Protein AF-A0A1H6F9W2-F1 (afdb_monomer)

Nearest PDB structures (foldseek):
  6rh7-assembly1_B  TM=7.594E-01  e=1.545E-18  Thermotoga maritima
  3dge-assembly3_A  TM=7.499E-01  e=1.937E-18  Thermotoga maritima
  9eut-assembly1_B  TM=7.307E-01  e=1.579E-14  Pseudomonas aeruginosa
  4hnr-assembly1_A  TM=9.541E-01  e=2.589E-09  Vibrio cholerae
  5m7o-assembly1_A  TM=9.110E-01  e=5.721E-09  Brucella abortus str. 2308 A

Secondary structure (DSSP, 8-state):
------PPEEEEE-SSHHHHHHHHHHHHHTT-EEEEESSHHHHHHHHHHH--SEEEE-SS-SSS-HHHHHHHHTTSTTTTTS-EEEES---SHHHHHHHHHTT-SEEEPSSPPHHHHHHHHHHHHHHHHHHHHHHHHHHHHHHHHHHHHHHHHHHHHHHHHHHHHHHHHHHHHHHHHHTTT-TTSHHHHHHHHHHHHHHHHHHHHHHHHHHHHTT-----EEEEEHHHHHHHHHHHHHHHHHTTT-EEEEESTTT--EEEEEHHHHHHHHHHHHHHHHHH-SSSEEEEEEEEETTEEEEEEEE-S----HHHHTTTTSTT--S-HHHHHHH---S-HHHHHHHHHHHTT-EEEEEEETTTEEEEEEEEESB----TTGGGSTT----------------------EEEEE-SSHHHHHHHHHHHHTTT-EEEEESSHHHHHHHHHHH--SEEEES---HHHHHHHHH-TTTTT--EEE-PPP---SS------------HHHHHHHHHTTS---------EEEEE-S-HHHHHHHHHHHHHTT-EEEEESSHHHHHHHHHH-SS--SEEEE-S--SSS-HHHHHHHHHTSTTTTTS-EEEEESS---HHHHHHHBTTBSEEEETTSS-HHHHHHHHHHHHHHHTTS--PPTTHHHHHHHHHTSTHHHHHHTT--

Foldseek 3Di:
DDDPDDAAEEEEEAQDPVVVVVLCVLSVVVRHHYHYHNHLVRVLVCCVVPVGQEYEAEAPHPPAGRLRSLLVLCVPPSRVLRAYEYEEADPDPVSVVSCVVSPHPYYDHPPDDSVVSCVVVVVSSVVSVVVVVVVVVVVVVVVVLVVVLVVLVVVLVVLVVVLVVQLVVLVVVLVVCVVVVPPPPNVVSVVSNVVSVVVNVLSVLVNLVSCLLVVNDDAPWDKDFQLVLCVVQVVVLCVLLVVQLEAEEEEDSVVGGIFTGRSVLVSLLVNLLSNVLSQQAHNWYWYWYWDDDDFKIKTKIWHQGQWADPVCQVCLLPFQDDRDPVVCVVRNDRSRSNVSSQSSLVQQVWGWDKDTDGNRTIMIMTMHGSHRDRPPVVVPPSPDDDDDPDDDDDDDDDDDDPCQAEEEEEEQDPPVQVVVVVVVVVVRHNYDYDNHLVSSLVCCVVPVGQAYEYADDDPVSVVVQCPDPRRNPRYYHHDYDDDDDDDDDDDDDDDDPPDVVVVVVVVPVVPPDDDDDDQQEEEEEDQPPVVQVLVVVLVVVVVHHYHYHNALVRVVVCCVPDPDHHQEYEAEQPGPPHGPLNSLLVQCVDPVRVLHAYEYEYQDDDDPVVVLLCVLSHPYYHHPPPDDSVRVSVVCVVVVVVCSVCSDRRPPNVVSNVVNVPDDVCVVVVVPPD

InterPro domains:
  IPR001789 Signal transduction response regulator, receiver domain [PF00072] (10-122)
  IPR001789 Signal transduction response regulator, receiver domain [PF00072] (523-625)
  IPR001789 Signal transduction response regulator, receiver domain [PS50110] (9-125)
  IPR001789 Signal transduction response regulator, receiver domain [PS50110] (521-639)
  IPR001789 Signal transduction response regulator, receiver domain [SM00448] (8-121)
  IPR001789 Signal transduction response regulator, receiver domain [SM00448] (520-636)
  IPR003594 Histidine kinase/HSP90-like ATPase domain [PF02518] (262-371)
  IPR003594 Histidine kinase/HSP90-like ATPase domain [SM00387] (261-372)
  IPR003661 Signal transduction histidine kinase, dimerisation/phosphoacceptor domain [PF00512] (148-215)
  IPR003661 Signal transduction histidine kinase, dimerisation/phosphoacceptor domain [SM00388] (147-215)
  IPR003661 Signal transduction histidine kinase, dimerisation/phosphoacceptor domain [cd00082] (147-211)
  IPR004358 Signal transduction histidine kinase-related protein, C-terminal [PR00344] (297-311)
  IPR004358 Signal transduction histidine kinase-related protein, C-terminal [PR00344] (315-325)
  IPR004358 Signal transduction histidine kinase-related protein, C-terminal [PR00344] (332-350)
  IPR004358 Signal transduction histidine kinase-related protein, C-terminal [PR00344] (356-369)
  IPR005467 Histidine kinase domain [PS50109] (154-372)
  IPR011006 CheY-like superfamily [SSF52172] (8-155)
  IPR011006 CheY-like superfamily [SSF52172] (521-642)
  IPR036890 Histidine kinase/HSP90-like ATPase superfamily [G3DSA:3.30.565.10] (217-378)
  IPR036890 Histidine kinase/HSP90-like ATPase superfamily [SSF55874] (204-374)

Organism: NCBI:txid1899563

Mean predicted aligned error: 21.85 Å

Sequence (674 aa):
MSSRETQATILIVDDALLNLAFASEVLTKNGYQVLLARSGIEALKIATKQMPDLILLDINMPEWDGFETCRRIKRESLLTPIPIIFFSTLKTASDRLLAFDVGAVDYVDKPCEKEELLARVRTHVNLYLLTRQLQTEKKRAEAANITKSQFLANMSHELRTPLNAIIGYSEMLYEDAEEREIEDFPQDLNKIQTAANHLLSLINDILDLSKIESGKMALSLETFALKDLIQDIHAPAKMLAGKKNNQLEIIGADEVKEIHADRMKLRQILFNLLSNSAKFTEAGLIRLNIQCQAKQISFQVSDDGIGMTPQQRCRLFQPFTQADSSTTRRYGGTGLGLAISREFTEMMGGKLQVESHFGEGTTFTLQLPLQVVEDKNLEKLSTALPESVNKQASQSPQQNESNESIVVLCHEEEKERKLLYDKLSQQGYAVACAENEETCWKLSNKLNPDALIFKSLSAELQDRFKTSKKLSGMPLLEIPDKVSNHGPNDTQCHLKPITQQQLSEVLRQYGLEHSKAGQNTLMVVEDDMILRELTIDMLEDANWSVLSAENGRMALQHLHETKNLPALILLDLSMPVMDGYEFLIRLRANPQWQILPVVVLTSNPLTAEEKDKLMGCVNGVLSKKDYNHHDLFEHLHQNLNELIKDNQAPENLAENIENFFSQPLLSEVLGKVK

Structure (mmCIF, N/CA/C/O backbone):
data_AF-A0A1H6F9W2-F1
#
_entry.id   AF-A0A1H6F9W2-F1
#
loop_
_atom_site.group_PDB
_atom_site.id
_atom_site.type_symbol
_atom_site.label_atom_id
_atom_site.label_alt_id
_atom_site.label_comp_id
_atom_site.label_asym_id
_atom_site.label_entity_id
_atom_site.label_seq_id
_atom_site.pdbx_PDB_ins_code
_atom_site.Cartn_x
_atom_site.Cartn_y
_atom_site.Cartn_z
_atom_site.occupancy
_atom_site.B_iso_or_equiv
_atom_site.auth_seq_id
_atom_site.auth_comp_id
_atom_site.auth_asym_id
_atom_site.auth_atom_id
_atom_site.pdbx_PDB_model_num
ATOM 1 N N . MET A 1 1 ? -3.121 -35.199 16.543 1.00 28.80 1 MET A N 1
ATOM 2 C CA . MET A 1 1 ? -3.056 -34.958 18.005 1.00 28.80 1 MET A CA 1
ATOM 3 C C . MET A 1 1 ? -3.838 -33.691 18.285 1.00 28.80 1 MET A C 1
ATOM 5 O O . MET A 1 1 ? -3.722 -32.782 17.476 1.00 28.80 1 MET A O 1
ATOM 9 N N . SER A 1 2 ? -4.633 -33.626 19.357 1.00 27.98 2 SER A N 1
ATOM 10 C CA . SER A 1 2 ? -5.339 -32.381 19.687 1.00 27.98 2 SER A CA 1
ATOM 11 C C . SER A 1 2 ? -4.335 -31.349 20.185 1.00 27.98 2 SER A C 1
ATOM 13 O O . SER A 1 2 ? -3.686 -31.568 21.210 1.00 27.98 2 SER A O 1
ATOM 15 N N . SER A 1 3 ? -4.221 -30.226 19.482 1.00 32.25 3 SER A N 1
ATOM 16 C CA . SER A 1 3 ? -3.729 -28.990 20.082 1.00 32.25 3 SER A CA 1
ATOM 17 C C . SER A 1 3 ? -4.594 -28.660 21.300 1.00 32.25 3 SER A C 1
ATOM 19 O O . SER A 1 3 ? -5.805 -28.895 21.293 1.00 32.25 3 SER A O 1
ATOM 21 N N . ARG A 1 4 ? -3.975 -28.136 22.361 1.00 33.38 4 ARG A N 1
ATOM 22 C CA . ARG A 1 4 ? -4.721 -27.446 23.413 1.00 33.38 4 ARG A CA 1
ATOM 23 C C . ARG A 1 4 ? -5.093 -26.083 22.851 1.00 33.38 4 ARG A C 1
ATOM 25 O O . ARG A 1 4 ? -4.227 -25.219 22.761 1.00 33.38 4 ARG A O 1
ATOM 32 N N . GLU A 1 5 ? -6.342 -25.920 22.438 1.00 47.62 5 GLU A N 1
ATOM 33 C CA . GLU A 1 5 ? -6.895 -24.587 22.215 1.00 47.62 5 GLU A CA 1
ATOM 34 C C . GLU A 1 5 ? -6.827 -23.831 23.545 1.00 47.62 5 GLU A C 1
ATOM 36 O O . GLU A 1 5 ? -7.261 -24.338 24.584 1.00 47.62 5 GLU A O 1
ATOM 41 N N . THR A 1 6 ? -6.201 -22.656 23.538 1.00 55.41 6 THR A N 1
ATOM 42 C CA . THR A 1 6 ? -6.126 -21.793 24.715 1.00 55.41 6 THR A CA 1
ATOM 43 C C . THR A 1 6 ? -7.543 -21.341 25.045 1.00 55.41 6 THR A C 1
ATOM 45 O O . THR A 1 6 ? -8.177 -20.669 24.234 1.00 55.41 6 THR A O 1
ATOM 48 N N . GLN A 1 7 ? -8.059 -21.741 26.207 1.00 79.56 7 GLN A N 1
ATOM 49 C CA . GLN A 1 7 ? -9.419 -21.396 26.615 1.00 79.56 7 GLN A CA 1
ATOM 50 C C . GLN A 1 7 ? -9.525 -19.876 26.765 1.00 79.56 7 GLN A C 1
ATOM 52 O O . GLN A 1 7 ? -8.822 -19.288 27.589 1.00 79.56 7 GLN A O 1
ATOM 57 N N . ALA A 1 8 ? -10.381 -19.249 25.953 1.00 91.00 8 ALA A N 1
ATOM 58 C CA . ALA A 1 8 ? -10.551 -17.801 25.965 1.00 91.00 8 ALA A CA 1
ATOM 59 C C . ALA A 1 8 ? -10.954 -17.330 27.370 1.00 91.00 8 ALA A C 1
ATOM 61 O O . ALA A 1 8 ? -11.804 -17.945 28.028 1.00 91.00 8 ALA A O 1
ATOM 62 N N . THR A 1 9 ? -10.302 -16.269 27.837 1.00 95.81 9 THR A N 1
ATOM 63 C CA . THR A 1 9 ? -10.400 -15.810 29.225 1.00 95.81 9 THR A CA 1
ATOM 64 C C . THR A 1 9 ? -11.397 -14.667 29.341 1.00 95.81 9 THR A C 1
ATOM 66 O O . THR A 1 9 ? -11.225 -13.624 28.718 1.00 95.81 9 THR A O 1
ATOM 69 N N . ILE A 1 10 ? -12.431 -14.845 30.161 1.00 97.19 10 ILE A N 1
ATOM 70 C CA . ILE A 1 10 ? -13.507 -13.873 30.359 1.00 97.19 10 ILE A CA 1
ATOM 71 C C . ILE A 1 10 ? -13.436 -13.318 31.776 1.00 97.19 10 ILE A C 1
ATOM 73 O O . ILE A 1 10 ? -13.463 -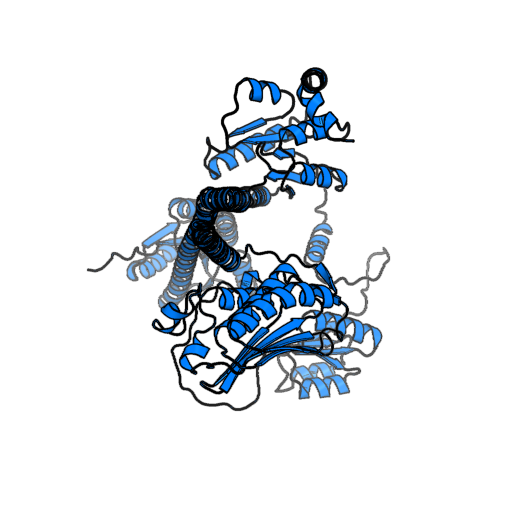14.075 32.746 1.00 97.19 10 ILE A O 1
ATOM 77 N N . LEU A 1 11 ? -13.392 -11.995 31.900 1.00 97.69 11 LEU A N 1
ATOM 78 C CA . LEU A 1 11 ? -13.514 -11.299 33.178 1.00 97.69 11 LEU A CA 1
ATOM 79 C C . LEU A 1 11 ? -14.981 -10.941 33.436 1.00 97.69 11 LEU A C 1
ATOM 81 O O . LEU A 1 11 ? -15.582 -10.227 32.644 1.00 97.69 11 LEU A O 1
ATOM 85 N N . ILE A 1 12 ? -15.546 -11.417 34.543 1.00 97.50 12 ILE A N 1
ATOM 86 C CA . ILE A 1 12 ? -16.902 -11.084 34.995 1.00 97.50 12 ILE A CA 1
ATOM 87 C C . ILE A 1 12 ? -16.796 -10.091 36.152 1.00 97.50 12 ILE A C 1
ATOM 89 O O . ILE A 1 12 ? -16.103 -10.361 37.134 1.00 97.50 12 ILE A O 1
ATOM 93 N N . VAL A 1 13 ? -17.484 -8.958 36.038 1.00 97.00 13 VAL A N 1
ATOM 94 C CA . VAL A 1 13 ? -17.437 -7.850 36.996 1.00 97.00 13 VAL A CA 1
ATOM 95 C C . VAL A 1 13 ? -18.844 -7.568 37.516 1.00 97.00 13 VAL A C 1
ATOM 97 O O . VAL A 1 13 ? -19.705 -7.142 36.750 1.00 97.00 13 VAL A O 1
ATOM 100 N N . ASP A 1 14 ? -19.086 -7.837 38.798 1.00 95.12 14 ASP A N 1
ATOM 101 C CA . ASP A 1 14 ? -20.407 -7.706 39.427 1.00 95.12 14 ASP A CA 1
ATOM 102 C C . ASP A 1 14 ? -20.260 -7.689 40.958 1.00 95.12 14 ASP A C 1
ATOM 104 O O . ASP A 1 14 ? -19.523 -8.504 41.523 1.00 95.12 14 ASP A O 1
ATOM 108 N N . ASP A 1 15 ? -20.944 -6.788 41.662 1.00 93.38 15 ASP A N 1
ATOM 109 C CA . ASP A 1 15 ? -20.843 -6.714 43.125 1.00 93.38 15 ASP A CA 1
ATOM 110 C C . ASP A 1 15 ? -21.643 -7.840 43.814 1.00 93.38 15 ASP A C 1
ATOM 112 O O . ASP A 1 15 ? -21.249 -8.343 44.882 1.00 93.38 15 ASP A O 1
ATOM 116 N N . ALA A 1 16 ? -22.721 -8.302 43.171 1.00 93.25 16 ALA A N 1
ATOM 117 C CA . ALA A 1 16 ? -23.639 -9.307 43.674 1.00 93.25 16 ALA A CA 1
ATOM 118 C C . ALA A 1 16 ? -23.150 -10.735 43.376 1.00 93.25 16 ALA A C 1
ATOM 120 O O . ALA A 1 16 ? -23.182 -11.239 42.251 1.00 93.25 16 ALA A O 1
ATOM 121 N N . LEU A 1 17 ? -22.788 -11.455 44.443 1.00 91.75 17 LEU A N 1
ATOM 122 C CA . LEU A 1 17 ? -22.245 -12.822 44.386 1.00 91.75 17 LEU A CA 1
ATOM 123 C C . LEU A 1 17 ? -23.122 -13.829 43.613 1.00 91.75 17 LEU A C 1
ATOM 125 O O . LEU A 1 17 ? -22.593 -14.787 43.055 1.00 91.75 17 LEU A O 1
ATOM 129 N N . LEU A 1 18 ? -24.443 -13.620 43.560 1.00 90.38 18 LEU A N 1
ATOM 130 C CA . LEU A 1 18 ? -25.376 -14.458 42.795 1.00 90.38 18 LEU A CA 1
ATOM 131 C C . LEU A 1 18 ? -25.177 -14.328 41.276 1.00 90.38 18 LEU A C 1
ATOM 133 O O . LEU A 1 18 ? -25.206 -15.338 40.574 1.00 90.38 18 LEU A O 1
ATOM 137 N N . ASN A 1 19 ? -24.930 -13.114 40.778 1.00 90.38 19 ASN A N 1
ATOM 138 C CA . ASN A 1 19 ? -24.695 -12.864 39.356 1.00 90.38 19 ASN A CA 1
ATOM 139 C C . ASN A 1 19 ? -23.341 -13.445 38.923 1.00 90.38 19 ASN A C 1
ATOM 141 O O . ASN A 1 19 ? -23.272 -14.150 37.914 1.00 90.38 19 ASN A O 1
ATOM 145 N N . LEU A 1 20 ? -22.289 -13.221 39.730 1.00 92.75 20 LEU A N 1
ATOM 146 C CA . LEU A 1 20 ? -20.970 -13.835 39.524 1.00 92.75 20 LEU A CA 1
ATOM 147 C C . LEU A 1 20 ? -21.068 -15.362 39.479 1.00 92.75 20 LEU A C 1
ATOM 149 O O . LEU A 1 20 ? -20.516 -15.981 38.573 1.00 92.75 20 LEU A O 1
ATOM 153 N N . ALA A 1 21 ? -21.788 -15.975 40.425 1.00 92.12 21 ALA A N 1
ATOM 154 C CA . ALA A 1 21 ? -21.967 -17.423 40.469 1.00 92.12 21 ALA A CA 1
ATOM 155 C C . ALA A 1 21 ? -22.701 -17.953 39.225 1.00 92.12 21 ALA A C 1
ATOM 157 O O . ALA A 1 21 ? -22.233 -18.912 38.613 1.00 92.12 21 ALA A O 1
ATOM 158 N N . PHE A 1 22 ? -23.800 -17.309 38.813 1.00 94.00 22 PHE A N 1
ATOM 159 C CA . PHE A 1 22 ? -24.560 -17.689 37.618 1.00 94.00 22 PHE A CA 1
ATOM 160 C C . PHE A 1 22 ? -23.709 -17.611 36.343 1.00 94.00 22 PHE A C 1
ATOM 162 O O . PHE A 1 22 ? -23.571 -18.608 35.633 1.00 94.00 22 PHE A O 1
ATOM 169 N N . ALA A 1 23 ? -23.108 -16.452 36.063 1.00 93.00 23 ALA A N 1
ATOM 170 C CA . ALA A 1 23 ? -22.344 -16.249 34.835 1.00 93.00 23 ALA A CA 1
ATOM 171 C C . ALA A 1 23 ? -21.066 -17.110 34.812 1.00 93.00 23 ALA A C 1
ATOM 173 O O . ALA A 1 23 ? -20.733 -17.688 33.778 1.00 93.00 23 ALA A O 1
ATOM 174 N N . SER A 1 24 ? -20.401 -17.285 35.961 1.00 95.25 24 SER A N 1
ATOM 175 C CA . SER A 1 24 ? -19.250 -18.184 36.094 1.00 95.25 24 SER A CA 1
ATOM 176 C C . SER A 1 24 ? -19.623 -19.650 35.853 1.00 95.25 24 SER A C 1
ATOM 178 O O . SER A 1 24 ? -18.921 -20.338 35.111 1.00 95.25 24 SER A O 1
ATOM 180 N N . GLU A 1 25 ? -20.750 -20.134 36.395 1.00 94.38 25 GLU A N 1
ATOM 181 C CA . GLU A 1 25 ? -21.228 -21.502 36.148 1.00 94.38 25 GLU A CA 1
ATOM 182 C C . GLU A 1 25 ? -21.519 -21.731 34.657 1.00 94.38 25 GLU A C 1
ATOM 184 O O . GLU A 1 25 ? -21.108 -22.749 34.095 1.00 94.38 25 GLU A O 1
ATOM 189 N N . VAL A 1 26 ? -22.203 -20.781 34.009 1.00 94.06 26 VAL A N 1
ATOM 190 C CA . VAL A 1 26 ? -22.565 -20.850 32.585 1.00 94.06 26 VAL A CA 1
ATOM 191 C C . VAL A 1 26 ? -21.321 -20.874 31.696 1.00 94.06 26 VAL A C 1
ATOM 193 O O . VAL A 1 26 ? -21.204 -21.750 30.837 1.00 94.06 26 VAL A O 1
ATOM 196 N N . LEU A 1 27 ? -20.372 -19.962 31.913 1.00 94.81 27 LEU A N 1
ATOM 197 C CA . LEU A 1 27 ? -19.179 -19.838 31.073 1.00 94.81 27 LEU A CA 1
ATOM 198 C C . LEU A 1 27 ? -18.167 -20.966 31.309 1.00 94.81 27 LEU A C 1
ATOM 200 O O . LEU A 1 27 ? -17.690 -21.565 30.343 1.00 94.81 27 LEU A O 1
ATOM 204 N N . THR A 1 28 ? -17.908 -21.337 32.567 1.00 94.06 28 THR A N 1
ATOM 205 C CA . THR A 1 28 ? -16.973 -22.429 32.898 1.00 94.06 28 THR A CA 1
ATOM 206 C C . THR A 1 28 ? -17.453 -23.766 32.323 1.00 94.06 28 THR A C 1
ATOM 208 O O . THR A 1 28 ? -16.658 -24.529 31.776 1.00 94.06 28 THR A O 1
ATOM 211 N N . LYS A 1 29 ? -18.768 -24.045 32.363 1.00 92.06 29 LYS A N 1
ATOM 212 C CA . LYS A 1 29 ? -19.351 -25.260 31.756 1.00 92.06 29 LYS A CA 1
ATOM 213 C C . LYS A 1 29 ? -19.240 -25.310 30.230 1.00 92.06 29 LYS A C 1
ATOM 215 O O . LYS A 1 29 ? -19.320 -26.399 29.671 1.00 92.06 29 LYS A O 1
ATOM 220 N N . ASN A 1 30 ? -19.037 -24.169 29.573 1.00 90.81 30 ASN A N 1
ATOM 221 C CA . ASN A 1 30 ? -18.861 -24.064 28.122 1.00 90.81 30 ASN A CA 1
ATOM 222 C C . ASN A 1 30 ? -17.388 -23.892 27.706 1.00 90.81 30 ASN A C 1
ATOM 224 O O . ASN A 1 30 ? -17.105 -23.597 26.549 1.00 90.81 30 ASN A O 1
ATOM 228 N N . GLY A 1 31 ? -16.444 -24.127 28.625 1.00 90.12 31 GLY A N 1
ATOM 229 C CA . GLY A 1 31 ? -15.019 -24.208 28.305 1.00 90.12 31 GLY A CA 1
ATOM 230 C C . GLY A 1 31 ? -14.279 -22.871 28.255 1.00 90.12 31 GLY A C 1
ATOM 231 O O . G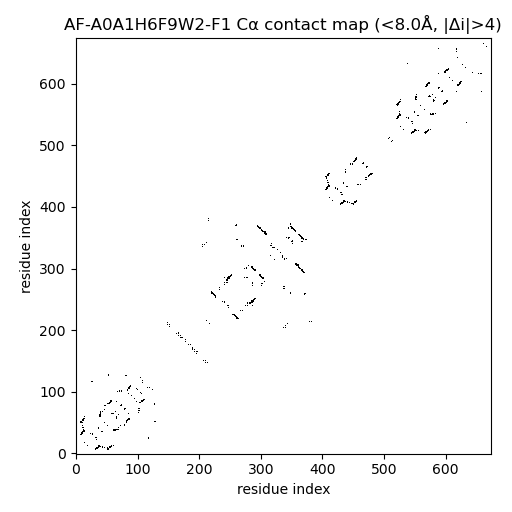LY A 1 31 ? -13.147 -22.851 27.777 1.00 90.12 31 GLY A O 1
ATOM 232 N N . TYR A 1 32 ? -14.861 -21.786 28.766 1.00 94.69 32 TYR A N 1
ATOM 233 C CA . TYR A 1 32 ? -14.152 -20.522 28.975 1.00 94.69 32 TYR A CA 1
ATOM 234 C C . TYR A 1 32 ? -13.377 -20.531 30.298 1.00 94.69 32 TYR A C 1
ATOM 236 O O . TYR A 1 32 ? -13.843 -21.092 31.293 1.00 94.69 32 TYR A O 1
ATOM 244 N N . GLN A 1 33 ? -12.218 -19.870 30.334 1.00 95.25 33 GLN A N 1
ATOM 245 C CA . GLN A 1 33 ? -11.541 -19.559 31.593 1.00 95.25 33 GLN A CA 1
ATOM 246 C C . GLN A 1 33 ? -12.193 -18.310 32.199 1.00 95.25 33 GLN A C 1
ATOM 248 O O . GLN A 1 33 ? -12.342 -17.302 31.515 1.00 95.25 33 GLN A O 1
ATOM 253 N N . VAL A 1 34 ? -12.585 -18.358 33.473 1.00 96.25 34 VAL A N 1
ATOM 254 C CA . VAL A 1 34 ? -13.310 -17.258 34.130 1.00 96.25 34 VAL A CA 1
ATOM 255 C C . VAL A 1 34 ? -12.435 -16.561 35.170 1.00 96.25 34 VAL A C 1
ATOM 257 O O . VAL A 1 34 ? -11.871 -17.201 36.057 1.00 96.25 34 VAL A O 1
ATOM 260 N N . LEU A 1 35 ? -12.372 -15.234 35.083 1.00 96.75 35 LEU A N 1
ATOM 261 C CA . LEU A 1 35 ? -11.857 -14.326 36.106 1.00 96.75 35 LEU A CA 1
ATOM 262 C C . LEU A 1 35 ? -13.034 -13.564 36.728 1.00 96.75 35 LEU A C 1
ATOM 264 O O . LEU A 1 35 ? -14.023 -13.295 36.050 1.00 96.75 35 LEU A O 1
ATOM 268 N N . LEU A 1 36 ? -12.934 -13.207 38.008 1.00 96.81 36 LEU A N 1
ATOM 269 C CA . LEU A 1 36 ? -13.999 -12.528 38.753 1.00 96.81 36 LEU A CA 1
ATOM 270 C C . LEU A 1 36 ? -13.474 -11.226 39.365 1.00 96.81 36 LEU A C 1
ATOM 272 O O . LEU A 1 36 ? -12.369 -11.210 39.903 1.00 96.81 36 LEU A O 1
ATOM 276 N N . ALA A 1 37 ? -14.291 -10.177 39.329 1.00 96.06 37 ALA A N 1
ATOM 277 C CA . ALA A 1 37 ? -14.085 -8.915 40.030 1.00 96.06 37 ALA A CA 1
ATOM 278 C C . ALA A 1 37 ? -15.398 -8.436 40.669 1.00 96.06 37 ALA A C 1
ATOM 280 O O . ALA A 1 37 ? -16.481 -8.681 40.139 1.00 96.06 37 ALA A O 1
ATOM 281 N N . ARG A 1 38 ? -15.299 -7.734 41.801 1.00 94.44 38 ARG A N 1
ATOM 282 C CA . ARG A 1 38 ? -16.442 -7.243 42.591 1.00 94.44 38 ARG A CA 1
ATOM 283 C C . ARG A 1 38 ? -16.631 -5.726 42.565 1.00 94.44 38 ARG A C 1
ATOM 285 O O . ARG A 1 38 ? -17.584 -5.225 43.154 1.00 94.44 38 ARG A O 1
ATOM 292 N N . SER A 1 39 ? -15.729 -5.000 41.908 1.00 94.50 39 SER A N 1
ATOM 293 C CA . SER A 1 39 ? -15.874 -3.577 41.584 1.00 94.50 39 SER A CA 1
ATOM 294 C C . SER A 1 39 ? -15.034 -3.213 40.359 1.00 94.50 39 SER A C 1
ATOM 296 O O . SER A 1 39 ? -14.119 -3.951 39.973 1.00 94.50 39 SER A O 1
ATOM 298 N N . GLY A 1 40 ? -15.289 -2.041 39.772 1.00 91.94 40 GLY A N 1
ATOM 299 C CA . GLY A 1 40 ? -14.506 -1.526 38.645 1.00 91.94 40 GLY A CA 1
ATOM 300 C C . GLY A 1 40 ? -13.007 -1.363 38.926 1.00 91.94 40 GLY A C 1
ATOM 301 O O . GLY A 1 40 ? -12.183 -1.531 38.027 1.00 91.94 40 GLY A O 1
ATOM 302 N N . ILE A 1 41 ? -12.635 -1.096 40.185 1.00 94.12 41 ILE A N 1
ATOM 303 C CA . ILE A 1 41 ? -11.233 -0.967 40.613 1.00 94.12 41 ILE A CA 1
ATOM 304 C C . ILE A 1 41 ? -10.517 -2.322 40.552 1.00 94.12 41 ILE A C 1
ATOM 306 O O . ILE A 1 41 ? -9.348 -2.395 40.168 1.00 94.12 41 ILE A O 1
ATOM 310 N N . GLU A 1 42 ? -11.199 -3.400 40.942 1.00 95.38 42 GLU A N 1
ATOM 311 C CA . GLU A 1 42 ? -10.670 -4.761 40.835 1.00 95.38 42 GLU A CA 1
ATOM 312 C C . GLU A 1 42 ? -10.638 -5.225 39.373 1.00 95.38 42 GLU A C 1
ATOM 314 O O . GLU A 1 42 ? -9.635 -5.788 38.933 1.00 95.38 42 GLU A O 1
ATOM 319 N N . ALA A 1 43 ? -11.674 -4.898 38.594 1.00 95.06 43 ALA A N 1
ATOM 320 C CA . ALA A 1 43 ? -11.752 -5.227 37.174 1.00 95.06 43 ALA A CA 1
ATOM 321 C C . ALA A 1 43 ? -10.581 -4.658 36.369 1.00 95.06 43 ALA A C 1
ATOM 323 O O . ALA A 1 43 ? -9.920 -5.411 35.659 1.00 95.06 43 ALA A O 1
ATOM 324 N N . LEU A 1 44 ? -10.278 -3.363 36.522 1.00 93.94 44 LEU A N 1
ATOM 325 C CA . LEU A 1 44 ? -9.154 -2.725 35.832 1.00 93.94 44 LEU A CA 1
ATOM 326 C C . LEU A 1 44 ? -7.822 -3.407 36.194 1.00 93.94 44 LEU A C 1
ATOM 328 O O . LEU A 1 44 ? -7.072 -3.804 35.308 1.00 93.94 44 LEU A O 1
ATOM 332 N N . LYS A 1 45 ? -7.569 -3.650 37.489 1.00 94.56 45 LYS A N 1
ATOM 333 C CA . LYS A 1 45 ? -6.350 -4.335 37.969 1.00 94.56 45 LYS A CA 1
ATOM 334 C C . LYS A 1 45 ? -6.198 -5.751 37.407 1.00 94.56 45 LYS A C 1
ATOM 336 O O . LYS A 1 45 ? -5.078 -6.178 37.127 1.00 94.56 45 LYS A O 1
ATOM 341 N N . ILE A 1 46 ? -7.298 -6.491 37.264 1.00 93.75 46 ILE A N 1
ATOM 342 C CA . ILE A 1 46 ? -7.283 -7.838 36.682 1.00 93.75 46 ILE A CA 1
ATOM 343 C C . ILE A 1 46 ? -7.118 -7.770 35.160 1.00 93.75 46 ILE A C 1
ATOM 345 O O . ILE A 1 46 ? -6.328 -8.543 34.619 1.00 93.75 46 ILE A O 1
ATOM 349 N N . ALA A 1 47 ? -7.782 -6.830 34.481 1.00 94.12 47 ALA A N 1
ATOM 350 C CA . ALA A 1 47 ? -7.673 -6.634 33.039 1.00 94.12 47 ALA A CA 1
ATOM 351 C C . ALA A 1 47 ? -6.231 -6.299 32.620 1.00 94.12 47 ALA A C 1
ATOM 353 O O . ALA A 1 47 ? -5.660 -7.035 31.819 1.00 94.12 47 ALA A O 1
ATOM 354 N N . THR A 1 48 ? -5.596 -5.294 33.237 1.00 92.00 48 THR A N 1
ATOM 355 C CA . THR A 1 48 ? -4.191 -4.925 32.964 1.00 92.00 48 THR A CA 1
ATOM 356 C C . THR A 1 48 ? -3.214 -6.074 33.237 1.00 92.00 48 THR A C 1
ATOM 358 O O . THR A 1 48 ? -2.206 -6.204 32.550 1.00 92.00 48 THR A O 1
ATOM 361 N N . LYS A 1 49 ? -3.489 -6.927 34.236 1.00 91.81 49 LYS A N 1
ATOM 362 C CA . LYS A 1 49 ? -2.576 -8.013 34.632 1.00 91.81 49 LYS A CA 1
ATOM 363 C C . LYS A 1 49 ? -2.763 -9.316 33.846 1.00 91.81 49 LYS A C 1
ATOM 365 O O . LYS A 1 49 ? -1.804 -10.074 33.726 1.00 91.81 49 LYS A O 1
ATOM 370 N N . GLN A 1 50 ? -3.978 -9.622 33.389 1.00 90.19 50 GLN A N 1
ATOM 371 C CA . GLN A 1 50 ? -4.315 -10.924 32.791 1.00 90.19 50 GLN A CA 1
ATOM 372 C C . GLN A 1 50 ? -4.837 -10.852 31.350 1.00 90.19 50 GLN A C 1
ATOM 374 O O . GLN A 1 50 ? -4.962 -11.905 30.735 1.00 90.19 50 GLN A O 1
ATOM 379 N N . MET A 1 51 ? -5.087 -9.656 30.800 1.00 90.88 51 MET A N 1
ATOM 380 C CA . MET A 1 51 ? -5.450 -9.431 29.390 1.00 90.88 51 MET A CA 1
ATOM 381 C C . MET A 1 51 ? -6.576 -10.363 28.885 1.00 90.88 51 MET A C 1
ATOM 383 O O . MET A 1 51 ? -6.340 -11.163 27.976 1.00 90.88 51 MET A O 1
ATOM 387 N N . PRO A 1 52 ? -7.787 -10.307 29.481 1.00 95.75 52 PRO A N 1
ATOM 388 C CA . PRO A 1 52 ? -8.906 -11.160 29.085 1.00 95.75 52 PRO A CA 1
ATOM 389 C C . PRO A 1 52 ? -9.325 -10.916 27.627 1.00 95.75 52 PRO A C 1
ATOM 391 O O . PRO A 1 52 ? -9.214 -9.808 27.110 1.00 95.75 52 PRO A O 1
ATOM 394 N N . ASP A 1 53 ? -9.866 -11.946 26.981 1.00 95.12 53 ASP A N 1
ATOM 395 C CA . ASP A 1 53 ? -10.395 -11.881 25.616 1.00 95.12 53 ASP A CA 1
ATOM 396 C C . ASP A 1 53 ? -11.810 -11.277 25.552 1.00 95.12 53 ASP A C 1
ATOM 398 O O . ASP A 1 53 ? -12.271 -10.923 24.469 1.00 95.12 53 ASP A O 1
ATOM 402 N N . LEU A 1 54 ? -12.509 -11.165 26.693 1.00 97.06 54 LEU A N 1
ATOM 403 C CA . LEU A 1 54 ? -13.790 -10.460 26.836 1.00 97.06 54 LEU A CA 1
ATOM 404 C C . LEU A 1 54 ? -14.054 -10.046 28.293 1.00 97.06 54 LEU A C 1
ATOM 406 O O . LEU A 1 54 ? -13.624 -10.720 29.232 1.00 97.06 54 LEU A O 1
ATOM 410 N N . ILE A 1 55 ? -14.804 -8.960 28.489 1.00 97.62 55 ILE A N 1
ATOM 411 C CA . ILE A 1 55 ? -15.249 -8.485 29.807 1.00 97.62 55 ILE A CA 1
ATOM 412 C C . ILE A 1 55 ? -16.785 -8.444 29.851 1.00 97.62 55 ILE A C 1
ATOM 414 O O . ILE A 1 55 ? -17.408 -7.748 29.054 1.00 97.62 55 ILE A O 1
ATOM 418 N N . LEU A 1 56 ? -17.392 -9.172 30.792 1.00 96.94 56 LEU A N 1
ATOM 419 C CA . LEU A 1 56 ? -18.791 -9.016 31.202 1.00 96.94 56 LEU A CA 1
ATOM 420 C C . LEU A 1 56 ? -18.850 -8.039 32.378 1.00 96.94 56 LEU A C 1
ATOM 422 O O . LEU A 1 56 ? -18.211 -8.284 33.401 1.00 96.94 56 LEU A O 1
ATOM 426 N N . LEU A 1 57 ? -19.612 -6.956 32.252 1.00 96.50 57 LEU A N 1
ATOM 427 C CA . LEU A 1 57 ? -19.571 -5.831 33.188 1.00 96.50 57 LEU A CA 1
ATOM 428 C C . LEU A 1 57 ? -20.974 -5.437 33.663 1.00 96.50 57 LEU A C 1
ATOM 430 O O . LEU A 1 57 ? -21.790 -5.003 32.855 1.00 96.50 57 LEU A O 1
ATOM 434 N N . ASP A 1 58 ? -21.279 -5.560 34.954 1.00 94.56 58 ASP A N 1
ATOM 435 C CA . ASP A 1 58 ? -22.492 -4.950 35.513 1.00 94.56 58 ASP A CA 1
ATOM 436 C C . ASP A 1 58 ? -22.364 -3.416 35.577 1.00 94.56 58 ASP A C 1
ATOM 438 O O . ASP A 1 58 ? -21.266 -2.858 35.594 1.00 94.56 58 ASP A O 1
ATOM 442 N N . ILE A 1 59 ? -23.503 -2.722 35.578 1.00 90.81 59 ILE A N 1
ATOM 443 C CA . ILE A 1 59 ? -23.572 -1.258 35.592 1.00 90.81 59 ILE A CA 1
ATOM 444 C C . ILE A 1 59 ? -23.764 -0.703 37.003 1.00 90.81 59 ILE A C 1
ATOM 446 O O . ILE A 1 59 ? -23.185 0.327 37.331 1.00 90.81 59 ILE A O 1
ATOM 450 N N . ASN A 1 60 ? -24.540 -1.373 37.848 1.00 89.00 60 ASN A N 1
ATOM 451 C CA . ASN A 1 60 ? -25.080 -0.855 39.103 1.00 89.00 60 ASN A CA 1
ATOM 452 C C . ASN A 1 60 ? -24.172 -1.170 40.308 1.00 89.00 60 ASN A C 1
ATOM 454 O O . ASN A 1 60 ? -24.649 -1.548 41.376 1.00 89.00 60 ASN A O 1
ATOM 458 N N . MET A 1 61 ? -22.861 -1.000 40.132 1.00 92.06 61 MET A N 1
ATOM 459 C CA . MET A 1 61 ? -21.843 -1.305 41.141 1.00 92.06 61 MET A CA 1
ATOM 460 C C . MET A 1 61 ? -21.517 -0.108 42.056 1.00 92.06 61 MET A C 1
ATOM 462 O O . MET A 1 61 ? -21.610 1.045 41.625 1.00 92.06 61 MET A O 1
ATOM 466 N N . PRO A 1 62 ? -21.076 -0.350 43.307 1.00 84.19 62 PRO A N 1
ATOM 467 C CA . PRO A 1 62 ? -20.555 0.694 44.185 1.00 84.19 62 PRO A CA 1
ATOM 468 C C . PRO A 1 62 ? -19.180 1.215 43.727 1.00 84.19 62 PRO A C 1
ATOM 470 O O . PRO A 1 62 ? -18.442 0.545 43.006 1.00 84.19 62 PRO A O 1
ATOM 473 N N . GLU A 1 63 ? -18.815 2.401 44.224 1.00 87.94 63 GLU A N 1
ATOM 474 C CA . GLU A 1 63 ? -17.594 3.163 43.896 1.00 87.94 63 GLU A CA 1
ATOM 475 C C . GLU A 1 63 ? -17.513 3.616 42.431 1.00 87.94 63 GLU A C 1
ATOM 477 O O . GLU A 1 63 ? -17.597 4.813 42.154 1.00 87.94 63 GLU A O 1
ATOM 482 N N . TRP A 1 64 ? -17.318 2.677 41.505 1.00 90.25 64 TRP A N 1
ATOM 483 C CA . TRP A 1 64 ? -17.225 2.904 40.065 1.00 90.25 64 TRP A CA 1
ATOM 484 C C . TRP A 1 64 ? -18.333 2.101 39.386 1.00 90.25 64 TRP A C 1
ATOM 486 O O . TRP A 1 64 ? -18.291 0.870 39.388 1.00 90.25 64 TRP A O 1
ATOM 496 N N . ASP A 1 65 ? -19.293 2.801 38.780 1.00 90.06 65 ASP A N 1
ATOM 497 C CA . ASP A 1 65 ? -20.320 2.171 37.952 1.00 90.06 65 ASP A CA 1
ATOM 498 C C . ASP A 1 65 ? -19.704 1.493 36.709 1.00 90.06 65 ASP A C 1
ATOM 500 O O . ASP A 1 65 ? -18.522 1.668 36.375 1.00 90.06 65 ASP A O 1
ATOM 504 N N . GLY A 1 66 ? -20.498 0.682 36.011 1.00 89.06 66 GLY A N 1
ATOM 505 C CA . GLY A 1 66 ? -20.027 0.001 34.804 1.00 89.06 66 GLY A CA 1
ATOM 506 C C . GLY A 1 66 ? -19.640 0.967 33.682 1.00 89.06 66 GLY A C 1
ATOM 507 O O . GLY A 1 66 ? -18.688 0.695 32.952 1.00 89.06 66 GLY A O 1
ATOM 508 N N . PHE A 1 67 ? -20.314 2.111 33.547 1.00 91.06 67 PHE A N 1
ATOM 509 C CA . PHE A 1 67 ? -20.013 3.081 32.492 1.00 91.06 67 PHE A CA 1
ATOM 510 C C . PHE A 1 67 ? -18.627 3.710 32.685 1.00 91.06 67 PHE A C 1
ATOM 512 O O . PHE A 1 67 ? -17.847 3.797 31.739 1.00 91.06 67 PHE A O 1
ATOM 519 N N . GLU A 1 68 ? -18.280 4.098 33.910 1.00 91.31 68 GLU A N 1
ATOM 520 C CA . GLU A 1 68 ? -16.975 4.647 34.269 1.00 91.31 68 GLU A CA 1
ATOM 521 C C . GLU A 1 68 ? -15.884 3.572 34.283 1.00 91.31 68 GLU A C 1
ATOM 523 O O . GLU A 1 68 ? -14.753 3.832 33.868 1.00 91.31 68 GLU A O 1
ATOM 528 N N . THR A 1 69 ? -16.222 2.343 34.681 1.00 93.88 69 THR A N 1
ATOM 529 C CA . THR A 1 69 ? -15.325 1.184 34.556 1.00 93.88 69 THR A CA 1
ATOM 530 C C . THR A 1 69 ? -14.967 0.933 33.089 1.00 93.88 69 THR A C 1
ATOM 532 O O . THR A 1 69 ? -13.787 0.819 32.757 1.00 93.88 69 THR A O 1
ATOM 535 N N . CYS A 1 70 ? -15.961 0.937 32.195 1.00 93.88 70 CYS A N 1
ATOM 536 C CA . CYS A 1 70 ? -15.767 0.820 30.751 1.00 93.88 70 CYS A CA 1
ATOM 537 C C . CYS A 1 70 ? -14.915 1.980 30.213 1.00 93.88 70 CYS A C 1
ATOM 539 O O . CYS A 1 70 ? -13.886 1.731 29.588 1.00 93.88 70 CYS A O 1
ATOM 541 N N . ARG A 1 71 ? -15.251 3.238 30.548 1.00 92.62 71 ARG A N 1
ATOM 542 C CA . ARG A 1 71 ? -14.466 4.424 30.146 1.00 92.62 71 ARG A CA 1
ATOM 543 C C . ARG A 1 71 ? -13.005 4.370 30.594 1.00 92.62 71 ARG A C 1
ATOM 545 O O . ARG A 1 71 ? -12.153 4.876 29.872 1.00 92.62 71 ARG A O 1
ATOM 552 N N . ARG A 1 72 ? -12.687 3.785 31.755 1.00 92.69 72 ARG A N 1
ATOM 553 C CA . ARG A 1 72 ? -11.290 3.627 32.202 1.00 92.69 72 ARG A CA 1
ATOM 554 C C . ARG A 1 72 ? -10.574 2.499 31.473 1.00 92.69 72 ARG A C 1
ATOM 556 O O . ARG A 1 72 ? -9.481 2.725 30.973 1.00 92.69 72 ARG A O 1
ATOM 563 N N . ILE A 1 73 ? -11.205 1.337 31.317 1.00 90.81 73 ILE A N 1
ATOM 564 C CA . ILE A 1 73 ? -10.616 0.219 30.562 1.00 90.81 73 ILE A CA 1
ATOM 565 C C . ILE A 1 73 ? -10.389 0.605 29.086 1.00 90.81 73 ILE A C 1
ATOM 567 O O . ILE A 1 73 ? -9.371 0.238 28.516 1.00 90.81 73 ILE A O 1
ATOM 571 N N . LYS A 1 74 ? -11.266 1.420 28.483 1.00 89.12 74 LYS A N 1
ATOM 572 C CA . LYS A 1 74 ? -11.119 1.941 27.109 1.00 89.12 74 LYS A CA 1
ATOM 573 C C . LYS A 1 74 ? -10.173 3.146 26.952 1.00 89.12 74 LYS A C 1
ATOM 575 O O . LYS A 1 74 ? -10.032 3.650 25.841 1.00 89.12 74 LYS A O 1
ATOM 580 N N . ARG A 1 75 ? -9.533 3.620 28.029 1.00 88.38 75 ARG A N 1
ATOM 581 C CA . ARG A 1 75 ? -8.440 4.616 27.968 1.00 88.38 75 ARG A CA 1
ATOM 582 C C . ARG A 1 75 ? -7.054 3.975 27.962 1.00 88.38 75 ARG A C 1
ATOM 584 O O . ARG A 1 75 ? -6.114 4.586 27.468 1.00 88.38 75 ARG A O 1
ATOM 591 N N . GLU A 1 76 ? -6.926 2.760 28.483 1.00 85.06 76 GLU A N 1
ATOM 592 C CA . GLU A 1 76 ? -5.673 2.009 28.472 1.00 85.06 76 GLU A CA 1
ATOM 593 C C . GLU A 1 76 ? -5.454 1.404 27.078 1.00 85.06 76 GLU A C 1
ATOM 595 O O . GLU A 1 76 ? -6.140 0.451 26.713 1.00 85.06 76 GLU A O 1
ATOM 600 N N . SER A 1 77 ? -4.493 1.916 26.300 1.00 79.00 77 SER A N 1
ATOM 601 C CA . SER A 1 77 ? -4.257 1.518 24.893 1.00 79.00 77 SER A CA 1
ATOM 602 C C . SER A 1 77 ? -4.191 -0.008 24.671 1.00 79.00 77 SER A C 1
ATOM 604 O O . SER A 1 77 ? -4.756 -0.534 23.712 1.00 79.00 77 SER A O 1
ATOM 606 N N . LEU A 1 78 ? -3.597 -0.749 25.616 1.00 84.62 78 LEU A N 1
ATOM 607 C CA . LEU A 1 78 ? -3.519 -2.216 25.581 1.00 84.62 78 LEU A CA 1
ATOM 608 C C . LEU A 1 78 ? -4.872 -2.923 25.803 1.00 84.62 78 LEU A C 1
ATOM 610 O O . LEU A 1 78 ? -5.056 -4.043 25.331 1.00 84.62 78 LEU A O 1
ATOM 614 N N . LEU A 1 79 ? -5.814 -2.298 26.516 1.00 88.81 79 LEU A N 1
ATOM 615 C CA . LEU A 1 79 ? -7.123 -2.865 26.865 1.00 88.81 79 LEU A CA 1
ATOM 616 C C . LEU A 1 79 ? -8.260 -2.358 25.965 1.00 88.81 79 LEU A C 1
ATOM 618 O O . LEU A 1 79 ? -9.278 -3.041 25.838 1.00 88.81 79 LEU A O 1
ATOM 622 N N . THR A 1 80 ? -8.097 -1.213 25.296 1.00 89.00 80 THR A N 1
ATOM 623 C CA . THR A 1 80 ? -9.077 -0.654 24.348 1.00 89.00 80 THR A CA 1
ATOM 624 C C . THR A 1 80 ? -9.594 -1.664 23.305 1.00 89.00 80 THR A C 1
ATOM 626 O O . THR A 1 80 ? -10.803 -1.648 23.046 1.00 89.00 80 THR A O 1
ATOM 629 N N . PRO A 1 81 ? -8.784 -2.597 22.754 1.00 89.25 81 PRO A N 1
ATOM 630 C CA . PRO A 1 81 ? -9.268 -3.628 21.829 1.00 89.25 81 PRO A CA 1
ATOM 631 C C . PRO A 1 81 ? -10.179 -4.703 22.448 1.00 89.25 81 PRO A C 1
ATOM 633 O O . PRO A 1 81 ? -10.898 -5.372 21.709 1.00 89.25 81 PRO A O 1
ATOM 636 N N . ILE A 1 82 ? -10.161 -4.902 23.773 1.00 94.12 82 ILE A N 1
ATOM 637 C CA . ILE A 1 82 ? -10.894 -5.995 24.435 1.00 94.12 82 ILE A CA 1
ATOM 638 C C . ILE A 1 82 ? -12.407 -5.713 24.379 1.00 94.12 82 ILE A C 1
ATOM 640 O O . ILE A 1 82 ? -12.834 -4.629 24.799 1.00 94.12 82 ILE A O 1
ATOM 644 N N . PRO A 1 83 ? -13.253 -6.643 23.893 1.00 95.94 83 PRO A N 1
ATOM 645 C CA . PRO A 1 83 ? -14.699 -6.457 23.877 1.00 95.94 83 PRO A CA 1
ATOM 646 C C . PRO A 1 83 ? -15.264 -6.397 25.302 1.00 95.94 83 PRO A C 1
ATOM 648 O O . PRO A 1 83 ? -14.988 -7.258 26.138 1.00 95.94 83 PRO A O 1
ATOM 651 N N . ILE A 1 84 ? -16.087 -5.381 25.561 1.00 97.19 84 ILE A N 1
ATOM 652 C CA . ILE A 1 84 ? -16.828 -5.211 26.816 1.00 97.19 84 ILE A CA 1
ATOM 653 C C . ILE A 1 84 ? -18.311 -5.382 26.495 1.00 97.19 84 ILE A C 1
ATOM 655 O O . ILE A 1 84 ? -18.824 -4.698 25.612 1.00 97.19 84 ILE A O 1
ATOM 659 N N . ILE A 1 85 ? -18.986 -6.292 27.191 1.00 95.56 85 ILE A N 1
ATOM 660 C CA . ILE A 1 85 ? -20.435 -6.492 27.120 1.00 95.56 85 ILE A CA 1
ATOM 661 C C . ILE A 1 85 ? -21.021 -6.097 28.472 1.00 95.56 85 ILE A C 1
ATOM 663 O O . ILE A 1 85 ? -20.623 -6.641 29.506 1.00 95.56 85 ILE A O 1
ATOM 667 N N . PHE A 1 86 ? -21.993 -5.188 28.477 1.00 94.88 86 PHE A N 1
ATOM 668 C CA . PHE A 1 86 ? -22.711 -4.871 29.707 1.00 94.88 86 PHE A CA 1
ATOM 669 C C . PHE A 1 86 ? -23.680 -5.990 30.085 1.00 94.88 86 PHE A C 1
ATOM 671 O O . PHE A 1 86 ? -24.458 -6.446 29.257 1.00 94.88 86 PHE A O 1
ATOM 678 N N . PHE A 1 87 ? -23.668 -6.420 31.341 1.00 91.81 87 PHE A N 1
ATOM 679 C CA . PHE A 1 87 ? -24.558 -7.450 31.870 1.00 91.81 87 PHE A CA 1
ATOM 680 C C . PHE A 1 87 ? -25.335 -6.876 33.058 1.00 91.81 87 PHE A C 1
ATOM 682 O O . PHE A 1 87 ? -24.930 -7.043 34.202 1.00 91.81 87 PHE A O 1
ATOM 689 N N . SER A 1 88 ? -26.422 -6.142 32.798 1.00 86.69 88 SER A N 1
ATOM 690 C CA . SER A 1 88 ? -27.207 -5.427 33.822 1.00 86.69 88 SER A CA 1
ATOM 691 C C . SER A 1 88 ? -28.629 -5.122 33.331 1.00 86.69 88 SER A C 1
ATOM 693 O O . SER A 1 88 ? -28.930 -5.365 32.170 1.00 86.69 88 SER A O 1
ATOM 695 N N . THR A 1 89 ? -29.528 -4.604 34.178 1.00 83.62 89 THR A N 1
ATOM 696 C CA . THR A 1 89 ? -30.906 -4.266 33.748 1.00 83.62 89 THR A CA 1
ATOM 697 C C . THR A 1 89 ? -30.959 -2.889 33.075 1.00 83.62 89 THR A C 1
ATOM 699 O O . THR A 1 89 ? -30.866 -1.874 33.773 1.00 83.62 89 THR A O 1
ATOM 702 N N . LEU A 1 90 ? -31.166 -2.825 31.760 1.00 71.00 90 LEU A N 1
ATOM 703 C CA . LEU A 1 90 ? -31.282 -1.578 31.002 1.00 71.00 90 LEU A CA 1
ATOM 704 C C . LEU A 1 90 ? -32.756 -1.237 30.750 1.00 71.00 90 LEU A C 1
ATOM 706 O O . LEU A 1 90 ? -33.444 -1.841 29.929 1.00 71.00 90 LEU A O 1
ATOM 710 N N . LYS A 1 91 ? -33.273 -0.259 31.500 1.00 64.50 91 LYS A N 1
ATOM 711 C CA . LYS A 1 91 ? -34.718 0.024 31.568 1.00 64.50 91 LYS A CA 1
ATOM 712 C C . LYS A 1 91 ? -35.201 0.983 30.483 1.00 64.50 91 LYS A C 1
ATOM 714 O O . LYS A 1 91 ? -36.399 1.026 30.210 1.00 64.50 91 LYS A O 1
ATOM 719 N N . THR A 1 92 ? -34.305 1.752 29.868 1.00 71.38 92 THR A N 1
ATOM 720 C CA . THR A 1 92 ? -34.637 2.746 28.842 1.00 71.38 92 THR A CA 1
ATOM 721 C C . THR A 1 92 ? -33.864 2.515 27.538 1.00 71.38 92 THR A C 1
ATOM 723 O O . THR A 1 92 ? -32.984 1.658 27.430 1.00 71.38 92 THR A O 1
ATOM 726 N N . ALA A 1 93 ? -34.218 3.265 26.491 1.00 68.62 93 ALA A N 1
ATOM 727 C CA . ALA A 1 93 ? -33.390 3.350 25.288 1.00 68.62 93 ALA A CA 1
ATOM 728 C C . ALA A 1 93 ? -32.100 4.154 25.550 1.00 68.62 93 ALA A C 1
ATOM 730 O O . ALA A 1 93 ? -31.051 3.817 25.009 1.00 68.62 93 ALA A O 1
ATOM 731 N N . SER A 1 94 ? -32.163 5.165 26.423 1.00 71.62 94 SER A N 1
ATOM 732 C CA . SER A 1 94 ? -31.037 6.037 26.773 1.00 71.62 94 SER A CA 1
ATOM 733 C C . SER A 1 94 ? -29.883 5.272 27.421 1.00 71.62 94 SER A C 1
ATOM 735 O O . SER A 1 94 ? -28.736 5.468 27.032 1.00 71.62 94 SER A O 1
ATOM 737 N N . ASP A 1 95 ? -30.181 4.352 28.345 1.00 70.00 95 ASP A N 1
ATOM 738 C CA . ASP A 1 95 ? -29.153 3.544 29.023 1.00 70.00 95 ASP A CA 1
ATOM 739 C C . ASP A 1 95 ? -28.389 2.646 28.030 1.00 70.00 95 ASP A C 1
ATOM 741 O O . ASP A 1 95 ? -27.204 2.368 28.209 1.00 70.00 95 ASP A O 1
ATOM 745 N N . ARG A 1 96 ? -29.069 2.211 26.957 1.00 74.19 96 ARG A N 1
ATOM 746 C CA . ARG A 1 96 ? -28.491 1.395 25.879 1.00 74.19 96 ARG A CA 1
ATOM 747 C C . ARG A 1 96 ? -27.652 2.205 24.902 1.00 74.19 96 ARG A C 1
ATOM 749 O O . ARG A 1 96 ? -26.641 1.693 24.443 1.00 74.19 96 ARG A O 1
ATOM 756 N N . LEU A 1 97 ? -28.019 3.452 24.612 1.00 74.25 97 LEU A N 1
ATOM 757 C CA . LEU A 1 97 ? -27.161 4.354 23.836 1.00 74.25 97 LEU A CA 1
ATOM 758 C C . LEU A 1 97 ? -25.877 4.670 24.618 1.00 74.25 97 LEU A C 1
ATOM 760 O O . LEU A 1 97 ? -24.783 4.421 24.119 1.00 74.25 97 LEU A O 1
ATOM 764 N N . LEU A 1 98 ? -26.017 5.049 25.895 1.00 77.19 98 LEU A N 1
ATOM 765 C CA . LEU A 1 98 ? -24.893 5.336 26.791 1.00 77.19 98 LEU A CA 1
ATOM 766 C C . LEU A 1 98 ? -23.921 4.149 26.936 1.00 77.19 98 LEU A C 1
ATOM 768 O O . LEU A 1 98 ? -22.721 4.356 27.103 1.00 77.19 98 LEU A O 1
ATOM 772 N N . ALA A 1 99 ? -24.420 2.912 26.855 1.00 77.94 99 ALA A N 1
ATOM 773 C CA . ALA A 1 99 ? -23.602 1.701 26.852 1.00 77.94 99 ALA A CA 1
ATOM 774 C C . ALA A 1 99 ? -22.654 1.623 25.639 1.00 77.94 99 ALA A C 1
ATOM 776 O O . ALA A 1 99 ? -21.462 1.361 25.811 1.00 77.94 99 ALA A O 1
ATOM 777 N N . PHE A 1 100 ? -23.149 1.892 24.428 1.00 83.25 100 PHE A N 1
ATOM 778 C CA . PHE A 1 100 ? -22.307 1.921 23.228 1.00 83.25 100 PHE A CA 1
ATOM 779 C C . PHE A 1 100 ? -21.387 3.155 23.206 1.00 83.25 100 PHE A C 1
ATOM 781 O O . PHE A 1 100 ? -20.215 3.023 22.857 1.00 83.25 100 PHE A O 1
ATOM 788 N N . ASP A 1 101 ? -21.858 4.317 23.678 1.00 84.38 101 ASP A N 1
ATOM 789 C CA . ASP A 1 101 ? -21.071 5.563 23.737 1.00 84.38 101 ASP A CA 1
ATOM 790 C C . ASP A 1 101 ? -19.810 5.454 24.621 1.00 84.38 101 ASP A C 1
ATOM 792 O O . ASP A 1 101 ? -18.809 6.123 24.365 1.00 84.38 101 ASP A O 1
ATOM 796 N N . VAL A 1 102 ? -19.815 4.598 25.655 1.00 84.50 102 VAL A N 1
ATOM 797 C CA . VAL A 1 102 ? -18.616 4.322 26.479 1.00 84.50 102 VAL A CA 1
ATOM 798 C C . VAL A 1 102 ? -17.705 3.225 25.914 1.00 84.50 102 VAL A C 1
ATOM 800 O O . VAL A 1 102 ? -16.714 2.864 26.554 1.00 84.50 102 VAL A O 1
ATOM 803 N N . GLY A 1 103 ? -18.014 2.694 24.729 1.00 85.00 103 GLY A N 1
ATOM 804 C CA . GLY A 1 103 ? -17.199 1.708 24.020 1.00 85.00 103 GLY A CA 1
ATOM 805 C C . GLY A 1 103 ? -17.498 0.242 24.349 1.00 85.00 103 GLY A C 1
ATOM 806 O O . GLY A 1 103 ? -16.653 -0.614 24.068 1.00 85.00 103 GLY A O 1
ATOM 807 N N . ALA A 1 104 ? -18.658 -0.088 24.928 1.00 89.88 104 ALA A N 1
ATOM 808 C CA . ALA A 1 104 ? -19.098 -1.482 24.951 1.00 89.88 104 ALA A CA 1
ATOM 809 C C . ALA A 1 104 ? -19.500 -1.944 23.543 1.00 89.88 104 ALA A C 1
ATOM 811 O O . ALA A 1 104 ? -20.021 -1.169 22.744 1.00 89.88 104 ALA A O 1
ATOM 812 N N . VAL A 1 105 ? -19.256 -3.219 23.242 1.00 92.00 105 VAL A N 1
ATOM 813 C CA . VAL A 1 105 ? -19.618 -3.836 21.955 1.00 92.00 105 VAL A CA 1
ATOM 814 C C . VAL A 1 105 ? -21.023 -4.435 21.971 1.00 92.00 105 VAL A C 1
ATOM 816 O O . VAL A 1 105 ? -21.568 -4.732 20.911 1.00 92.00 105 VAL A O 1
ATOM 819 N N . ASP A 1 106 ? -21.603 -4.644 23.159 1.00 93.19 106 ASP A N 1
ATOM 820 C CA . ASP A 1 106 ? -22.930 -5.238 23.327 1.00 93.19 106 ASP A CA 1
ATOM 821 C C . ASP A 1 106 ? -23.494 -5.048 24.749 1.00 93.19 106 ASP A C 1
ATOM 823 O O . ASP A 1 106 ? -22.805 -4.581 25.662 1.00 93.19 106 ASP A O 1
ATOM 827 N N . TYR A 1 107 ? -24.734 -5.494 24.956 1.00 91.38 107 TYR A N 1
ATOM 828 C CA . TYR A 1 107 ? -25.348 -5.657 26.274 1.00 91.38 107 TYR A CA 1
ATOM 829 C C . TYR A 1 107 ? -26.226 -6.921 26.356 1.00 91.38 107 TYR A C 1
ATOM 831 O O . TYR A 1 107 ? -26.756 -7.407 25.356 1.00 91.38 107 TYR A O 1
ATOM 839 N N . VAL A 1 108 ? -26.411 -7.424 27.576 1.00 91.19 108 VAL A N 1
ATOM 840 C CA . VAL A 1 108 ? -27.295 -8.534 27.947 1.00 91.19 108 VAL A CA 1
ATOM 841 C C . VAL A 1 108 ? -28.110 -8.105 29.165 1.00 91.19 108 VAL A C 1
ATOM 843 O O . VAL A 1 108 ? -27.548 -7.796 30.219 1.00 91.19 108 VAL A O 1
ATOM 846 N N . ASP A 1 109 ? -29.433 -8.079 29.018 1.00 88.00 109 ASP A N 1
ATOM 847 C CA . ASP A 1 109 ? -30.350 -7.700 30.093 1.00 88.00 109 ASP A CA 1
ATOM 848 C C . ASP A 1 109 ? -30.454 -8.787 31.174 1.00 88.00 109 ASP A C 1
ATOM 850 O O . ASP A 1 109 ? -30.347 -9.981 30.901 1.00 88.00 109 ASP A O 1
ATOM 854 N N . LYS A 1 110 ? -30.690 -8.383 32.427 1.00 86.38 110 LYS A N 1
ATOM 855 C CA . LYS A 1 110 ? -30.958 -9.314 33.538 1.00 86.38 110 LYS A CA 1
ATOM 856 C C . LYS A 1 110 ? -32.464 -9.387 33.857 1.00 86.38 110 LYS A C 1
ATOM 858 O O . LYS A 1 110 ? -33.104 -8.339 33.940 1.00 86.38 110 LYS A O 1
ATOM 863 N N . PRO A 1 111 ? -33.028 -10.574 34.154 1.00 86.31 111 PRO A N 1
ATOM 864 C CA . PRO A 1 111 ? -32.434 -11.905 34.000 1.00 86.31 111 PRO A CA 1
ATOM 865 C C . PRO A 1 111 ? -32.406 -12.345 32.524 1.00 86.31 111 PRO A C 1
ATOM 867 O O . PRO A 1 111 ? -33.396 -12.169 31.820 1.00 86.31 111 PRO A O 1
ATOM 870 N N . CYS A 1 112 ? -31.309 -12.969 32.088 1.00 86.31 112 CYS A N 1
ATOM 871 C CA . CYS A 1 112 ? -31.186 -13.576 30.758 1.00 86.31 112 CYS A CA 1
ATOM 872 C C . CYS A 1 112 ? -31.339 -15.103 30.798 1.00 86.31 112 CYS A C 1
ATOM 874 O O . CYS A 1 112 ? -31.182 -15.743 31.844 1.00 86.31 112 CYS A O 1
ATOM 876 N N . GLU A 1 113 ? -31.579 -15.696 29.630 1.00 91.00 113 GLU A N 1
ATOM 877 C CA . GLU A 1 113 ? -31.382 -17.132 29.417 1.00 91.00 113 GLU A CA 1
ATOM 878 C C . GLU A 1 113 ? -29.887 -17.447 29.224 1.00 91.00 113 GLU A C 1
ATOM 880 O O . GLU A 1 113 ? -29.095 -16.604 28.787 1.00 91.00 113 GLU A O 1
ATOM 885 N N . LYS A 1 114 ? -29.468 -18.676 29.556 1.00 92.50 114 LYS A N 1
ATOM 886 C CA . LYS A 1 114 ? -28.045 -19.075 29.508 1.00 92.50 114 LYS A CA 1
ATOM 887 C C . LYS A 1 114 ? -27.523 -19.051 28.071 1.00 92.50 114 LYS A C 1
ATOM 889 O O . LYS A 1 114 ? -26.379 -18.687 27.809 1.00 92.50 114 LYS A O 1
ATOM 894 N N . GLU A 1 115 ? -28.406 -19.421 27.158 1.00 91.38 115 GLU A N 1
ATOM 895 C CA . GLU A 1 115 ? -28.244 -19.517 25.720 1.00 91.38 115 GLU A CA 1
ATOM 896 C C . GLU A 1 115 ? -27.984 -18.138 25.092 1.00 91.38 115 GLU A C 1
ATOM 898 O O . GLU A 1 115 ? -27.109 -18.024 24.232 1.00 91.38 115 GLU A O 1
ATOM 903 N N . GLU A 1 116 ? -28.653 -17.078 25.566 1.00 91.88 116 GLU A N 1
ATOM 904 C CA . GLU A 1 116 ? -28.391 -15.705 25.117 1.00 91.88 116 GLU A CA 1
ATOM 905 C C . GLU A 1 116 ? -26.992 -15.242 25.535 1.00 91.88 116 GLU A C 1
ATOM 907 O O . GLU A 1 116 ? -26.210 -14.800 24.688 1.00 91.88 116 GLU A O 1
ATOM 912 N N . LEU A 1 117 ? -26.652 -15.379 26.823 1.00 93.00 117 LEU A N 1
ATOM 913 C CA . LEU A 1 117 ? -25.347 -14.962 27.341 1.00 93.00 117 LEU A CA 1
ATOM 914 C C . LEU A 1 117 ? -24.204 -15.657 26.583 1.00 93.00 117 LEU A C 1
ATOM 916 O O . LEU A 1 117 ? -23.242 -15.006 26.174 1.00 93.00 117 LEU A O 1
ATOM 920 N N . LEU A 1 118 ? -24.340 -16.964 26.334 1.00 93.44 118 LEU A N 1
ATOM 921 C CA . LEU A 1 118 ? -23.376 -17.750 25.565 1.00 93.44 118 LEU A CA 1
ATOM 922 C C . LEU A 1 118 ? -23.289 -17.315 24.096 1.00 93.44 118 LEU A C 1
ATOM 924 O O . LEU A 1 118 ? -22.183 -17.222 23.566 1.00 93.44 118 LEU A O 1
ATOM 928 N N . ALA A 1 119 ? -24.414 -17.030 23.433 1.00 91.44 119 ALA A N 1
ATOM 929 C CA . ALA A 1 119 ? -24.421 -16.595 22.035 1.00 91.44 119 ALA A CA 1
ATOM 930 C C . ALA A 1 119 ? -23.703 -15.248 21.845 1.00 91.44 119 ALA A C 1
ATOM 932 O O . ALA A 1 119 ? -22.884 -15.103 20.932 1.00 91.44 119 ALA A O 1
ATOM 933 N N . ARG A 1 120 ? -23.960 -14.286 22.739 1.00 93.69 120 ARG A N 1
ATOM 934 C CA . ARG A 1 120 ? -23.346 -12.948 22.721 1.00 93.69 120 ARG A CA 1
ATOM 935 C C . ARG A 1 120 ? -21.842 -13.043 22.980 1.00 93.69 120 ARG A C 1
ATOM 937 O O . ARG A 1 120 ? -21.044 -12.630 22.141 1.00 93.69 120 ARG A O 1
ATOM 944 N N . VAL A 1 121 ? -21.450 -13.695 24.079 1.00 94.94 121 VAL A N 1
ATOM 945 C CA . VAL A 1 121 ? -20.041 -13.927 24.442 1.00 94.94 121 VAL A CA 1
ATOM 946 C C . VAL A 1 121 ? -19.273 -14.626 23.320 1.00 94.94 121 VAL A C 1
ATOM 948 O O . VAL A 1 121 ? -18.212 -14.152 22.915 1.00 94.94 121 VAL A O 1
ATOM 951 N N . ARG A 1 122 ? -19.810 -15.724 22.771 1.00 93.94 122 ARG A N 1
ATOM 952 C CA . ARG A 1 122 ? -19.157 -16.486 21.698 1.00 93.94 122 ARG A CA 1
ATOM 953 C C . ARG A 1 122 ? -18.945 -15.650 20.439 1.00 93.94 122 ARG A C 1
ATOM 955 O O . ARG A 1 122 ? -17.906 -15.786 19.797 1.00 93.94 122 ARG A O 1
ATOM 962 N N . THR A 1 123 ? -19.905 -14.796 20.091 1.00 92.50 123 THR A N 1
ATOM 963 C CA . THR A 1 123 ? -19.813 -13.922 18.913 1.00 92.50 123 THR A CA 1
ATOM 964 C C . THR A 1 123 ? -18.664 -12.926 19.068 1.00 92.50 123 THR A C 1
ATOM 966 O O . THR A 1 123 ? -17.775 -12.881 18.219 1.00 92.50 123 THR A O 1
ATOM 969 N N . HIS A 1 124 ? -18.621 -12.193 20.182 1.00 94.19 124 HIS A N 1
ATOM 970 C CA . HIS A 1 124 ? -17.618 -11.142 20.391 1.00 94.19 124 HIS A CA 1
ATOM 971 C C . HIS A 1 124 ? -16.209 -11.683 20.673 1.00 94.19 124 HIS A C 1
ATOM 973 O O . HIS A 1 124 ? -15.245 -11.125 20.151 1.00 94.19 124 HIS A O 1
ATOM 979 N N . VAL A 1 125 ? -16.069 -12.813 21.383 1.00 93.44 125 VAL A N 1
ATOM 980 C CA . VAL A 1 125 ? -14.773 -13.514 21.522 1.00 93.44 125 VAL A CA 1
ATOM 981 C C . VAL A 1 125 ? -14.231 -13.938 20.152 1.00 93.44 125 VAL A C 1
ATOM 983 O O . VAL A 1 125 ? -13.062 -13.697 19.853 1.00 93.44 125 VAL A O 1
ATOM 986 N N . ASN A 1 126 ? -15.068 -14.524 19.289 1.00 92.12 126 ASN A N 1
ATOM 987 C CA . ASN A 1 126 ? -14.638 -14.956 17.957 1.00 92.12 126 ASN A CA 1
ATOM 988 C C . ASN A 1 126 ? -14.202 -13.774 17.074 1.00 92.12 126 ASN A C 1
ATOM 990 O O . ASN A 1 126 ? -13.175 -13.868 16.401 1.00 92.12 126 ASN A O 1
ATOM 994 N N . LEU A 1 127 ? -14.948 -12.663 17.091 1.00 90.38 127 LEU A N 1
ATOM 995 C CA . LEU A 1 127 ? -14.606 -11.449 16.340 1.00 90.38 127 LEU A CA 1
ATOM 996 C C . LEU A 1 127 ? -13.287 -10.827 16.823 1.00 90.38 127 LEU A C 1
ATOM 998 O O . LEU A 1 127 ? -12.444 -10.464 15.999 1.00 90.38 127 LEU A O 1
ATOM 1002 N N . TYR A 1 128 ? -13.074 -10.753 18.140 1.00 92.00 128 TYR A N 1
ATOM 1003 C CA . TYR A 1 128 ? -11.831 -10.253 18.731 1.00 92.00 128 TYR A CA 1
ATOM 1004 C C . TYR A 1 128 ? -10.620 -11.117 18.345 1.00 92.00 128 TYR A C 1
ATOM 1006 O O . TYR A 1 128 ? -9.627 -10.599 17.827 1.00 92.00 128 TYR A O 1
ATOM 1014 N N . LEU A 1 129 ? -10.716 -12.440 18.518 1.00 89.44 129 LEU A N 1
ATOM 1015 C CA . LEU A 1 129 ? -9.631 -13.370 18.190 1.00 89.44 129 LEU A CA 1
ATOM 1016 C C . LEU A 1 129 ? -9.293 -13.369 16.690 1.00 89.44 129 LEU A C 1
ATOM 1018 O O . LEU A 1 129 ? -8.113 -13.349 16.340 1.00 89.44 129 LEU A O 1
ATOM 1022 N N . LEU A 1 130 ? -10.298 -13.327 15.808 1.00 89.62 130 LEU A N 1
ATOM 1023 C CA . LEU A 1 130 ? -10.090 -13.249 14.359 1.00 89.62 130 LEU A CA 1
ATOM 1024 C C . LEU A 1 130 ? -9.420 -11.927 13.949 1.00 89.62 130 LEU A C 1
ATOM 1026 O O . LEU A 1 130 ? -8.454 -11.935 13.187 1.00 89.62 130 LEU A O 1
ATOM 1030 N N . THR A 1 131 ? -9.878 -10.797 14.497 1.00 85.69 131 THR A N 1
ATOM 1031 C CA . THR A 1 131 ? -9.285 -9.473 14.229 1.00 85.69 131 THR A CA 1
ATOM 1032 C C . THR A 1 131 ? -7.818 -9.431 14.663 1.00 85.69 131 THR A C 1
ATOM 1034 O O . THR A 1 131 ? -6.952 -8.989 13.906 1.00 85.69 131 THR A O 1
ATOM 1037 N N . ARG A 1 132 ? -7.516 -9.968 15.852 1.00 85.94 132 ARG A N 1
ATOM 1038 C CA . ARG A 1 132 ? -6.156 -10.077 16.397 1.00 85.94 132 ARG A CA 1
ATOM 1039 C C . ARG A 1 132 ? -5.248 -10.952 15.522 1.00 85.94 132 ARG A C 1
ATOM 1041 O O . ARG A 1 132 ? -4.107 -10.568 15.275 1.00 85.94 132 ARG A O 1
ATOM 1048 N N . GLN A 1 133 ? -5.749 -12.081 15.010 1.00 87.44 133 GLN A N 1
ATOM 1049 C CA . GLN A 1 133 ? -5.012 -12.944 14.075 1.00 87.44 133 GLN A CA 1
ATOM 1050 C C . GLN A 1 133 ? -4.699 -12.226 12.753 1.00 87.44 133 GLN A C 1
ATOM 1052 O O . GLN A 1 133 ? -3.541 -12.200 12.330 1.00 87.44 133 GLN A O 1
ATOM 1057 N N . LEU A 1 134 ? -5.700 -11.586 12.136 1.00 84.69 134 LEU A N 1
ATOM 1058 C CA . LEU A 1 134 ? -5.532 -10.833 10.888 1.00 84.69 134 LEU A CA 1
ATOM 1059 C C . LEU A 1 134 ? -4.499 -9.704 11.033 1.00 84.69 134 LEU A C 1
ATOM 1061 O O . LEU A 1 134 ? -3.643 -9.541 10.166 1.00 84.69 134 LEU A O 1
ATOM 1065 N N . GLN A 1 135 ? -4.516 -8.976 12.154 1.00 79.69 135 GLN A N 1
ATOM 1066 C CA . GLN A 1 135 ? -3.507 -7.955 12.456 1.00 79.69 135 GLN A CA 1
ATOM 1067 C C . GLN A 1 135 ? -2.091 -8.542 12.589 1.00 79.69 135 GLN A C 1
ATOM 1069 O O . GLN A 1 135 ? -1.136 -7.929 12.109 1.00 79.69 135 GLN A O 1
ATOM 1074 N N . THR A 1 136 ? -1.928 -9.724 13.199 1.00 82.12 136 THR A N 1
ATOM 1075 C CA . THR A 1 136 ? -0.603 -10.362 13.308 1.00 82.12 136 THR A CA 1
ATOM 1076 C C . THR A 1 136 ? -0.065 -10.878 11.974 1.00 82.12 136 THR A C 1
ATOM 1078 O O . THR A 1 136 ? 1.127 -10.716 11.715 1.00 82.12 136 THR A O 1
ATOM 1081 N N . GLU A 1 137 ? -0.911 -11.433 11.101 1.00 82.88 137 GLU A N 1
ATOM 1082 C CA . GLU A 1 137 ? -0.476 -11.878 9.769 1.00 82.88 137 GLU A CA 1
ATOM 1083 C C . GLU A 1 137 ? -0.201 -10.700 8.828 1.00 82.88 137 GLU A C 1
ATOM 1085 O O . GLU A 1 137 ? 0.800 -10.719 8.112 1.00 82.88 137 GLU A O 1
ATOM 1090 N N . LYS A 1 138 ? -1.002 -9.625 8.898 1.00 75.62 138 LYS A N 1
ATOM 1091 C CA . LYS A 1 138 ? -0.732 -8.377 8.169 1.00 75.62 138 LYS A CA 1
ATOM 1092 C C . LYS A 1 138 ? 0.669 -7.836 8.501 1.00 75.62 138 LYS A C 1
ATOM 1094 O O . LYS A 1 138 ? 1.487 -7.687 7.595 1.00 75.62 138 LYS A O 1
ATOM 1099 N N . LYS A 1 139 ? 0.990 -7.663 9.791 1.00 74.06 139 LYS A N 1
ATOM 1100 C CA . LYS A 1 139 ? 2.310 -7.167 10.233 1.00 74.06 139 LYS A CA 1
ATOM 1101 C C . LYS A 1 139 ? 3.474 -8.071 9.798 1.00 74.06 139 LYS A C 1
ATOM 1103 O O . LYS A 1 139 ? 4.561 -7.574 9.509 1.00 74.06 139 LYS A O 1
ATOM 1108 N N . ARG A 1 140 ? 3.263 -9.393 9.716 1.00 74.12 140 ARG A N 1
ATOM 1109 C CA . ARG A 1 140 ? 4.256 -10.353 9.188 1.00 74.12 140 ARG A CA 1
ATOM 1110 C C . ARG A 1 140 ? 4.504 -10.160 7.691 1.00 74.12 140 ARG A C 1
ATOM 1112 O O . ARG A 1 140 ? 5.660 -10.146 7.271 1.00 74.12 140 ARG A O 1
ATOM 1119 N N . ALA A 1 141 ? 3.443 -9.995 6.900 1.00 71.56 141 ALA A N 1
ATOM 1120 C CA . ALA A 1 141 ? 3.544 -9.764 5.460 1.00 71.56 141 ALA A CA 1
ATOM 1121 C C . ALA A 1 141 ? 4.217 -8.418 5.133 1.00 71.56 141 ALA A C 1
ATOM 1123 O O . ALA A 1 141 ? 5.084 -8.360 4.262 1.00 71.56 141 ALA A O 1
ATOM 1124 N N . GLU A 1 142 ? 3.874 -7.357 5.869 1.00 69.88 142 GLU A N 1
ATOM 1125 C CA . GLU A 1 142 ? 4.467 -6.021 5.715 1.00 69.88 142 GLU A CA 1
ATOM 1126 C C . GLU A 1 142 ? 5.977 -6.035 5.996 1.00 69.88 142 GLU A C 1
ATOM 1128 O O . GLU A 1 142 ? 6.765 -5.612 5.148 1.00 69.88 142 GLU A O 1
ATOM 1133 N N . ALA A 1 143 ? 6.399 -6.614 7.128 1.00 69.50 143 ALA A N 1
ATOM 1134 C CA . ALA A 1 143 ? 7.815 -6.754 7.469 1.00 69.50 143 ALA A CA 1
ATOM 1135 C C . ALA A 1 143 ? 8.598 -7.556 6.410 1.00 69.50 143 ALA A C 1
ATOM 1137 O O . ALA A 1 143 ? 9.688 -7.151 6.003 1.00 69.50 143 ALA A O 1
ATOM 1138 N N . ALA A 1 144 ? 8.022 -8.652 5.900 1.00 68.56 144 ALA A N 1
ATOM 1139 C CA . ALA A 1 144 ? 8.639 -9.446 4.838 1.00 68.56 144 ALA A CA 1
ATOM 1140 C C . ALA A 1 144 ? 8.796 -8.658 3.521 1.00 68.56 144 ALA A C 1
ATOM 1142 O O . ALA A 1 144 ? 9.826 -8.783 2.851 1.00 68.56 144 ALA A O 1
ATOM 1143 N N . ASN A 1 145 ? 7.818 -7.819 3.155 1.00 64.94 145 ASN A N 1
ATOM 1144 C CA . ASN A 1 145 ? 7.883 -7.002 1.940 1.00 64.94 145 ASN A CA 1
ATOM 1145 C C . ASN A 1 145 ? 8.920 -5.866 2.051 1.00 64.94 145 ASN A C 1
ATOM 1147 O O . ASN A 1 145 ? 9.644 -5.585 1.091 1.00 64.94 145 ASN A O 1
ATOM 1151 N N . ILE A 1 146 ? 9.061 -5.261 3.236 1.00 67.88 146 ILE A N 1
ATOM 1152 C CA . ILE A 1 146 ? 10.114 -4.271 3.520 1.00 67.88 146 ILE A CA 1
ATOM 1153 C C . ILE A 1 146 ? 11.499 -4.915 3.360 1.00 67.88 146 ILE A C 1
ATOM 1155 O O . ILE A 1 146 ? 12.318 -4.404 2.593 1.00 67.88 146 ILE A O 1
ATOM 1159 N N . THR A 1 147 ? 11.740 -6.076 3.985 1.00 62.84 147 THR A N 1
ATOM 1160 C CA . THR A 1 147 ? 13.017 -6.801 3.859 1.00 62.84 147 THR A CA 1
ATOM 1161 C C . THR A 1 147 ? 13.312 -7.219 2.412 1.00 62.84 147 THR A C 1
ATOM 1163 O O . THR A 1 147 ? 14.438 -7.035 1.947 1.00 62.84 147 THR A O 1
ATOM 1166 N N . LYS A 1 148 ? 12.313 -7.718 1.665 1.00 69.25 148 LYS A N 1
ATOM 1167 C CA . LYS A 1 148 ? 12.433 -8.028 0.224 1.00 69.25 148 LYS A CA 1
ATOM 1168 C C . LYS A 1 148 ? 12.896 -6.801 -0.573 1.00 69.25 148 LYS A C 1
ATOM 1170 O O . LYS A 1 148 ? 13.827 -6.899 -1.371 1.00 69.25 148 LYS A O 1
ATOM 1175 N N . SER A 1 149 ? 12.265 -5.652 -0.336 1.00 60.91 149 SER A N 1
ATOM 1176 C CA . SER A 1 149 ? 12.537 -4.403 -1.057 1.00 60.91 149 SER A CA 1
ATOM 1177 C C . SER A 1 149 ? 13.935 -3.850 -0.750 1.00 60.91 149 SER A C 1
ATOM 1179 O O . SER A 1 149 ? 14.668 -3.479 -1.666 1.00 60.91 149 SER A O 1
ATOM 1181 N N . GLN A 1 150 ? 14.340 -3.850 0.526 1.00 67.00 150 GLN A N 1
ATOM 1182 C CA . GLN A 1 150 ? 15.685 -3.441 0.956 1.00 67.00 150 GLN A CA 1
ATOM 1183 C C . GLN A 1 150 ? 16.776 -4.353 0.370 1.00 67.00 150 GLN A C 1
ATOM 1185 O O . GLN A 1 150 ? 17.795 -3.866 -0.118 1.00 67.00 150 GLN A O 1
ATOM 1190 N N . PHE A 1 151 ? 16.548 -5.671 0.357 1.00 69.75 151 PHE A N 1
ATOM 1191 C CA . PHE A 1 151 ? 17.475 -6.631 -0.245 1.00 69.75 151 PHE A CA 1
ATOM 1192 C C . PHE A 1 151 ? 17.689 -6.366 -1.744 1.00 69.75 151 PHE A C 1
ATOM 1194 O O . PHE A 1 151 ? 18.832 -6.313 -2.195 1.00 69.75 151 PHE A O 1
ATOM 1201 N N . LEU A 1 152 ? 16.613 -6.144 -2.509 1.00 70.62 152 LEU A N 1
ATOM 1202 C CA . LEU A 1 152 ? 16.702 -5.861 -3.947 1.00 70.62 152 LEU A CA 1
ATOM 1203 C C . LEU A 1 152 ? 17.395 -4.520 -4.243 1.00 70.62 152 LEU A C 1
ATOM 1205 O O . LEU A 1 152 ? 18.219 -4.454 -5.158 1.00 70.62 152 LEU A O 1
ATOM 1209 N N . ALA A 1 153 ? 17.129 -3.480 -3.444 1.00 66.00 153 ALA A N 1
ATOM 1210 C CA . ALA A 1 153 ? 17.810 -2.190 -3.555 1.00 66.00 153 ALA A CA 1
ATOM 1211 C C . ALA A 1 153 ? 19.331 -2.324 -3.354 1.00 66.00 153 ALA A C 1
ATOM 1213 O O . ALA A 1 153 ? 20.108 -1.907 -4.217 1.00 66.00 153 ALA A O 1
ATOM 1214 N N . ASN A 1 154 ? 19.751 -2.978 -2.266 1.00 63.00 154 ASN A N 1
ATOM 1215 C CA . ASN A 1 154 ? 21.165 -3.177 -1.947 1.00 63.00 154 ASN A CA 1
ATOM 1216 C C . ASN A 1 154 ? 21.861 -4.054 -2.999 1.00 63.00 154 ASN A C 1
ATOM 1218 O O . ASN A 1 154 ? 22.915 -3.684 -3.512 1.00 63.00 154 ASN A O 1
ATOM 1222 N N . MET A 1 155 ? 21.247 -5.174 -3.400 1.00 70.12 155 MET A N 1
ATOM 1223 C CA . MET A 1 155 ? 21.798 -6.048 -4.443 1.00 70.12 155 MET A CA 1
ATOM 1224 C C . MET A 1 155 ? 21.966 -5.333 -5.787 1.00 70.12 155 MET A C 1
ATOM 1226 O O . MET A 1 155 ? 22.951 -5.578 -6.478 1.00 70.12 155 MET A O 1
ATOM 1230 N N . SER A 1 156 ? 21.080 -4.404 -6.162 1.00 70.00 156 SER A N 1
ATOM 1231 C CA . SER A 1 156 ? 21.299 -3.609 -7.375 1.00 70.00 156 SER A CA 1
ATOM 1232 C C . SER A 1 156 ? 22.507 -2.677 -7.278 1.00 70.00 156 SER A C 1
ATOM 1234 O O . SER A 1 156 ? 23.123 -2.421 -8.313 1.00 70.00 156 SER A O 1
ATOM 1236 N N . HIS A 1 157 ? 22.836 -2.143 -6.101 1.00 71.50 157 HIS A N 1
ATOM 1237 C CA . HIS A 1 157 ? 24.010 -1.287 -5.927 1.00 71.50 157 HIS A CA 1
ATOM 1238 C C . HIS A 1 157 ? 25.307 -2.108 -6.039 1.00 71.50 157 HIS A C 1
ATOM 1240 O O . HIS A 1 157 ? 26.205 -1.772 -6.821 1.00 71.50 157 HIS A O 1
ATOM 1246 N N . GLU A 1 158 ? 25.339 -3.249 -5.347 1.00 73.69 158 GLU A N 1
ATOM 1247 C CA . GLU A 1 158 ? 26.450 -4.205 -5.369 1.00 73.69 158 GLU A CA 1
ATOM 1248 C C . GLU A 1 158 ? 26.676 -4.829 -6.753 1.00 73.69 158 GLU A C 1
ATOM 1250 O O . GLU A 1 158 ? 27.813 -5.104 -7.121 1.00 73.69 158 GLU A O 1
ATOM 1255 N N . LEU A 1 159 ? 25.622 -5.017 -7.556 1.00 76.56 159 LEU A N 1
ATOM 1256 C CA . LEU A 1 159 ? 25.742 -5.518 -8.930 1.00 76.56 159 LEU A CA 1
ATOM 1257 C C . LEU A 1 159 ? 26.094 -4.420 -9.946 1.00 76.56 159 LEU A C 1
ATOM 1259 O O . LEU A 1 159 ? 26.844 -4.686 -10.884 1.00 76.56 159 LEU A O 1
ATOM 1263 N N . ARG A 1 160 ? 25.595 -3.186 -9.781 1.00 74.88 160 ARG A N 1
ATOM 1264 C CA . ARG A 1 160 ? 25.886 -2.072 -10.705 1.00 74.88 160 ARG A CA 1
ATOM 1265 C C . ARG A 1 160 ? 27.353 -1.645 -10.646 1.00 74.88 160 ARG A C 1
ATOM 1267 O O . ARG A 1 160 ? 27.937 -1.346 -11.682 1.00 74.88 160 ARG A O 1
ATOM 1274 N N . THR A 1 161 ? 27.955 -1.644 -9.460 1.00 73.12 161 THR A N 1
ATOM 1275 C CA . THR A 1 161 ? 29.335 -1.179 -9.240 1.00 73.12 161 THR A CA 1
ATOM 1276 C C . THR A 1 161 ? 30.390 -1.944 -10.069 1.00 73.12 161 THR A C 1
ATOM 1278 O O . THR A 1 161 ? 31.081 -1.305 -10.866 1.00 73.12 161 THR A O 1
ATOM 1281 N N . PRO A 1 162 ? 30.511 -3.288 -9.988 1.00 72.50 162 PRO A N 1
ATOM 1282 C CA . PRO A 1 162 ? 31.441 -4.046 -10.829 1.00 72.50 162 PRO A CA 1
ATOM 1283 C C . PRO A 1 162 ? 31.030 -4.045 -12.307 1.00 72.50 162 PRO A C 1
ATOM 1285 O O . PRO A 1 162 ? 31.888 -4.136 -13.181 1.00 72.50 162 PRO A O 1
ATOM 1288 N N . LEU A 1 163 ? 29.735 -3.916 -12.611 1.00 83.19 163 LEU A N 1
ATOM 1289 C CA . LEU A 1 163 ? 29.241 -3.922 -13.985 1.00 83.19 163 LEU A CA 1
ATOM 1290 C C . LEU A 1 163 ? 29.606 -2.638 -14.740 1.00 83.19 163 LEU A C 1
ATOM 1292 O O . LEU A 1 163 ? 30.057 -2.715 -15.879 1.00 83.19 163 LEU A O 1
ATOM 1296 N N . ASN A 1 164 ? 29.516 -1.479 -14.083 1.00 79.25 164 ASN A N 1
ATOM 1297 C CA . ASN A 1 164 ? 30.014 -0.210 -14.615 1.00 79.25 164 ASN A CA 1
ATOM 1298 C C . ASN A 1 164 ? 31.534 -0.256 -14.857 1.00 79.25 164 ASN A C 1
ATOM 1300 O O . ASN A 1 164 ? 32.006 0.286 -15.852 1.00 79.25 164 ASN A O 1
ATOM 1304 N N . ALA A 1 165 ? 32.298 -0.938 -13.992 1.00 77.88 165 ALA A N 1
ATOM 1305 C CA . ALA A 1 165 ? 33.730 -1.144 -14.212 1.00 77.88 165 ALA A CA 1
ATOM 1306 C C . ALA A 1 165 ? 34.003 -2.042 -15.435 1.00 77.88 165 ALA A C 1
ATOM 1308 O O . ALA A 1 165 ? 34.870 -1.718 -16.241 1.00 77.88 165 ALA A O 1
ATOM 1309 N N . ILE A 1 166 ? 33.241 -3.128 -15.622 1.00 83.75 166 ILE A N 1
ATOM 1310 C CA . ILE A 1 166 ? 33.335 -3.986 -16.820 1.00 83.75 166 ILE A CA 1
ATOM 1311 C C . ILE A 1 166 ? 33.014 -3.195 -18.095 1.00 83.75 166 ILE A C 1
ATOM 1313 O O . ILE A 1 166 ? 33.730 -3.339 -19.082 1.00 83.75 166 ILE A O 1
ATOM 1317 N N . ILE A 1 167 ? 31.978 -2.348 -18.072 1.00 80.06 167 ILE A N 1
ATOM 1318 C CA . ILE A 1 167 ? 31.613 -1.479 -19.201 1.00 80.06 167 ILE A CA 1
ATOM 1319 C C . ILE A 1 167 ? 32.764 -0.513 -19.513 1.00 80.06 167 ILE A C 1
ATOM 1321 O O . ILE A 1 167 ? 33.294 -0.560 -20.619 1.00 80.06 167 ILE A O 1
ATOM 1325 N N . GLY A 1 168 ? 33.236 0.259 -18.527 1.00 81.88 168 GLY A N 1
ATOM 1326 C CA . GLY A 1 168 ? 34.309 1.238 -18.728 1.00 81.88 168 GLY A CA 1
ATOM 1327 C C . GLY A 1 168 ? 35.643 0.623 -19.168 1.00 81.88 168 GLY A C 1
ATOM 1328 O O . GLY A 1 168 ? 36.312 1.175 -20.036 1.00 81.88 168 GLY A O 1
ATOM 1329 N N . TYR A 1 169 ? 36.030 -0.546 -18.641 1.00 85.38 169 TYR A N 1
ATOM 1330 C CA . TYR A 1 169 ? 37.212 -1.265 -19.139 1.00 85.38 169 TYR A CA 1
ATOM 1331 C C . TYR A 1 169 ? 37.006 -1.836 -20.546 1.00 85.38 169 TYR A C 1
ATOM 1333 O O . TYR A 1 169 ? 37.952 -1.850 -21.327 1.00 85.38 169 TYR A O 1
ATOM 1341 N N . SER A 1 170 ? 35.795 -2.280 -20.896 1.00 86.12 170 SER A N 1
ATOM 1342 C CA . SER A 1 170 ? 35.484 -2.742 -22.254 1.00 86.12 170 SER A CA 1
ATOM 1343 C C . SER A 1 170 ? 35.439 -1.599 -23.271 1.00 86.12 170 SER A C 1
ATOM 1345 O O . SER A 1 170 ? 35.727 -1.841 -24.438 1.00 86.12 170 SER A O 1
ATOM 1347 N N . GLU A 1 171 ? 35.080 -0.388 -22.843 1.00 83.81 171 GLU A N 1
ATOM 1348 C CA . GLU A 1 171 ? 35.084 0.837 -23.652 1.00 83.81 171 GLU A CA 1
ATOM 1349 C C . GLU A 1 171 ? 36.512 1.343 -23.860 1.00 83.81 171 GLU A C 1
ATOM 1351 O O . GLU A 1 171 ? 36.950 1.429 -25.004 1.00 83.81 171 GLU A O 1
ATOM 1356 N N . MET A 1 172 ? 37.289 1.520 -22.783 1.00 84.69 172 MET A N 1
ATOM 1357 C CA . MET A 1 172 ? 38.707 1.888 -22.882 1.00 84.69 172 MET A CA 1
ATOM 1358 C C . MET A 1 172 ? 39.497 0.906 -23.759 1.00 84.69 172 MET A C 1
ATOM 1360 O O . MET A 1 172 ? 40.274 1.338 -24.596 1.00 84.69 172 MET A O 1
ATOM 1364 N N . LEU A 1 173 ? 39.285 -0.411 -23.627 1.00 86.31 173 LEU A N 1
ATOM 1365 C CA . LEU A 1 173 ? 39.953 -1.404 -24.482 1.00 86.31 173 LEU A CA 1
ATOM 1366 C C . LEU A 1 173 ? 39.466 -1.396 -25.939 1.00 86.31 173 LEU A C 1
ATOM 1368 O O . LEU A 1 173 ? 40.197 -1.866 -26.809 1.00 86.31 173 LEU A O 1
ATOM 1372 N N . TYR A 1 174 ? 38.249 -0.916 -26.213 1.00 83.81 174 TYR A N 1
ATOM 1373 C CA . TYR A 1 174 ? 37.732 -0.780 -27.576 1.00 83.81 174 TYR A CA 1
ATOM 1374 C C . TYR A 1 174 ? 38.374 0.431 -28.260 1.00 83.81 174 TYR A C 1
ATOM 1376 O O . TYR A 1 174 ? 38.905 0.288 -29.358 1.00 83.81 174 TYR A O 1
ATOM 1384 N N . GLU A 1 175 ? 38.413 1.578 -27.578 1.00 84.12 175 GLU A N 1
ATOM 1385 C CA . GLU A 1 175 ? 39.111 2.790 -28.030 1.00 84.12 175 GLU A CA 1
ATOM 1386 C C . GLU A 1 175 ? 40.608 2.504 -28.266 1.00 84.12 175 GLU A C 1
ATOM 1388 O O . GLU A 1 175 ? 41.136 2.783 -29.340 1.00 84.12 175 GLU A O 1
ATOM 1393 N N . ASP A 1 176 ? 41.269 1.827 -27.322 1.00 84.75 176 ASP A N 1
ATOM 1394 C CA . ASP A 1 176 ? 42.694 1.461 -27.391 1.00 84.75 176 ASP A CA 1
ATOM 1395 C C . ASP A 1 176 ? 43.008 0.423 -28.498 1.00 84.75 176 ASP A C 1
ATOM 1397 O O . ASP A 1 176 ? 44.157 0.292 -28.926 1.00 84.75 176 ASP A O 1
ATOM 1401 N N . ALA A 1 177 ? 42.002 -0.321 -28.980 1.00 83.75 177 ALA A N 1
ATOM 1402 C CA . ALA A 1 177 ? 42.115 -1.227 -30.128 1.00 83.75 177 ALA A CA 1
ATOM 1403 C C . ALA A 1 177 ? 41.819 -0.524 -31.466 1.00 83.75 177 ALA A C 1
ATOM 1405 O O . ALA A 1 177 ? 42.473 -0.829 -32.466 1.00 83.75 177 ALA A O 1
ATOM 1406 N N . GLU A 1 178 ? 40.877 0.425 -31.480 1.00 82.31 178 GLU A N 1
ATOM 1407 C CA . GLU A 1 178 ? 40.524 1.247 -32.644 1.00 82.31 178 GLU A CA 1
ATOM 1408 C C . GLU A 1 178 ? 41.648 2.241 -32.990 1.00 82.31 178 GLU A C 1
ATOM 1410 O O . GLU A 1 178 ? 42.075 2.285 -34.142 1.00 82.31 178 GLU A O 1
ATOM 1415 N N . GLU A 1 179 ? 42.240 2.929 -32.001 1.00 84.88 179 GLU A N 1
ATOM 1416 C CA . GLU A 1 179 ? 43.419 3.801 -32.196 1.00 84.88 179 GLU A CA 1
ATOM 1417 C C . GLU A 1 179 ? 44.650 3.062 -32.751 1.00 84.88 179 GLU A C 1
ATOM 1419 O O . GLU A 1 179 ? 45.542 3.678 -33.338 1.00 84.88 179 GLU A O 1
ATOM 1424 N N . ARG A 1 180 ? 44.728 1.741 -32.544 1.00 85.44 180 ARG A N 1
ATOM 1425 C CA . ARG A 1 180 ? 45.879 0.900 -32.913 1.00 85.44 180 ARG A CA 1
ATOM 1426 C C . ARG A 1 180 ? 45.617 -0.003 -34.123 1.00 85.44 180 ARG A C 1
ATOM 1428 O O . ARG A 1 180 ? 46.457 -0.852 -34.418 1.00 85.44 180 ARG A O 1
ATOM 1435 N N . GLU A 1 181 ? 44.476 0.167 -34.797 1.00 80.56 181 GLU A N 1
ATOM 1436 C CA . GLU A 1 181 ? 44.048 -0.611 -35.973 1.00 80.56 181 GLU A CA 1
ATOM 1437 C C . GLU A 1 181 ? 44.043 -2.147 -35.741 1.00 80.56 181 GLU A C 1
ATOM 1439 O O . GLU A 1 181 ? 44.321 -2.934 -36.648 1.00 80.56 181 GLU A O 1
ATOM 1444 N N . ILE A 1 182 ? 43.737 -2.610 -34.518 1.00 78.31 182 ILE A N 1
ATOM 1445 C CA . ILE A 1 182 ? 43.795 -4.040 -34.156 1.00 78.31 182 ILE A CA 1
ATOM 1446 C C . ILE A 1 182 ? 42.451 -4.726 -34.447 1.00 78.31 182 ILE A C 1
ATOM 1448 O O . ILE A 1 182 ? 41.545 -4.711 -33.617 1.00 78.31 182 ILE A O 1
ATOM 1452 N N . GLU A 1 183 ? 42.330 -5.378 -35.607 1.00 70.75 183 GLU A N 1
ATOM 1453 C CA . GLU A 1 183 ? 41.058 -5.942 -36.102 1.00 70.75 183 GLU A CA 1
ATOM 1454 C C . GLU A 1 183 ? 40.453 -7.089 -35.253 1.00 70.75 183 GLU A C 1
ATOM 1456 O O . GLU A 1 183 ? 39.234 -7.276 -35.269 1.00 70.75 183 GLU A O 1
ATOM 1461 N N . ASP A 1 184 ? 41.261 -7.851 -34.502 1.00 71.75 184 ASP A N 1
ATOM 1462 C CA . ASP A 1 184 ? 40.814 -9.084 -33.819 1.00 71.75 184 ASP A CA 1
ATOM 1463 C C . ASP A 1 184 ? 39.875 -8.841 -32.614 1.00 71.75 184 ASP A C 1
ATOM 1465 O O . ASP A 1 184 ? 38.907 -9.578 -32.411 1.00 71.75 184 ASP A O 1
ATOM 1469 N N . PHE A 1 185 ? 40.147 -7.826 -31.785 1.00 72.25 185 PHE A N 1
ATOM 1470 C CA . PHE A 1 185 ? 39.471 -7.639 -30.487 1.00 72.25 185 PHE A CA 1
ATOM 1471 C C . PHE A 1 185 ? 38.153 -6.835 -30.494 1.00 72.25 185 PHE A C 1
ATOM 1473 O O . PHE A 1 185 ? 37.276 -7.179 -29.690 1.00 72.25 185 PHE A O 1
ATOM 1480 N N . PRO A 1 186 ? 37.938 -5.810 -31.350 1.00 75.94 186 PRO A N 1
ATOM 1481 C CA . PRO A 1 186 ? 36.742 -4.961 -31.306 1.00 75.94 186 PRO A CA 1
ATOM 1482 C C . PRO A 1 186 ? 35.415 -5.727 -31.347 1.00 75.94 186 PRO A C 1
ATOM 1484 O O . PRO A 1 186 ? 34.463 -5.347 -30.665 1.00 75.94 186 PRO A O 1
ATOM 1487 N N . GLN A 1 187 ? 35.340 -6.849 -32.074 1.00 75.75 187 GLN A N 1
ATOM 1488 C CA . GLN A 1 187 ? 34.121 -7.666 -32.109 1.00 75.75 187 GLN A CA 1
ATOM 1489 C C . GLN A 1 187 ? 33.802 -8.341 -30.770 1.00 75.75 187 GLN A C 1
ATOM 1491 O O . GLN A 1 187 ? 32.626 -8.470 -30.429 1.00 75.75 187 GLN A O 1
ATOM 1496 N N . ASP A 1 188 ? 34.805 -8.801 -30.020 1.00 79.44 188 ASP A N 1
ATOM 1497 C CA . ASP A 1 188 ? 34.594 -9.464 -28.727 1.00 79.44 188 ASP A CA 1
ATOM 1498 C C . ASP A 1 188 ? 34.387 -8.453 -27.596 1.00 79.44 188 ASP A C 1
ATOM 1500 O O . ASP A 1 188 ? 33.518 -8.658 -26.748 1.00 79.44 188 ASP A O 1
ATOM 1504 N N . LEU A 1 189 ? 35.066 -7.306 -27.650 1.00 81.69 189 LEU A N 1
ATOM 1505 C CA . LEU A 1 189 ? 34.807 -6.171 -26.759 1.00 81.69 189 LEU A CA 1
ATOM 1506 C C . LEU A 1 189 ? 33.372 -5.643 -26.930 1.00 81.69 189 LEU A C 1
ATOM 1508 O O . LEU A 1 189 ? 32.650 -5.486 -25.948 1.00 81.69 189 LEU A O 1
ATOM 1512 N N . ASN A 1 190 ? 32.889 -5.494 -28.168 1.00 77.12 190 ASN A N 1
ATOM 1513 C CA . ASN A 1 190 ? 31.501 -5.103 -28.434 1.00 77.12 190 ASN A CA 1
ATOM 1514 C C . ASN A 1 190 ? 30.482 -6.133 -27.888 1.00 77.12 190 ASN A C 1
ATOM 1516 O O . ASN A 1 190 ? 29.438 -5.752 -27.349 1.00 77.12 190 ASN A O 1
ATOM 1520 N N . LYS A 1 191 ? 30.793 -7.441 -27.940 1.00 78.44 191 LYS A N 1
ATOM 1521 C CA . LYS A 1 191 ? 29.971 -8.499 -27.311 1.00 78.44 191 LYS A CA 1
ATOM 1522 C C . LYS A 1 191 ? 29.965 -8.382 -25.782 1.00 78.44 191 LYS A C 1
ATOM 1524 O O . LYS A 1 191 ? 28.896 -8.520 -25.187 1.00 78.44 191 LYS A O 1
ATOM 1529 N N . ILE A 1 192 ? 31.112 -8.104 -25.153 1.00 82.31 192 ILE A N 1
ATOM 1530 C CA . ILE A 1 192 ? 31.235 -7.900 -23.697 1.00 82.31 192 ILE A CA 1
ATOM 1531 C C . ILE A 1 192 ? 30.421 -6.677 -23.259 1.00 82.31 192 ILE A C 1
ATOM 1533 O O . ILE A 1 192 ? 29.550 -6.806 -22.397 1.00 82.31 192 ILE A O 1
ATOM 1537 N N . GLN A 1 193 ? 30.623 -5.525 -23.902 1.00 76.31 193 GLN A N 1
ATOM 1538 C CA . GLN A 1 193 ? 29.883 -4.287 -23.639 1.00 76.31 193 GLN A CA 1
ATOM 1539 C C . GLN A 1 193 ? 28.365 -4.481 -23.839 1.00 76.31 193 GLN A C 1
ATOM 1541 O O . GLN A 1 193 ? 27.564 -4.067 -23.000 1.00 76.31 193 GLN A O 1
ATOM 1546 N N . THR A 1 194 ? 27.950 -5.179 -24.904 1.00 73.88 194 THR A N 1
ATOM 1547 C CA . THR A 1 194 ? 26.536 -5.511 -25.167 1.00 73.88 194 THR A CA 1
ATOM 1548 C C . THR A 1 194 ? 25.943 -6.404 -24.072 1.00 73.88 194 THR A C 1
ATOM 1550 O O . THR A 1 194 ? 24.834 -6.147 -23.599 1.00 73.88 194 THR A O 1
ATOM 1553 N N . ALA A 1 195 ? 26.668 -7.439 -23.634 1.00 74.88 195 ALA A N 1
ATOM 1554 C CA . ALA A 1 195 ? 26.220 -8.332 -22.566 1.00 74.88 195 ALA A CA 1
ATOM 1555 C C . ALA A 1 195 ? 26.133 -7.612 -21.209 1.00 74.88 195 ALA A C 1
ATOM 1557 O O . ALA A 1 195 ? 25.167 -7.810 -20.468 1.00 74.88 195 ALA A O 1
ATOM 1558 N N . ALA A 1 196 ? 27.096 -6.739 -20.908 1.00 78.50 196 ALA A N 1
ATOM 1559 C CA . ALA A 1 196 ? 27.119 -5.952 -19.682 1.00 78.50 196 ALA A CA 1
ATOM 1560 C C . ALA A 1 196 ? 25.967 -4.932 -19.632 1.00 78.50 196 ALA A C 1
ATOM 1562 O O . ALA A 1 196 ? 25.230 -4.881 -18.647 1.00 78.50 196 ALA A O 1
ATOM 1563 N N . ASN A 1 197 ? 25.727 -4.203 -20.726 1.00 74.81 197 ASN A N 1
ATOM 1564 C CA . ASN A 1 197 ? 24.585 -3.293 -20.849 1.00 74.81 197 ASN A CA 1
ATOM 1565 C C . ASN A 1 197 ? 23.235 -4.032 -20.770 1.00 74.81 197 ASN A C 1
ATOM 1567 O O . ASN A 1 197 ? 22.290 -3.529 -20.158 1.00 74.81 197 ASN A O 1
ATOM 1571 N N . HIS A 1 198 ? 23.133 -5.252 -21.313 1.00 74.31 198 HIS A N 1
ATOM 1572 C CA . HIS A 1 198 ? 21.928 -6.072 -21.155 1.00 74.31 198 HIS A CA 1
ATOM 1573 C C . HIS A 1 198 ? 21.692 -6.491 -19.694 1.00 74.31 198 HIS A C 1
ATOM 1575 O O . HIS A 1 198 ? 20.558 -6.419 -19.217 1.00 74.31 198 HIS A O 1
ATOM 1581 N N . LEU A 1 199 ? 22.748 -6.866 -18.961 1.00 78.25 199 LEU A N 1
ATOM 1582 C CA . LEU A 1 199 ? 22.657 -7.183 -17.533 1.00 78.25 199 LEU A CA 1
ATOM 1583 C C . LEU A 1 199 ? 22.286 -5.949 -16.691 1.00 78.25 199 LEU A C 1
ATOM 1585 O O . LEU A 1 199 ? 21.483 -6.060 -15.767 1.00 78.25 199 LEU A O 1
ATOM 1589 N N . LEU A 1 200 ? 22.794 -4.763 -17.040 1.00 78.44 200 LEU A N 1
ATOM 1590 C CA . LEU A 1 200 ? 22.442 -3.513 -16.361 1.00 78.44 200 LEU A CA 1
ATOM 1591 C C . LEU A 1 200 ? 20.964 -3.157 -16.588 1.00 78.44 200 LEU A C 1
ATOM 1593 O O . LEU A 1 200 ? 20.272 -2.775 -15.645 1.00 78.44 200 LEU A O 1
ATOM 1597 N N . SER A 1 201 ? 20.455 -3.361 -17.808 1.00 75.94 201 SER A N 1
ATOM 1598 C CA . SER A 1 201 ? 19.023 -3.239 -18.108 1.00 75.94 201 SER A CA 1
ATOM 1599 C C . SER A 1 201 ? 18.183 -4.238 -17.308 1.00 75.94 201 SER A C 1
ATOM 1601 O O . SER A 1 201 ? 17.158 -3.847 -16.770 1.00 75.94 201 SER A O 1
ATOM 1603 N N . LEU A 1 202 ? 18.621 -5.497 -17.176 1.00 75.44 202 LEU A N 1
ATOM 1604 C CA . LEU A 1 202 ? 17.952 -6.520 -16.358 1.00 75.44 202 LEU A CA 1
ATOM 1605 C C . LEU A 1 202 ? 17.840 -6.116 -14.882 1.00 75.44 202 LEU A C 1
ATOM 1607 O O . LEU A 1 202 ? 16.780 -6.263 -14.279 1.00 75.44 202 LEU A O 1
ATOM 1611 N N . ILE A 1 203 ? 18.923 -5.596 -14.301 1.00 78.38 203 ILE A N 1
ATOM 1612 C CA . ILE A 1 203 ? 18.953 -5.133 -12.906 1.00 78.38 203 ILE A CA 1
ATOM 1613 C C . ILE A 1 203 ? 18.011 -3.934 -12.717 1.00 78.38 203 ILE A C 1
ATOM 1615 O O . ILE A 1 203 ? 17.259 -3.888 -11.744 1.00 78.38 203 ILE A O 1
ATOM 1619 N N . ASN A 1 204 ? 18.011 -2.988 -13.661 1.00 79.00 204 ASN A N 1
ATOM 1620 C CA . ASN A 1 204 ? 17.132 -1.820 -13.616 1.00 79.00 204 ASN A CA 1
ATOM 1621 C C . ASN A 1 204 ? 15.649 -2.192 -13.836 1.00 79.00 204 ASN A C 1
ATOM 1623 O O . ASN A 1 204 ? 14.804 -1.670 -13.116 1.00 79.00 204 ASN A O 1
ATOM 1627 N N . ASP A 1 205 ? 15.330 -3.128 -14.743 1.00 78.94 205 ASP A N 1
ATOM 1628 C CA . ASP A 1 205 ? 13.975 -3.682 -14.930 1.00 78.94 205 ASP A CA 1
ATOM 1629 C C . ASP A 1 205 ? 13.447 -4.290 -13.611 1.00 78.94 205 ASP A C 1
ATOM 1631 O O . ASP A 1 205 ? 12.315 -4.031 -13.199 1.00 78.94 205 ASP A O 1
ATOM 1635 N N . ILE A 1 206 ? 14.275 -5.088 -12.922 1.00 79.81 206 ILE A N 1
ATOM 1636 C CA . ILE A 1 206 ? 13.921 -5.729 -11.643 1.00 79.81 206 ILE A CA 1
ATOM 1637 C C . ILE A 1 206 ? 13.730 -4.686 -10.529 1.00 79.81 206 ILE A C 1
ATOM 1639 O O . ILE A 1 206 ? 12.802 -4.818 -9.728 1.00 79.81 206 ILE A O 1
ATOM 1643 N N . LEU A 1 207 ? 14.565 -3.640 -10.480 1.00 77.75 207 LEU A N 1
ATOM 1644 C CA . LEU A 1 207 ? 14.383 -2.533 -9.538 1.00 77.75 207 LEU A CA 1
ATOM 1645 C C . LEU A 1 207 ? 13.096 -1.750 -9.791 1.00 77.75 207 LEU A C 1
ATOM 1647 O O . LEU A 1 207 ? 12.378 -1.473 -8.833 1.00 77.75 207 LEU A O 1
ATOM 1651 N N . ASP A 1 208 ? 12.815 -1.373 -11.039 1.00 78.62 208 ASP A N 1
ATOM 1652 C CA . ASP A 1 208 ? 11.611 -0.611 -11.376 1.00 78.62 208 ASP A CA 1
ATOM 1653 C C . ASP A 1 208 ? 10.360 -1.417 -10.997 1.00 78.62 208 ASP A C 1
ATOM 1655 O O . ASP A 1 208 ? 9.497 -0.891 -10.294 1.00 78.62 208 ASP A O 1
ATOM 1659 N N . LEU A 1 209 ? 10.309 -2.717 -11.325 1.00 77.88 209 LEU A N 1
ATOM 1660 C CA . LEU A 1 209 ? 9.220 -3.596 -10.882 1.00 77.88 209 LEU A CA 1
ATOM 1661 C C . LEU A 1 209 ? 9.115 -3.659 -9.346 1.00 77.88 209 LEU A C 1
ATOM 1663 O O . LEU A 1 209 ? 8.021 -3.531 -8.806 1.00 77.88 209 LEU A O 1
ATOM 1667 N N . SER A 1 210 ? 10.233 -3.792 -8.623 1.00 75.75 210 SER A N 1
ATOM 1668 C CA . SER A 1 210 ? 10.222 -3.828 -7.151 1.00 75.75 210 SER A CA 1
ATOM 1669 C C . SER A 1 210 ? 9.799 -2.501 -6.506 1.00 75.75 210 SER A C 1
ATOM 1671 O O . SER A 1 210 ? 9.268 -2.511 -5.393 1.00 75.75 210 SER A O 1
ATOM 1673 N N . LYS A 1 211 ? 10.040 -1.357 -7.158 1.00 73.31 211 LYS A N 1
ATOM 1674 C CA . LYS A 1 211 ? 9.553 -0.045 -6.702 1.00 73.31 211 LYS A CA 1
ATOM 1675 C C . LYS A 1 211 ? 8.053 0.098 -6.927 1.00 73.31 211 LYS A C 1
ATOM 1677 O O . LYS A 1 211 ? 7.366 0.581 -6.035 1.00 73.31 211 LYS A O 1
ATOM 1682 N N . ILE A 1 212 ? 7.553 -0.370 -8.070 1.00 78.25 212 ILE A N 1
ATOM 1683 C CA . ILE A 1 212 ? 6.118 -0.410 -8.377 1.00 78.25 212 ILE A CA 1
ATOM 1684 C C . ILE A 1 212 ? 5.385 -1.320 -7.376 1.00 78.25 212 ILE A C 1
ATOM 1686 O O . ILE A 1 212 ? 4.465 -0.862 -6.704 1.00 78.25 212 ILE A O 1
ATOM 1690 N N . GLU A 1 213 ? 5.846 -2.564 -7.181 1.00 67.94 213 GLU A N 1
ATOM 1691 C CA . GLU A 1 213 ? 5.264 -3.520 -6.216 1.00 67.94 213 GLU A CA 1
ATOM 1692 C C . GLU A 1 213 ? 5.223 -2.992 -4.768 1.00 67.94 213 GLU A C 1
ATOM 1694 O O . GLU A 1 213 ? 4.405 -3.446 -3.968 1.00 67.94 213 GLU A O 1
ATOM 1699 N N . SER A 1 214 ? 6.110 -2.056 -4.411 1.00 64.19 214 SER A N 1
ATOM 1700 C CA . SER A 1 214 ? 6.184 -1.448 -3.075 1.00 64.19 214 SER A CA 1
ATOM 1701 C C . SER A 1 214 ? 5.555 -0.051 -2.981 1.00 64.19 214 SER A C 1
ATOM 1703 O O . SER A 1 214 ? 5.636 0.563 -1.919 1.00 64.19 214 SER A O 1
ATOM 1705 N N . GLY A 1 215 ? 4.945 0.464 -4.057 1.00 69.44 215 GLY A N 1
ATOM 1706 C CA . GLY A 1 215 ? 4.356 1.811 -4.118 1.00 69.44 215 GLY A CA 1
ATOM 1707 C C . GLY A 1 215 ? 5.372 2.964 -4.163 1.00 69.44 215 GLY A C 1
ATOM 1708 O O . GLY A 1 215 ? 4.986 4.125 -4.229 1.00 69.44 215 GLY A O 1
ATOM 1709 N N . LYS A 1 216 ? 6.679 2.675 -4.170 1.00 67.38 216 LYS A N 1
ATOM 1710 C CA . LYS A 1 216 ? 7.778 3.656 -4.059 1.00 67.38 216 LYS A CA 1
ATOM 1711 C C . LYS A 1 216 ? 8.241 4.219 -5.408 1.00 67.38 216 LYS A C 1
ATOM 1713 O O . LYS A 1 216 ? 9.410 4.579 -5.566 1.00 67.38 216 LYS A O 1
ATOM 1718 N N . MET A 1 217 ? 7.356 4.246 -6.401 1.00 80.19 217 MET A N 1
ATOM 1719 C CA . MET A 1 217 ? 7.645 4.727 -7.751 1.00 80.19 217 MET A CA 1
ATOM 1720 C C . MET A 1 217 ? 6.857 6.014 -8.025 1.00 80.19 217 MET A C 1
ATOM 1722 O O . MET A 1 217 ? 5.649 5.962 -8.220 1.00 80.19 217 MET A O 1
ATOM 1726 N N . ALA A 1 218 ? 7.543 7.157 -8.043 1.00 77.00 218 ALA A N 1
ATOM 1727 C CA . ALA A 1 218 ? 6.966 8.454 -8.414 1.00 77.00 218 ALA A CA 1
ATOM 1728 C C . ALA A 1 218 ? 7.066 8.706 -9.931 1.00 77.00 218 ALA A C 1
ATOM 1730 O O . ALA A 1 218 ? 7.936 8.130 -10.596 1.00 77.00 218 ALA A O 1
ATOM 1731 N N . LEU A 1 219 ? 6.209 9.578 -10.473 1.00 86.06 219 LEU A N 1
ATOM 1732 C CA . LEU A 1 219 ? 6.226 9.970 -11.887 1.00 86.06 219 LEU A CA 1
ATOM 1733 C C . LEU A 1 219 ? 6.905 11.331 -12.084 1.00 86.06 219 LEU A C 1
ATOM 1735 O O . LEU A 1 219 ? 6.557 12.320 -11.444 1.00 86.06 219 LEU A O 1
ATOM 1739 N N . SER A 1 220 ? 7.832 11.421 -13.039 1.00 86.94 220 SER A N 1
ATOM 1740 C CA . SER A 1 220 ? 8.493 12.682 -13.390 1.00 86.94 220 SER A CA 1
ATOM 1741 C C . SER A 1 220 ? 7.693 13.414 -14.473 1.00 86.94 220 SER A C 1
ATOM 1743 O O . SER A 1 220 ? 8.087 13.441 -15.640 1.00 86.94 220 SER A O 1
ATOM 1745 N N . LEU A 1 221 ? 6.535 13.967 -14.096 1.00 90.75 221 LEU A N 1
ATOM 1746 C CA . LEU A 1 221 ? 5.598 14.607 -15.026 1.00 90.75 221 LEU A CA 1
ATOM 1747 C C . LEU A 1 221 ? 6.130 15.946 -15.566 1.00 90.75 221 LEU A C 1
ATOM 1749 O O . LEU A 1 221 ? 6.231 16.934 -14.838 1.00 90.75 221 LEU A O 1
ATOM 1753 N N . GLU A 1 222 ? 6.407 16.002 -16.869 1.00 91.81 222 GLU A N 1
ATOM 1754 C CA . GLU A 1 222 ? 6.820 17.215 -17.582 1.00 91.81 222 GLU A CA 1
ATOM 1755 C C . GLU A 1 222 ? 5.938 17.480 -18.812 1.00 91.81 222 GLU A C 1
ATOM 1757 O O . GLU A 1 222 ? 5.322 16.570 -19.370 1.00 91.81 222 GLU A O 1
ATOM 1762 N N . THR A 1 223 ? 5.859 18.744 -19.244 1.00 92.31 223 THR A N 1
ATOM 1763 C CA . THR A 1 223 ? 5.216 19.116 -20.515 1.00 92.31 223 THR A CA 1
ATOM 1764 C C . THR A 1 223 ? 6.272 19.197 -21.606 1.00 92.31 223 THR A C 1
ATOM 1766 O O . THR A 1 223 ? 7.196 20.002 -21.502 1.00 92.31 223 THR A O 1
ATOM 1769 N N . PHE A 1 224 ? 6.131 18.397 -22.661 1.00 93.25 224 PHE A N 1
ATOM 1770 C CA . PHE A 1 224 ? 7.111 18.321 -23.746 1.00 93.25 224 PHE A CA 1
ATOM 1771 C C . PHE A 1 224 ? 6.445 18.197 -25.118 1.00 93.25 224 PHE A C 1
ATOM 1773 O O . PHE A 1 224 ? 5.295 17.765 -25.245 1.00 93.25 224 PHE A O 1
ATOM 1780 N N . ALA A 1 225 ? 7.187 18.565 -26.165 1.00 91.44 225 ALA A N 1
ATOM 1781 C CA . ALA A 1 225 ? 6.730 18.416 -27.537 1.00 91.44 225 ALA A CA 1
ATOM 1782 C C . ALA A 1 225 ? 6.774 16.941 -27.960 1.00 91.44 225 ALA A C 1
ATOM 1784 O O . ALA A 1 225 ? 7.831 16.303 -27.914 1.00 91.44 225 ALA A O 1
ATOM 1785 N N . LEU A 1 226 ? 5.644 16.382 -28.411 1.00 90.12 226 LEU A N 1
ATOM 1786 C CA . LEU A 1 226 ? 5.583 14.951 -28.746 1.00 90.12 226 LEU A CA 1
ATOM 1787 C C . LEU A 1 226 ? 6.545 14.593 -29.891 1.00 90.12 226 LEU A C 1
ATOM 1789 O O . LEU A 1 226 ? 7.154 13.523 -29.897 1.00 90.12 226 LEU A O 1
ATOM 1793 N N . LYS A 1 227 ? 6.721 15.522 -30.833 1.00 89.44 227 LYS A N 1
ATOM 1794 C CA . LYS A 1 227 ? 7.606 15.389 -31.991 1.00 89.44 227 LYS A CA 1
ATOM 1795 C C . LYS A 1 227 ? 9.066 15.098 -31.620 1.00 89.44 227 LYS A C 1
ATOM 1797 O O . LYS A 1 227 ? 9.745 14.405 -32.379 1.00 89.44 227 LYS A O 1
ATOM 1802 N N . ASP A 1 228 ? 9.533 15.575 -30.471 1.00 89.38 228 ASP A N 1
ATOM 1803 C CA . ASP A 1 228 ? 10.909 15.365 -30.008 1.00 89.38 228 ASP A CA 1
ATOM 1804 C C . ASP A 1 228 ? 11.070 13.941 -29.464 1.00 89.38 228 ASP A C 1
ATOM 1806 O O . ASP A 1 228 ? 11.971 13.213 -29.875 1.00 89.38 228 ASP A O 1
ATOM 1810 N N . LEU A 1 229 ? 10.115 13.484 -28.646 1.00 91.00 229 LEU A N 1
ATOM 1811 C CA . LEU A 1 229 ? 10.056 12.100 -28.165 1.00 91.00 229 LEU A CA 1
ATOM 1812 C C . LEU A 1 229 ? 9.973 11.085 -29.322 1.00 91.00 229 LEU A C 1
ATOM 1814 O O . LEU A 1 229 ? 10.588 10.018 -29.266 1.00 91.00 229 LEU A O 1
ATOM 1818 N N . ILE A 1 230 ? 9.225 11.404 -30.382 1.00 91.06 230 ILE A N 1
ATOM 1819 C CA . ILE A 1 230 ? 9.132 10.545 -31.570 1.00 91.06 230 ILE A CA 1
ATOM 1820 C C . ILE A 1 230 ? 10.448 10.530 -32.366 1.00 91.06 230 ILE A C 1
ATOM 1822 O O . ILE A 1 230 ? 10.819 9.482 -32.898 1.00 91.06 230 ILE A O 1
ATOM 1826 N N . GLN A 1 231 ? 11.199 11.635 -32.403 1.00 88.56 231 GLN A N 1
ATOM 1827 C CA . GLN A 1 231 ? 12.547 11.654 -32.983 1.00 88.56 231 GLN A CA 1
ATOM 1828 C C . GLN A 1 231 ? 13.538 10.814 -32.162 1.00 88.56 231 GLN A C 1
ATOM 1830 O O . GLN A 1 231 ? 14.257 10.010 -32.761 1.00 88.56 231 GLN A O 1
ATOM 1835 N N . ASP A 1 232 ? 13.507 10.918 -30.824 1.00 87.12 232 ASP A N 1
ATOM 1836 C CA . ASP A 1 232 ? 14.355 10.139 -29.903 1.00 87.12 232 ASP A CA 1
ATOM 1837 C C . ASP A 1 232 ? 14.256 8.620 -30.168 1.00 87.12 232 ASP A C 1
ATOM 1839 O O . ASP A 1 232 ? 15.263 7.911 -30.157 1.00 87.12 232 ASP A O 1
ATOM 1843 N N . ILE A 1 233 ? 13.044 8.101 -30.423 1.00 90.69 233 ILE A N 1
ATOM 1844 C CA . ILE A 1 233 ? 12.814 6.660 -30.657 1.00 90.69 233 ILE A CA 1
ATOM 1845 C C . ILE A 1 233 ? 12.960 6.230 -32.122 1.00 90.69 233 ILE A C 1
ATOM 1847 O O . ILE A 1 233 ? 13.279 5.067 -32.380 1.00 90.69 233 ILE A O 1
ATOM 1851 N N . HIS A 1 234 ? 12.734 7.127 -33.089 1.00 88.62 234 HIS A N 1
ATOM 1852 C CA . HIS A 1 234 ? 12.650 6.763 -34.508 1.00 88.62 234 HIS A CA 1
ATOM 1853 C C . HIS A 1 234 ? 13.968 6.205 -35.062 1.00 88.62 234 HIS A C 1
ATOM 1855 O O . HIS A 1 234 ? 13.948 5.162 -35.717 1.00 88.62 234 HIS A O 1
ATOM 1861 N N . ALA A 1 235 ? 15.114 6.843 -34.798 1.00 87.38 235 ALA A N 1
ATOM 1862 C CA . ALA A 1 235 ? 16.394 6.364 -35.330 1.00 87.38 235 ALA A CA 1
ATOM 1863 C C . ALA A 1 235 ? 16.821 4.998 -34.733 1.00 87.38 235 ALA A C 1
ATOM 1865 O O . ALA A 1 235 ? 17.110 4.087 -35.520 1.00 87.38 235 ALA A O 1
ATOM 1866 N N . PRO A 1 236 ? 16.770 4.774 -33.400 1.00 86.75 236 PRO A N 1
ATOM 1867 C CA . PRO A 1 236 ? 16.988 3.451 -32.810 1.00 86.75 236 PRO A CA 1
ATOM 1868 C C . PRO A 1 236 ? 16.017 2.376 -33.323 1.00 86.75 236 PRO A C 1
ATOM 1870 O O . PRO A 1 236 ? 16.451 1.284 -33.698 1.00 86.75 236 PRO A O 1
ATOM 1873 N N . ALA A 1 237 ? 14.713 2.673 -33.399 1.00 87.94 237 ALA A N 1
ATOM 1874 C CA . ALA A 1 237 ? 13.711 1.716 -33.873 1.00 87.94 237 ALA A CA 1
ATOM 1875 C C . ALA A 1 237 ? 13.909 1.354 -35.356 1.00 87.94 237 ALA A C 1
ATOM 1877 O O . ALA A 1 237 ? 13.852 0.178 -35.719 1.00 87.94 237 ALA A O 1
ATOM 1878 N N . LYS A 1 238 ? 14.221 2.339 -36.209 1.00 89.50 238 LYS A N 1
ATOM 1879 C CA . LYS A 1 238 ? 14.503 2.132 -37.637 1.00 89.50 238 LYS A CA 1
ATOM 1880 C C . LYS A 1 238 ? 15.744 1.269 -37.864 1.00 89.50 238 LYS A C 1
ATOM 1882 O O . LYS A 1 238 ? 15.729 0.410 -38.744 1.00 89.50 238 LYS A O 1
ATOM 1887 N N . MET A 1 239 ? 16.793 1.440 -37.054 1.00 88.00 239 MET A N 1
ATOM 1888 C CA . MET A 1 239 ? 17.972 0.568 -37.094 1.00 88.00 239 MET A CA 1
ATOM 1889 C C . MET A 1 239 ? 17.620 -0.884 -36.728 1.00 88.00 239 MET A C 1
ATOM 1891 O O . MET A 1 239 ? 18.077 -1.810 -37.397 1.00 88.00 239 MET A O 1
ATOM 1895 N N . LEU A 1 240 ? 16.796 -1.101 -35.695 1.00 84.75 240 LEU A N 1
ATOM 1896 C CA . LEU A 1 240 ? 16.359 -2.447 -35.303 1.00 84.75 240 LEU A CA 1
ATOM 1897 C C . LEU A 1 240 ? 15.465 -3.105 -36.364 1.00 84.75 240 LEU A C 1
ATOM 1899 O O . LEU A 1 240 ? 15.665 -4.279 -36.668 1.00 84.75 240 LEU A O 1
ATOM 1903 N N . ALA A 1 241 ? 14.540 -2.357 -36.971 1.00 88.25 241 ALA A N 1
ATOM 1904 C CA . ALA A 1 241 ? 13.722 -2.835 -38.087 1.00 88.25 241 ALA A CA 1
ATOM 1905 C C . ALA A 1 241 ? 14.592 -3.230 -39.300 1.00 88.25 241 ALA A C 1
ATOM 1907 O O . ALA A 1 241 ? 14.451 -4.331 -39.844 1.00 88.25 241 ALA A O 1
ATOM 1908 N N . GLY A 1 242 ? 15.567 -2.384 -39.655 1.00 85.69 242 GLY A N 1
ATOM 1909 C CA . GLY A 1 242 ? 16.496 -2.615 -40.763 1.00 85.69 242 GLY A CA 1
ATOM 1910 C C . GLY A 1 242 ? 17.318 -3.903 -40.638 1.00 85.69 242 GLY A C 1
ATOM 1911 O O . GLY A 1 242 ? 17.518 -4.585 -41.640 1.00 85.69 242 GLY A O 1
ATOM 1912 N N . LYS A 1 243 ? 17.704 -4.318 -39.418 1.00 85.12 243 LYS A N 1
ATOM 1913 C CA . LYS A 1 243 ? 18.426 -5.591 -39.173 1.00 85.12 243 LYS A CA 1
ATOM 1914 C C . LYS A 1 243 ? 17.668 -6.846 -39.640 1.00 85.12 243 LYS A C 1
ATOM 1916 O O . LYS A 1 243 ? 18.285 -7.899 -39.781 1.00 85.12 243 LYS A O 1
ATOM 1921 N N . LYS A 1 244 ? 16.354 -6.749 -39.875 1.00 83.44 244 LYS A N 1
ATOM 1922 C CA . LYS A 1 244 ? 15.483 -7.830 -40.373 1.00 83.44 244 LYS A CA 1
ATOM 1923 C C . LYS A 1 244 ? 14.749 -7.459 -41.672 1.00 83.44 244 LYS A C 1
ATOM 1925 O O . LYS A 1 244 ? 13.766 -8.106 -42.026 1.00 83.44 244 LYS A O 1
ATOM 1930 N N . ASN A 1 245 ? 15.227 -6.431 -42.383 1.00 88.06 245 ASN A N 1
ATOM 1931 C CA . ASN A 1 245 ? 14.601 -5.846 -43.579 1.00 88.06 245 ASN A CA 1
ATOM 1932 C C . ASN A 1 245 ? 13.141 -5.386 -43.374 1.00 88.06 245 ASN A C 1
ATOM 1934 O O . ASN A 1 245 ? 12.386 -5.291 -44.340 1.00 88.06 245 ASN A O 1
ATOM 1938 N N . ASN A 1 246 ? 12.737 -5.098 -42.133 1.00 90.06 246 ASN A N 1
ATOM 1939 C CA . ASN A 1 246 ? 11.401 -4.589 -41.834 1.00 90.06 246 ASN A CA 1
ATOM 1940 C C . ASN A 1 246 ? 11.314 -3.093 -42.170 1.00 90.06 246 ASN A C 1
ATOM 1942 O O . ASN A 1 246 ? 12.266 -2.339 -41.946 1.00 90.06 246 ASN A O 1
ATOM 1946 N N . GLN A 1 247 ? 10.157 -2.652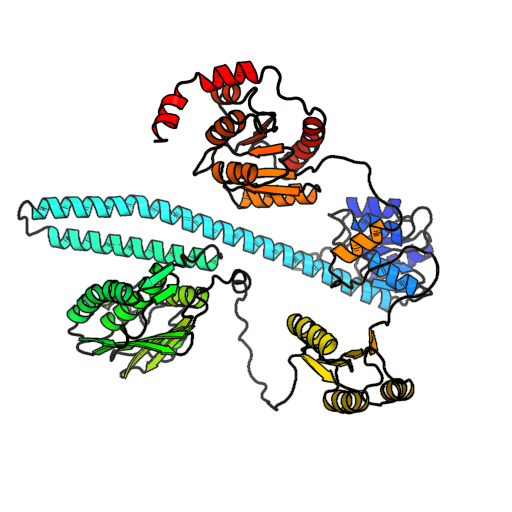 -42.656 1.00 91.44 247 GLN A N 1
ATOM 1947 C CA . GLN A 1 247 ? 9.862 -1.232 -42.862 1.00 91.44 247 GLN A CA 1
ATOM 1948 C C . GLN A 1 247 ? 9.237 -0.636 -41.594 1.00 91.44 247 GLN A C 1
ATOM 1950 O O . GLN A 1 247 ? 8.484 -1.315 -40.901 1.00 91.44 247 GLN A O 1
ATOM 1955 N N . LEU A 1 248 ? 9.550 0.628 -41.288 1.00 92.88 248 LEU A N 1
ATOM 1956 C CA . LEU A 1 248 ? 8.984 1.361 -40.152 1.00 92.88 248 LEU A CA 1
ATOM 1957 C C . LEU A 1 248 ? 8.278 2.628 -40.645 1.00 92.88 248 LEU A C 1
ATOM 1959 O O . LEU A 1 248 ? 8.929 3.541 -41.156 1.00 92.88 248 LEU A O 1
ATOM 1963 N N . GLU A 1 249 ? 6.965 2.687 -40.446 1.00 93.00 249 GLU A N 1
ATOM 1964 C CA . GLU A 1 249 ? 6.126 3.866 -40.664 1.00 93.00 249 GLU A CA 1
ATOM 1965 C C . GLU A 1 249 ? 5.743 4.517 -39.328 1.00 93.00 249 GLU A C 1
ATOM 1967 O O . GLU A 1 249 ? 5.442 3.829 -38.351 1.00 93.00 249 GLU A O 1
ATOM 1972 N N . ILE A 1 250 ? 5.698 5.852 -39.294 1.00 90.94 250 ILE A N 1
ATOM 1973 C CA . ILE A 1 250 ? 5.133 6.624 -38.180 1.00 90.94 250 ILE A CA 1
ATOM 1974 C C . ILE A 1 250 ? 4.125 7.624 -38.756 1.00 90.94 250 ILE A C 1
ATOM 1976 O O . ILE A 1 250 ? 4.443 8.349 -39.698 1.00 90.94 250 ILE A O 1
ATOM 1980 N N . ILE A 1 251 ? 2.909 7.642 -38.208 1.00 90.00 251 ILE A N 1
ATOM 1981 C CA . ILE A 1 251 ? 1.749 8.392 -38.712 1.00 90.00 251 ILE A CA 1
ATOM 1982 C C . ILE A 1 251 ? 1.130 9.192 -37.554 1.00 90.00 251 ILE A C 1
ATOM 1984 O O . ILE A 1 251 ? 1.105 8.717 -36.421 1.00 90.00 251 ILE A O 1
ATOM 1988 N N . GLY A 1 252 ? 0.652 10.412 -37.826 1.00 79.69 252 GLY A N 1
ATOM 1989 C CA . GLY A 1 252 ? -0.049 11.267 -36.850 1.00 79.69 252 GLY A CA 1
ATOM 1990 C C . GLY A 1 252 ? 0.843 12.058 -35.879 1.00 79.69 252 GLY A C 1
ATOM 1991 O O . GLY A 1 252 ? 0.343 12.852 -35.088 1.00 79.69 252 GLY A O 1
ATOM 1992 N N . ALA A 1 253 ? 2.171 11.915 -35.954 1.00 71.69 253 ALA A N 1
ATOM 1993 C CA . ALA A 1 253 ? 3.114 12.565 -35.030 1.00 71.69 253 ALA A CA 1
ATOM 1994 C C . ALA A 1 253 ? 3.097 14.112 -35.045 1.00 71.69 253 ALA A C 1
ATOM 1996 O O . ALA A 1 253 ? 3.549 14.726 -34.083 1.00 71.69 253 ALA A O 1
ATOM 1997 N N . ASP A 1 254 ? 2.579 14.737 -36.108 1.00 73.94 254 ASP A N 1
ATOM 1998 C CA . ASP A 1 254 ? 2.417 16.195 -36.226 1.00 73.94 254 ASP A CA 1
ATOM 1999 C C . ASP A 1 254 ? 1.040 16.712 -35.748 1.00 73.94 254 ASP A C 1
ATOM 2001 O O . ASP A 1 254 ? 0.832 17.923 -35.672 1.00 73.94 254 ASP A O 1
ATOM 2005 N N . GLU A 1 255 ? 0.093 15.827 -35.407 1.00 71.56 255 GLU A N 1
ATOM 2006 C CA . GLU A 1 255 ? -1.254 16.219 -34.950 1.00 71.56 255 GLU A CA 1
ATOM 2007 C C . GLU A 1 255 ? -1.274 16.684 -33.485 1.00 71.56 255 GLU A C 1
ATOM 2009 O O . GLU A 1 255 ? -2.151 17.450 -33.080 1.00 71.56 255 GLU A O 1
ATOM 2014 N N . VAL A 1 256 ? -0.289 16.257 -32.686 1.00 76.75 256 VAL A N 1
ATOM 2015 C CA . VAL A 1 256 ? -0.166 16.590 -31.262 1.00 76.75 256 VAL A CA 1
ATOM 2016 C C . VAL A 1 256 ? 1.082 17.429 -31.035 1.00 76.75 256 VAL A C 1
ATOM 2018 O O . VAL A 1 256 ? 2.202 16.958 -31.212 1.00 76.75 256 VAL A O 1
ATOM 2021 N N . LYS A 1 257 ? 0.887 18.678 -30.604 1.00 80.06 257 LYS A N 1
ATOM 2022 C CA . LYS A 1 257 ? 1.996 19.593 -30.305 1.00 80.06 257 LYS A CA 1
ATOM 2023 C C . LYS A 1 257 ? 2.703 19.220 -29.008 1.00 80.06 257 LYS A C 1
ATOM 2025 O O . LYS A 1 257 ? 3.903 18.977 -29.019 1.00 80.06 257 LYS A O 1
ATOM 2030 N N . GLU A 1 258 ? 1.948 19.157 -27.917 1.00 87.19 258 GLU A N 1
ATOM 2031 C CA . GLU A 1 258 ? 2.449 18.999 -26.551 1.00 87.19 258 GLU A CA 1
ATOM 2032 C C . GLU A 1 258 ? 1.629 17.947 -25.797 1.00 87.19 258 GLU A C 1
ATOM 2034 O O . GLU A 1 258 ? 0.438 17.758 -26.061 1.00 87.19 258 GLU A O 1
ATOM 2039 N N . ILE A 1 259 ? 2.280 17.278 -24.849 1.00 91.81 259 ILE A N 1
ATOM 2040 C CA . ILE A 1 259 ? 1.698 16.319 -23.904 1.00 91.81 259 ILE A CA 1
ATOM 2041 C C . ILE A 1 259 ? 2.305 16.586 -22.520 1.00 91.81 259 ILE A C 1
ATOM 2043 O O . ILE A 1 259 ? 3.467 16.984 -22.434 1.00 91.81 259 ILE A O 1
ATOM 2047 N N . HIS A 1 260 ? 1.536 16.377 -21.449 1.00 92.50 260 HIS A N 1
ATOM 2048 C CA . HIS A 1 260 ? 2.042 16.419 -20.074 1.00 92.50 260 HIS A CA 1
ATOM 2049 C C . HIS A 1 260 ? 2.025 15.007 -19.473 1.00 92.50 260 HIS A C 1
ATOM 2051 O O . HIS A 1 260 ? 0.950 14.454 -19.234 1.00 92.50 260 HIS A O 1
ATOM 2057 N N . ALA A 1 261 ? 3.206 14.402 -19.316 1.00 93.44 261 ALA A N 1
ATOM 2058 C CA . ALA A 1 261 ? 3.404 12.999 -18.932 1.00 93.44 261 ALA A CA 1
ATOM 2059 C C . ALA A 1 261 ? 4.851 12.754 -18.455 1.00 93.44 261 ALA A C 1
ATOM 2061 O O . ALA A 1 261 ? 5.703 13.632 -18.573 1.00 93.44 261 ALA A O 1
ATOM 2062 N N . ASP A 1 262 ? 5.172 11.545 -17.981 1.00 94.00 262 ASP A N 1
ATOM 2063 C CA . ASP A 1 262 ? 6.573 11.148 -17.784 1.00 94.00 262 ASP A CA 1
ATOM 2064 C C . ASP A 1 262 ? 7.211 10.790 -19.140 1.00 94.00 262 ASP A C 1
ATOM 2066 O O . ASP A 1 262 ? 6.959 9.723 -19.715 1.00 94.00 262 ASP A O 1
ATOM 2070 N N . ARG A 1 263 ? 8.046 11.694 -19.673 1.00 94.00 263 ARG 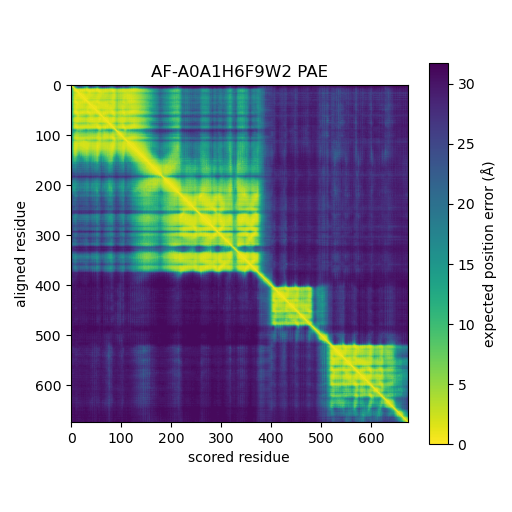A N 1
ATOM 2071 C CA . ARG A 1 263 ? 8.732 11.510 -20.964 1.00 94.00 263 ARG A CA 1
ATOM 2072 C C . ARG A 1 263 ? 9.627 10.274 -20.978 1.00 94.00 263 ARG A C 1
ATOM 2074 O O . ARG A 1 263 ? 9.703 9.583 -21.997 1.00 94.00 263 ARG A O 1
ATOM 2081 N N . MET A 1 264 ? 10.316 9.988 -19.875 1.00 89.62 264 MET A N 1
ATOM 2082 C CA . MET A 1 264 ? 11.284 8.894 -19.787 1.00 89.62 264 MET A CA 1
ATOM 2083 C C . MET A 1 264 ? 10.575 7.538 -19.809 1.00 89.62 264 MET A C 1
ATOM 2085 O O . MET A 1 264 ? 10.987 6.648 -20.559 1.00 89.62 264 MET A O 1
ATOM 2089 N N . LYS A 1 265 ? 9.479 7.394 -19.056 1.00 91.69 265 LYS A N 1
ATOM 2090 C CA . LYS A 1 265 ? 8.666 6.173 -19.034 1.00 91.69 265 LYS A CA 1
ATOM 2091 C C . LYS A 1 265 ? 7.838 6.004 -20.302 1.00 91.69 265 LYS A C 1
ATOM 2093 O O . LYS A 1 265 ? 7.792 4.892 -20.829 1.00 91.69 265 LYS A O 1
ATOM 2098 N N . LEU A 1 266 ? 7.299 7.079 -20.886 1.00 94.06 266 LEU A N 1
ATOM 2099 C CA . LEU A 1 266 ? 6.641 6.993 -22.194 1.00 94.06 266 LEU A CA 1
ATOM 2100 C C . LEU A 1 266 ? 7.617 6.561 -23.302 1.00 94.06 266 LEU A C 1
ATOM 2102 O O . LEU A 1 266 ? 7.279 5.691 -24.109 1.00 94.06 266 LEU A O 1
ATOM 2106 N N . ARG A 1 267 ? 8.858 7.073 -23.302 1.00 93.62 267 ARG A N 1
ATOM 2107 C CA . ARG A 1 267 ? 9.919 6.596 -24.209 1.00 93.62 267 ARG A CA 1
ATOM 2108 C C . ARG A 1 267 ? 10.212 5.109 -24.012 1.00 93.62 267 ARG A C 1
ATOM 2110 O O . ARG A 1 267 ? 10.339 4.383 -24.996 1.00 93.62 267 ARG A O 1
ATOM 2117 N N . GLN A 1 268 ? 10.303 4.658 -22.758 1.00 89.56 268 GLN A N 1
ATOM 2118 C CA . GLN A 1 268 ? 10.564 3.261 -22.398 1.00 89.56 268 GLN A CA 1
ATOM 2119 C C . GLN A 1 268 ? 9.444 2.328 -22.898 1.00 89.56 268 GLN A C 1
ATOM 2121 O O . GLN A 1 268 ? 9.752 1.308 -23.515 1.00 89.56 268 GLN A O 1
ATOM 2126 N N . ILE A 1 269 ? 8.168 2.707 -22.732 1.00 93.56 269 ILE A N 1
ATOM 2127 C CA . ILE A 1 269 ? 7.014 1.961 -23.267 1.00 93.56 269 ILE A CA 1
ATOM 2128 C C . ILE A 1 269 ? 7.083 1.878 -24.798 1.00 93.56 269 ILE A C 1
ATOM 2130 O O . ILE A 1 269 ? 7.113 0.781 -25.356 1.00 93.56 269 ILE A O 1
ATOM 2134 N N . LEU A 1 270 ? 7.132 3.023 -25.491 1.00 94.12 270 LEU A N 1
ATOM 2135 C CA . LEU A 1 270 ? 7.061 3.064 -26.958 1.00 94.12 270 LEU A CA 1
ATOM 2136 C C . LEU A 1 270 ? 8.240 2.331 -27.611 1.00 94.12 270 LEU A C 1
ATOM 2138 O O . LEU A 1 270 ? 8.046 1.585 -28.572 1.00 94.12 270 LEU A O 1
ATOM 2142 N N . PHE A 1 271 ? 9.451 2.478 -27.066 1.00 91.50 271 PHE A N 1
ATOM 2143 C CA . PHE A 1 271 ? 10.621 1.754 -27.558 1.00 91.50 271 PHE A CA 1
ATOM 2144 C C . PHE A 1 271 ? 10.549 0.246 -27.267 1.00 91.50 271 PHE A C 1
ATOM 2146 O O . PHE A 1 271 ? 10.930 -0.550 -28.126 1.00 91.50 271 PHE A O 1
ATOM 2153 N N . ASN A 1 272 ? 10.017 -0.181 -26.115 1.00 89.12 272 ASN A N 1
ATOM 2154 C CA . ASN A 1 272 ? 9.780 -1.601 -25.834 1.00 89.12 272 ASN A CA 1
ATOM 2155 C C . ASN A 1 272 ? 8.757 -2.213 -26.812 1.00 89.12 272 ASN A C 1
ATOM 2157 O O . ASN A 1 272 ? 8.992 -3.302 -27.332 1.00 89.12 272 ASN A O 1
ATOM 2161 N N . LEU A 1 273 ? 7.661 -1.516 -27.133 1.00 93.19 273 LEU A N 1
ATOM 2162 C CA . LEU A 1 273 ? 6.699 -1.994 -28.135 1.00 93.19 273 LEU A CA 1
ATOM 2163 C C . LEU A 1 273 ? 7.348 -2.108 -29.528 1.00 93.19 273 LEU A C 1
ATOM 2165 O O . LEU A 1 273 ? 7.363 -3.190 -30.112 1.00 93.19 273 LEU A O 1
ATOM 2169 N N . LEU A 1 274 ? 7.979 -1.033 -30.017 1.00 92.06 274 LEU A N 1
ATOM 2170 C CA . LEU A 1 274 ? 8.624 -0.998 -31.338 1.00 92.06 274 LEU A CA 1
ATOM 2171 C C . LEU A 1 274 ? 9.763 -2.017 -31.492 1.00 92.06 274 LEU A C 1
ATOM 2173 O O . LEU A 1 274 ? 9.898 -2.643 -32.545 1.00 92.06 274 LEU A O 1
ATOM 2177 N N . SER A 1 275 ? 10.586 -2.204 -30.457 1.00 88.00 275 SER A N 1
ATOM 2178 C CA . SER A 1 275 ? 11.686 -3.176 -30.491 1.00 88.00 275 SER A CA 1
ATOM 2179 C C . SER A 1 275 ? 11.188 -4.622 -30.449 1.00 88.00 275 SER A C 1
ATOM 2181 O O . SER A 1 275 ? 11.786 -5.469 -31.112 1.00 88.00 275 SER A O 1
ATOM 2183 N N . ASN A 1 276 ? 10.067 -4.918 -29.776 1.00 88.31 276 ASN A N 1
ATOM 2184 C CA . ASN A 1 276 ? 9.416 -6.227 -29.877 1.00 88.31 276 ASN A CA 1
ATOM 2185 C C . ASN A 1 276 ? 8.837 -6.466 -31.283 1.00 88.31 276 ASN A C 1
ATOM 2187 O O . ASN A 1 276 ? 9.114 -7.513 -31.870 1.00 88.31 276 ASN A O 1
ATOM 2191 N N . SER A 1 277 ? 8.145 -5.493 -31.878 1.00 90.25 277 SER A N 1
ATOM 2192 C CA . SER A 1 277 ? 7.665 -5.590 -33.266 1.00 90.25 277 SER A CA 1
ATOM 2193 C C . SER A 1 277 ? 8.808 -5.826 -34.267 1.00 90.25 277 SER A C 1
ATOM 2195 O O . SER A 1 277 ? 8.748 -6.749 -35.082 1.00 90.25 277 SER A O 1
ATOM 2197 N N . ALA A 1 278 ? 9.922 -5.092 -34.146 1.00 88.19 278 ALA A N 1
ATOM 2198 C CA . ALA A 1 278 ? 11.124 -5.295 -34.968 1.00 88.19 278 ALA A CA 1
ATOM 2199 C C . ALA A 1 278 ? 11.791 -6.669 -34.772 1.00 88.19 278 ALA A C 1
ATOM 2201 O O . ALA A 1 278 ? 12.446 -7.183 -35.679 1.00 88.19 278 ALA A O 1
ATOM 2202 N N . LYS A 1 279 ? 11.614 -7.273 -33.596 1.00 84.44 279 LYS A N 1
ATOM 2203 C CA . LYS A 1 279 ? 12.195 -8.555 -33.182 1.00 84.44 279 LYS A CA 1
ATOM 2204 C C . LYS A 1 279 ? 11.365 -9.759 -33.632 1.00 84.44 279 LYS A C 1
ATOM 2206 O O . LYS A 1 279 ? 11.956 -10.795 -33.937 1.00 84.44 279 LYS A O 1
ATOM 2211 N N . PHE A 1 280 ? 10.042 -9.625 -33.737 1.00 84.62 280 PHE A N 1
ATOM 2212 C CA . PHE A 1 280 ? 9.119 -10.710 -34.111 1.00 84.62 280 PHE A CA 1
ATOM 2213 C C . PHE A 1 280 ? 8.575 -10.640 -35.554 1.00 84.62 280 PHE A C 1
ATOM 2215 O O . PHE A 1 280 ? 7.951 -11.598 -36.009 1.00 84.62 280 PHE A O 1
ATOM 2222 N N . THR A 1 281 ? 8.894 -9.574 -36.293 1.00 87.12 281 THR A N 1
ATOM 2223 C CA . THR A 1 281 ? 8.626 -9.422 -37.740 1.00 87.12 281 THR A CA 1
ATOM 2224 C C . THR A 1 281 ? 9.887 -9.717 -38.560 1.00 87.12 281 THR A C 1
ATOM 2226 O O . THR A 1 281 ? 11.002 -9.475 -38.081 1.00 87.12 281 THR A O 1
ATOM 2229 N N . GLU A 1 282 ? 9.748 -10.246 -39.778 1.00 86.94 282 GLU A N 1
ATOM 2230 C CA . GLU A 1 282 ? 10.848 -10.456 -40.739 1.00 86.94 282 GLU A CA 1
ATOM 2231 C C . GLU A 1 282 ? 10.372 -10.087 -42.155 1.00 86.94 282 GLU A C 1
ATOM 2233 O O . GLU A 1 282 ? 9.370 -10.621 -42.619 1.00 86.94 282 GLU A O 1
ATOM 2238 N N . ALA A 1 283 ? 11.076 -9.162 -42.823 1.00 86.25 283 ALA A N 1
ATOM 2239 C CA . ALA A 1 283 ? 10.709 -8.566 -44.117 1.00 86.25 283 ALA A CA 1
ATOM 2240 C C . ALA A 1 283 ? 9.276 -7.973 -44.214 1.00 86.25 283 ALA A C 1
ATOM 2242 O O . ALA A 1 283 ? 8.734 -7.857 -45.314 1.00 86.25 283 ALA A O 1
ATOM 2243 N N . GLY A 1 284 ? 8.671 -7.592 -43.082 1.00 89.44 284 GLY A N 1
ATOM 2244 C CA . GLY A 1 284 ? 7.299 -7.064 -42.992 1.00 89.44 284 GLY A CA 1
ATOM 2245 C C . GLY A 1 284 ? 7.224 -5.569 -42.663 1.00 89.44 284 GLY A C 1
ATOM 2246 O O . GLY A 1 284 ? 8.247 -4.878 -42.593 1.00 89.44 284 GLY A O 1
ATOM 2247 N N . LEU A 1 285 ? 6.007 -5.063 -42.445 1.00 91.81 285 LEU A N 1
ATOM 2248 C CA . LEU A 1 285 ? 5.769 -3.683 -42.023 1.00 91.81 285 LEU A CA 1
ATOM 2249 C C . LEU A 1 285 ? 5.565 -3.581 -40.505 1.00 91.81 285 LEU A C 1
ATOM 2251 O O . LEU A 1 285 ? 4.983 -4.456 -39.865 1.00 91.81 285 LEU A O 1
ATOM 2255 N N . ILE A 1 286 ? 6.046 -2.475 -39.939 1.00 94.75 286 ILE A N 1
ATOM 2256 C CA . ILE A 1 286 ? 5.814 -2.040 -38.563 1.00 94.75 286 ILE A CA 1
ATOM 2257 C C . ILE A 1 286 ? 5.311 -0.598 -38.633 1.00 94.75 286 ILE A C 1
ATOM 2259 O O . ILE A 1 286 ? 5.919 0.243 -39.300 1.00 94.75 286 ILE A O 1
ATOM 2263 N N . ARG A 1 287 ? 4.206 -0.293 -37.954 1.00 95.25 287 ARG A N 1
ATOM 2264 C CA . ARG A 1 287 ? 3.539 1.011 -38.026 1.00 95.25 287 ARG A CA 1
ATOM 2265 C C . ARG A 1 287 ? 3.218 1.535 -36.632 1.00 95.25 287 ARG A C 1
ATOM 2267 O O . ARG A 1 287 ? 2.491 0.887 -35.887 1.00 95.25 287 ARG A O 1
ATOM 2274 N N . LEU A 1 288 ? 3.707 2.733 -36.315 1.00 95.31 288 LEU A N 1
ATOM 2275 C CA . LEU A 1 288 ? 3.242 3.532 -35.180 1.00 95.31 288 LEU A CA 1
ATOM 2276 C C . LEU A 1 288 ? 2.210 4.553 -35.673 1.00 95.31 288 LEU A C 1
ATOM 2278 O O . LEU A 1 288 ? 2.556 5.529 -36.333 1.00 95.31 288 LEU A O 1
ATOM 2282 N N . ASN A 1 289 ? 0.943 4.328 -35.348 1.00 94.31 289 ASN A N 1
ATOM 2283 C CA . ASN A 1 289 ? -0.165 5.244 -35.598 1.00 94.31 289 ASN A CA 1
ATOM 2284 C C . ASN A 1 289 ? -0.472 6.020 -34.305 1.00 94.31 289 ASN A C 1
ATOM 2286 O O . ASN A 1 289 ? -0.732 5.415 -33.266 1.00 94.31 289 ASN A O 1
ATOM 2290 N N . ILE A 1 290 ? -0.403 7.350 -34.357 1.00 93.81 290 ILE A N 1
ATOM 2291 C CA . ILE A 1 290 ? -0.636 8.250 -33.222 1.00 93.81 2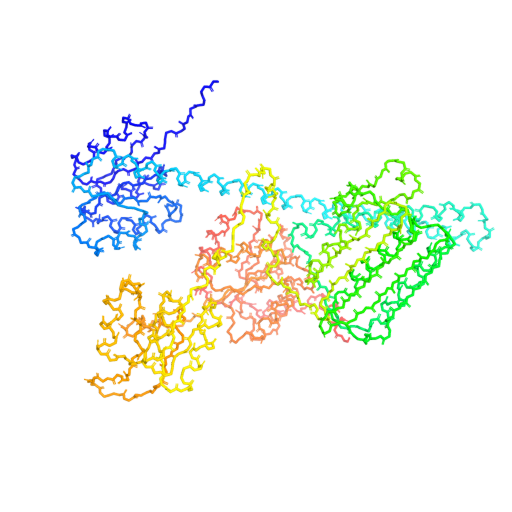90 ILE A CA 1
ATOM 2292 C C . ILE A 1 290 ? -1.925 9.021 -33.485 1.00 93.81 290 ILE A C 1
ATOM 2294 O O . ILE A 1 290 ? -2.064 9.634 -34.538 1.00 93.81 290 ILE A O 1
ATOM 2298 N N . GLN A 1 291 ? -2.867 8.999 -32.542 1.00 91.44 291 GLN A N 1
ATOM 2299 C CA . GLN A 1 291 ? -4.155 9.685 -32.683 1.00 91.44 291 GLN A CA 1
ATOM 2300 C C . GLN A 1 291 ? -4.539 10.394 -31.386 1.00 91.44 291 GLN A C 1
ATOM 2302 O O . GLN A 1 291 ? -4.393 9.834 -30.300 1.00 91.44 291 GLN A O 1
ATOM 2307 N N . CYS A 1 292 ? -5.071 11.612 -31.489 1.00 85.94 292 CYS A N 1
ATOM 2308 C CA . CYS A 1 292 ? -5.581 12.375 -30.350 1.00 85.94 292 CYS A CA 1
ATOM 2309 C C . CYS A 1 292 ? -7.089 12.594 -30.487 1.00 85.94 292 CYS A C 1
ATOM 2311 O O . CYS A 1 292 ? -7.563 13.095 -31.505 1.00 85.94 292 CYS A O 1
ATOM 2313 N N . GLN A 1 293 ? -7.850 12.220 -29.458 1.00 83.75 293 GLN A N 1
ATOM 2314 C CA . GLN A 1 293 ? -9.302 12.378 -29.419 1.00 83.75 293 GLN A CA 1
ATOM 2315 C C . GLN A 1 293 ? -9.719 13.043 -28.100 1.00 83.75 293 GLN A C 1
ATOM 2317 O O . GLN A 1 293 ? -9.536 12.499 -27.011 1.00 83.75 293 GLN A O 1
ATOM 2322 N N . ALA A 1 294 ? -10.295 14.244 -28.210 1.00 79.62 294 ALA A N 1
ATOM 2323 C CA . ALA A 1 294 ? -10.740 15.111 -27.112 1.00 79.62 294 ALA A CA 1
ATOM 2324 C C . ALA A 1 294 ? -9.665 15.447 -26.053 1.00 79.62 294 ALA A C 1
ATOM 2326 O O . ALA A 1 294 ? -9.096 16.535 -26.088 1.00 79.62 294 ALA A O 1
ATOM 2327 N N . LYS A 1 295 ? -9.422 14.547 -25.093 1.00 84.38 295 LYS A N 1
ATOM 2328 C CA . LYS A 1 295 ? -8.433 14.687 -24.003 1.00 84.38 295 LYS A CA 1
ATOM 2329 C C . LYS A 1 295 ? -7.540 13.451 -23.827 1.00 84.38 295 LYS A C 1
ATOM 2331 O O . LYS A 1 295 ? -6.786 13.387 -22.859 1.00 84.38 295 LYS A O 1
ATOM 2336 N N . GLN A 1 296 ? -7.626 12.473 -24.724 1.00 89.19 296 GLN A N 1
ATOM 2337 C CA . GLN A 1 296 ? -6.812 11.261 -24.695 1.00 89.19 296 GLN A CA 1
ATOM 2338 C C . GLN A 1 296 ? -5.984 11.141 -25.970 1.00 89.19 296 GLN A C 1
ATOM 2340 O O . GLN A 1 296 ? -6.434 11.489 -27.062 1.00 89.19 296 GLN A O 1
ATOM 2345 N N . ILE A 1 297 ? -4.775 10.618 -25.811 1.00 92.62 297 ILE A N 1
ATOM 2346 C CA . ILE A 1 297 ? -3.873 10.245 -26.891 1.00 92.62 297 ILE A CA 1
ATOM 2347 C C . ILE A 1 297 ? -3.755 8.723 -26.929 1.00 92.62 297 ILE A C 1
ATOM 2349 O O . ILE A 1 297 ? -3.683 8.064 -25.890 1.00 92.62 297 ILE A O 1
ATOM 2353 N N . SER A 1 298 ? -3.740 8.157 -28.131 1.00 93.62 298 SER A N 1
ATOM 2354 C CA . SER A 1 298 ? -3.487 6.740 -28.343 1.00 93.62 298 SER A CA 1
ATOM 2355 C C . SER A 1 298 ? -2.289 6.536 -29.258 1.00 93.62 298 SER A C 1
ATOM 2357 O O . SER A 1 298 ? -2.146 7.209 -30.280 1.00 93.62 298 SER A O 1
ATOM 2359 N N . PHE A 1 299 ? -1.439 5.589 -28.869 1.00 95.50 299 PHE A N 1
ATOM 2360 C CA . PHE A 1 299 ? -0.299 5.119 -29.641 1.00 95.50 299 PHE A CA 1
ATOM 2361 C C . PHE A 1 299 ? -0.557 3.658 -29.996 1.00 95.50 299 PHE A C 1
ATOM 2363 O O . PHE A 1 299 ? -0.592 2.791 -29.121 1.00 95.50 299 PHE A O 1
ATOM 2370 N N . GLN A 1 300 ? -0.757 3.392 -31.278 1.00 96.12 300 GLN A N 1
ATOM 2371 C CA . GLN A 1 300 ? -1.020 2.065 -31.805 1.00 96.12 300 GLN A CA 1
ATOM 2372 C C . GLN A 1 300 ? 0.227 1.573 -32.542 1.00 96.12 300 GLN A C 1
ATOM 2374 O O . GLN A 1 300 ? 0.589 2.125 -33.580 1.00 96.12 300 GLN A O 1
ATOM 2379 N N . VAL A 1 301 ? 0.898 0.562 -31.989 1.00 96.25 301 VAL A N 1
ATOM 2380 C CA . VAL A 1 301 ? 2.049 -0.109 -32.609 1.00 96.25 301 VAL A CA 1
ATOM 2381 C C . VAL A 1 301 ? 1.561 -1.418 -33.212 1.00 96.25 301 VAL A C 1
ATOM 2383 O O . VAL A 1 301 ? 1.224 -2.346 -32.478 1.00 96.25 301 VAL A O 1
ATOM 2386 N N . SER A 1 302 ? 1.519 -1.478 -34.540 1.00 95.06 302 SER A N 1
ATOM 2387 C CA . SER A 1 302 ? 1.115 -2.654 -35.313 1.00 95.06 302 SER A CA 1
ATOM 2388 C C . SER A 1 302 ? 2.307 -3.271 -36.043 1.00 95.06 302 SER A C 1
ATOM 2390 O O . SER A 1 302 ? 3.169 -2.545 -36.543 1.00 95.06 302 SER A O 1
ATOM 2392 N N . ASP A 1 303 ? 2.327 -4.597 -36.148 1.00 94.00 303 ASP A N 1
ATOM 2393 C CA . ASP A 1 303 ? 3.287 -5.365 -36.934 1.00 94.00 303 ASP A CA 1
ATOM 2394 C C . ASP A 1 303 ? 2.648 -6.547 -37.663 1.00 94.00 303 ASP A C 1
ATOM 2396 O O . ASP A 1 303 ? 1.764 -7.210 -37.123 1.00 94.00 303 ASP A O 1
ATOM 2400 N N . ASP A 1 304 ? 3.153 -6.840 -38.864 1.00 90.31 304 ASP A N 1
ATOM 2401 C CA . ASP A 1 304 ? 2.773 -8.008 -39.676 1.00 90.31 304 ASP A CA 1
ATOM 2402 C C . ASP A 1 304 ? 3.571 -9.274 -39.261 1.00 90.31 304 ASP A C 1
ATOM 2404 O O . ASP A 1 304 ? 3.976 -10.087 -40.096 1.00 90.31 304 ASP A O 1
ATOM 2408 N N . GLY A 1 305 ? 3.914 -9.400 -37.973 1.00 86.00 305 GLY A N 1
ATOM 2409 C CA . GLY A 1 305 ? 4.798 -10.445 -37.456 1.00 86.00 305 GLY A CA 1
ATOM 2410 C C . GLY A 1 305 ? 4.138 -11.817 -37.269 1.00 86.00 305 GLY A C 1
ATOM 2411 O O . GLY A 1 305 ? 3.019 -12.089 -37.696 1.00 86.00 305 GLY A O 1
ATOM 2412 N N . ILE A 1 306 ? 4.821 -12.712 -36.548 1.00 80.75 306 ILE A N 1
ATOM 2413 C CA . ILE A 1 306 ? 4.315 -14.076 -36.270 1.00 80.75 306 ILE A CA 1
ATOM 2414 C C . ILE A 1 306 ? 2.998 -14.121 -35.466 1.00 80.75 306 ILE A C 1
ATOM 2416 O O . ILE A 1 306 ? 2.344 -15.165 -35.418 1.00 80.75 306 ILE A O 1
ATOM 2420 N N . GLY A 1 307 ? 2.610 -13.015 -34.825 1.00 82.19 307 GLY A N 1
ATOM 2421 C CA . GLY A 1 307 ? 1.462 -12.941 -33.925 1.00 82.19 307 GLY A CA 1
ATOM 2422 C C . GLY A 1 307 ? 1.563 -13.877 -32.714 1.00 82.19 307 GLY A C 1
ATOM 2423 O O . GLY A 1 307 ? 2.620 -14.425 -32.394 1.00 82.19 307 GLY A O 1
ATOM 2424 N N . MET A 1 308 ? 0.447 -14.051 -32.004 1.00 82.00 308 MET A N 1
ATOM 2425 C CA . MET A 1 308 ? 0.394 -14.788 -30.738 1.00 82.00 308 MET A CA 1
ATOM 2426 C C . MET A 1 308 ? -0.795 -15.744 -30.678 1.00 82.00 308 MET A C 1
ATOM 2428 O O . MET A 1 308 ? -1.892 -15.450 -31.156 1.00 82.00 308 MET A O 1
ATOM 2432 N N . THR A 1 309 ? -0.609 -16.884 -30.011 1.00 76.31 309 THR A N 1
ATOM 2433 C CA . THR A 1 309 ? -1.738 -17.750 -29.642 1.00 76.31 309 THR A CA 1
ATOM 2434 C C . THR A 1 309 ? -2.574 -17.111 -28.520 1.00 76.31 309 THR A C 1
ATOM 2436 O O . THR A 1 309 ? -2.036 -16.355 -27.702 1.00 76.31 309 THR A O 1
ATOM 2439 N N . PRO A 1 310 ? -3.870 -17.458 -28.376 1.00 74.62 310 PRO A N 1
ATOM 2440 C CA . PRO A 1 310 ? -4.690 -16.978 -27.259 1.00 74.62 310 PRO A CA 1
ATOM 2441 C C . PRO A 1 310 ? -4.091 -17.296 -25.878 1.00 74.62 310 PRO A C 1
ATOM 2443 O O . PRO A 1 310 ? -4.224 -16.507 -24.947 1.00 74.62 310 PRO A O 1
ATOM 2446 N N . GLN A 1 311 ? -3.386 -18.426 -25.756 1.00 70.44 311 GLN A N 1
ATOM 2447 C CA . GLN A 1 311 ? -2.739 -18.870 -24.518 1.00 70.44 311 GLN A CA 1
ATOM 2448 C C . GLN A 1 311 ? -1.536 -17.992 -24.142 1.00 70.44 311 GLN A C 1
ATOM 2450 O O . GLN A 1 311 ? -1.377 -17.647 -22.972 1.00 70.44 311 GLN A O 1
ATOM 2455 N N . GLN A 1 312 ? -0.726 -17.588 -25.127 1.00 69.56 312 GLN A N 1
ATOM 2456 C CA . GLN A 1 312 ? 0.361 -16.622 -24.934 1.00 69.56 312 GLN A CA 1
ATOM 2457 C C . GLN A 1 312 ? -0.199 -15.228 -24.616 1.00 69.56 312 GLN A C 1
ATOM 2459 O O . GLN A 1 312 ? 0.251 -14.596 -23.661 1.00 69.56 312 GLN A O 1
ATOM 2464 N N . ARG A 1 313 ? -1.250 -14.786 -25.326 1.00 78.19 313 ARG A N 1
ATOM 2465 C CA . ARG A 1 313 ? -1.914 -13.490 -25.089 1.00 78.19 313 ARG A CA 1
ATOM 2466 C C . ARG A 1 313 ? -2.432 -13.347 -23.652 1.00 78.19 313 ARG A C 1
ATOM 2468 O O . ARG A 1 313 ? -2.263 -12.291 -23.053 1.00 78.19 313 ARG A O 1
ATOM 2475 N N . CYS A 1 314 ? -2.982 -14.413 -23.063 1.00 75.12 314 CYS A N 1
ATOM 2476 C CA . CYS A 1 314 ? -3.428 -14.426 -21.662 1.00 75.12 314 CYS A CA 1
ATOM 2477 C C . CYS A 1 314 ? -2.306 -14.286 -20.615 1.00 75.12 314 CYS A C 1
ATOM 2479 O O . CYS A 1 314 ? -2.615 -14.020 -19.456 1.00 75.12 314 CYS A O 1
ATOM 2481 N N . ARG A 1 315 ? -1.030 -14.475 -20.982 1.00 76.62 315 ARG A N 1
ATOM 2482 C CA . ARG A 1 315 ? 0.119 -14.377 -20.059 1.00 76.62 315 ARG A CA 1
ATOM 2483 C C . ARG A 1 315 ? 1.119 -13.275 -20.426 1.00 76.62 315 ARG A C 1
ATOM 2485 O O . ARG A 1 315 ? 2.126 -13.118 -19.749 1.00 76.62 315 ARG A O 1
ATOM 2492 N N . LEU A 1 316 ? 0.846 -12.505 -21.480 1.00 80.50 316 LEU A N 1
ATOM 2493 C CA . LEU A 1 316 ? 1.794 -11.573 -22.101 1.00 80.50 316 LEU A CA 1
ATOM 2494 C C . LEU A 1 316 ? 2.343 -10.491 -21.152 1.00 80.50 316 LEU A C 1
ATOM 2496 O O . LEU A 1 316 ? 3.481 -10.057 -21.305 1.00 80.50 316 LEU A O 1
ATOM 2500 N N . PHE A 1 317 ? 1.534 -10.072 -20.177 1.00 83.62 317 PHE A N 1
ATOM 2501 C CA . PHE A 1 317 ? 1.882 -9.050 -19.185 1.00 83.62 317 PHE A CA 1
ATOM 2502 C C . PHE A 1 317 ? 2.321 -9.635 -17.829 1.00 83.62 317 PHE A C 1
ATOM 2504 O O . PHE A 1 317 ? 2.458 -8.888 -16.868 1.00 83.62 317 PHE A O 1
ATOM 2511 N N . GLN A 1 318 ? 2.513 -10.955 -17.713 1.00 77.25 318 GLN A N 1
ATOM 2512 C CA . GLN A 1 318 ? 2.995 -11.573 -16.473 1.00 77.25 318 GLN A CA 1
ATOM 2513 C C . GLN A 1 318 ? 4.531 -11.459 -16.385 1.00 77.25 318 GLN A C 1
ATOM 2515 O O . GLN A 1 318 ? 5.208 -11.876 -17.330 1.00 77.25 318 GLN A O 1
ATOM 2520 N N . PRO A 1 319 ? 5.106 -10.953 -15.273 1.00 76.12 319 PRO A N 1
ATOM 2521 C CA . PRO A 1 319 ? 6.555 -10.858 -15.097 1.00 76.12 319 PRO A CA 1
ATOM 2522 C C . PRO A 1 319 ? 7.293 -12.171 -15.388 1.00 76.12 319 PRO A C 1
ATOM 2524 O O . PRO A 1 319 ? 6.788 -13.262 -15.118 1.00 76.12 319 PRO A O 1
ATOM 2527 N N . PHE A 1 320 ? 8.497 -12.053 -15.953 1.00 69.50 320 PHE A N 1
ATOM 2528 C CA . PHE A 1 320 ? 9.385 -13.153 -16.361 1.00 69.50 320 PHE A CA 1
ATOM 2529 C C . PHE A 1 320 ? 8.802 -14.135 -17.399 1.00 69.50 320 PHE A C 1
ATOM 2531 O O . PHE A 1 320 ? 9.466 -15.109 -17.761 1.00 69.50 320 PHE A O 1
ATOM 2538 N N . THR A 1 321 ? 7.596 -13.899 -17.925 1.00 64.88 321 THR A N 1
ATOM 2539 C CA . THR A 1 321 ? 6.953 -14.832 -18.858 1.00 64.88 321 THR A CA 1
ATOM 2540 C C . THR A 1 321 ? 7.487 -14.664 -20.280 1.00 64.88 321 THR A C 1
ATOM 2542 O O . THR A 1 321 ? 7.708 -13.555 -20.763 1.00 64.88 321 THR A O 1
ATOM 2545 N N . GLN A 1 322 ? 7.699 -15.788 -20.971 1.00 64.62 322 GLN A N 1
ATOM 2546 C CA . GLN A 1 322 ? 8.190 -15.832 -22.349 1.00 64.62 322 GLN A CA 1
ATOM 2547 C C . GLN A 1 322 ? 7.356 -16.795 -23.198 1.00 64.62 322 GLN A C 1
ATOM 2549 O O . GLN A 1 322 ? 6.776 -17.749 -22.680 1.00 64.62 322 GLN A O 1
ATOM 2554 N N . ALA A 1 323 ? 7.288 -16.531 -24.506 1.00 54.97 323 ALA A N 1
ATOM 2555 C CA . ALA A 1 323 ? 6.353 -17.199 -25.410 1.00 54.97 323 ALA A CA 1
ATOM 2556 C C . ALA A 1 323 ? 6.637 -18.697 -25.612 1.00 54.97 323 ALA A C 1
ATOM 2558 O O . ALA A 1 323 ? 5.680 -19.464 -25.703 1.00 54.97 323 ALA A O 1
ATOM 2559 N N . ASP A 1 324 ? 7.916 -19.095 -25.698 1.00 52.38 324 ASP A N 1
ATOM 2560 C CA . ASP A 1 324 ? 8.338 -20.501 -25.769 1.00 52.38 324 ASP A CA 1
ATOM 2561 C C . ASP A 1 324 ? 9.864 -20.691 -25.630 1.00 52.38 324 ASP A C 1
ATOM 2563 O O . ASP A 1 324 ? 10.644 -19.873 -26.126 1.00 52.38 324 ASP A O 1
ATOM 2567 N N . SER A 1 325 ? 10.309 -21.826 -25.075 1.00 40.44 325 SER A N 1
ATOM 2568 C CA . SER A 1 325 ? 11.744 -22.151 -24.855 1.00 40.44 325 SER A CA 1
ATOM 2569 C C . SER A 1 325 ? 12.572 -22.381 -26.140 1.00 40.44 325 SER A C 1
ATOM 2571 O O . SER A 1 325 ? 13.807 -22.485 -26.115 1.00 40.44 325 SER A O 1
ATOM 2573 N N . SER A 1 326 ? 11.898 -22.461 -27.288 1.00 41.22 326 SER A N 1
ATOM 2574 C CA . SER A 1 326 ? 12.492 -22.404 -28.627 1.00 41.22 326 SER A CA 1
ATOM 2575 C C . SER A 1 326 ? 12.772 -20.956 -29.058 1.00 41.22 326 SER A C 1
ATOM 2577 O O . SER A 1 326 ? 13.853 -20.671 -29.573 1.00 41.22 326 SER A O 1
ATOM 2579 N N . THR A 1 327 ? 11.849 -20.027 -28.785 1.00 43.44 327 THR A N 1
ATOM 2580 C CA . THR A 1 327 ? 11.984 -18.598 -29.125 1.00 43.44 327 THR A CA 1
ATOM 2581 C C . THR A 1 327 ? 13.013 -17.874 -28.256 1.00 43.44 327 THR A C 1
ATOM 2583 O O . THR A 1 327 ? 13.783 -17.068 -28.785 1.00 43.44 327 THR A O 1
ATOM 2586 N N . THR A 1 328 ? 13.125 -18.222 -26.965 1.00 42.84 328 THR A N 1
ATOM 2587 C CA . THR A 1 328 ? 14.149 -17.676 -26.051 1.00 42.84 328 THR A CA 1
ATOM 2588 C C . THR A 1 328 ? 15.561 -17.838 -26.621 1.00 42.84 328 THR A C 1
ATOM 2590 O O . THR A 1 328 ? 16.331 -16.883 -26.636 1.00 42.84 328 THR A O 1
ATOM 2593 N N . ARG A 1 329 ? 15.876 -19.014 -27.187 1.00 35.62 329 ARG A N 1
ATOM 2594 C CA . ARG A 1 329 ? 17.183 -19.321 -27.802 1.00 35.62 329 ARG A CA 1
ATOM 2595 C C . ARG A 1 329 ? 17.476 -18.579 -29.108 1.00 35.62 329 ARG A C 1
ATOM 2597 O O . ARG A 1 329 ? 18.620 -18.608 -29.549 1.00 35.62 329 ARG A O 1
ATOM 2604 N N . ARG A 1 330 ? 16.474 -17.964 -29.745 1.00 38.53 330 ARG A N 1
ATOM 2605 C CA . ARG A 1 330 ? 16.627 -17.305 -31.054 1.00 38.53 330 ARG A CA 1
ATOM 2606 C C . ARG A 1 330 ? 16.595 -15.780 -30.979 1.00 38.53 330 ARG A C 1
ATOM 2608 O O . ARG A 1 330 ? 17.211 -15.138 -31.821 1.00 38.53 330 ARG A O 1
ATOM 2615 N N . TYR A 1 331 ? 15.899 -15.217 -29.988 1.00 41.88 331 TYR A N 1
ATOM 2616 C CA . TYR A 1 331 ? 15.693 -13.767 -29.883 1.00 41.88 331 TYR A CA 1
ATOM 2617 C C . TYR A 1 331 ? 15.934 -13.172 -28.482 1.00 41.88 331 TYR A C 1
ATOM 2619 O O . TYR A 1 331 ? 16.007 -11.952 -28.372 1.00 41.88 331 TYR A O 1
ATOM 2627 N N . GLY A 1 332 ? 16.053 -13.977 -27.417 1.00 50.44 332 GLY A N 1
ATOM 2628 C CA . GLY A 1 332 ? 16.295 -13.488 -26.049 1.00 50.44 332 GLY A CA 1
ATOM 2629 C C . GLY A 1 332 ? 15.204 -12.565 -25.471 1.00 50.44 332 GLY A C 1
ATOM 2630 O O . GLY A 1 332 ? 14.129 -12.386 -26.058 1.00 50.44 332 GLY A O 1
ATOM 2631 N N . GLY A 1 333 ? 15.492 -11.971 -24.308 1.00 62.66 333 GLY A N 1
ATOM 2632 C CA . GLY A 1 333 ? 14.630 -11.011 -23.603 1.00 62.66 333 GLY A CA 1
ATOM 2633 C C . GLY A 1 333 ? 14.482 -11.298 -22.104 1.00 62.66 333 GLY A C 1
ATOM 2634 O O . GLY A 1 333 ? 14.738 -12.412 -21.652 1.00 62.66 333 GLY A O 1
ATOM 2635 N N . THR A 1 334 ? 14.050 -10.287 -21.341 1.00 62.84 334 THR A N 1
ATOM 2636 C CA . THR A 1 334 ? 13.919 -10.344 -19.870 1.00 62.84 334 THR A CA 1
ATOM 2637 C C . THR A 1 334 ? 12.591 -10.949 -19.401 1.00 62.84 334 THR A C 1
ATOM 2639 O O . THR A 1 334 ? 12.515 -11.531 -18.325 1.00 62.84 334 THR A O 1
ATOM 2642 N N . GLY A 1 335 ? 11.531 -10.829 -20.210 1.00 71.81 335 GLY A N 1
ATOM 2643 C CA . GLY A 1 335 ? 10.153 -11.123 -19.788 1.00 71.81 335 GLY A CA 1
ATOM 2644 C C . GLY A 1 335 ? 9.551 -10.058 -18.857 1.00 71.81 335 GLY A C 1
ATOM 2645 O O . GLY A 1 335 ? 8.464 -10.266 -18.330 1.00 71.81 335 GLY A O 1
ATOM 2646 N N . LEU A 1 336 ? 10.239 -8.929 -18.641 1.00 76.56 336 LEU A N 1
ATOM 2647 C CA . LEU A 1 336 ? 9.799 -7.850 -17.747 1.00 76.56 336 LEU A CA 1
ATOM 2648 C C . LEU A 1 336 ? 9.261 -6.631 -18.502 1.00 76.56 336 LEU A C 1
ATOM 2650 O O . LEU A 1 336 ? 8.269 -6.048 -18.076 1.00 76.56 336 LEU A O 1
ATOM 2654 N N . GLY A 1 337 ? 9.847 -6.285 -19.655 1.00 82.94 337 GLY A N 1
ATOM 2655 C CA . GLY A 1 337 ? 9.543 -5.039 -20.371 1.00 82.94 337 GLY A CA 1
ATOM 2656 C C . GLY A 1 337 ? 8.055 -4.786 -20.655 1.00 82.94 337 GLY A C 1
ATOM 2657 O O . GLY A 1 337 ? 7.599 -3.657 -20.498 1.00 82.94 337 GLY A O 1
ATOM 2658 N N . LEU A 1 338 ? 7.269 -5.809 -21.022 1.00 87.50 338 LEU A N 1
ATOM 2659 C CA . LEU A 1 338 ? 5.820 -5.658 -21.251 1.00 87.50 338 LEU A CA 1
ATOM 2660 C C . LEU A 1 338 ? 5.008 -5.528 -19.953 1.00 87.50 338 LEU A C 1
ATOM 2662 O O . LEU A 1 338 ? 4.051 -4.759 -19.942 1.00 87.50 338 LEU A O 1
ATOM 2666 N N . ALA A 1 339 ? 5.399 -6.211 -18.872 1.00 84.38 339 ALA A N 1
ATOM 2667 C CA . ALA A 1 339 ? 4.788 -6.018 -17.556 1.00 84.38 339 ALA A CA 1
ATOM 2668 C C . ALA A 1 339 ? 5.044 -4.581 -17.070 1.00 84.38 339 ALA A C 1
ATOM 2670 O O . ALA A 1 339 ? 4.104 -3.822 -16.877 1.00 84.38 339 ALA A O 1
ATOM 2671 N N . ILE A 1 340 ? 6.310 -4.156 -17.045 1.00 83.12 340 ILE A N 1
ATOM 2672 C CA . ILE A 1 340 ? 6.734 -2.793 -16.686 1.00 83.12 340 ILE A CA 1
ATOM 2673 C C . ILE A 1 340 ? 6.049 -1.728 -17.567 1.00 83.12 340 ILE A C 1
ATOM 2675 O O . ILE A 1 340 ? 5.608 -0.696 -17.068 1.00 83.12 340 ILE A O 1
ATOM 2679 N N . SER A 1 341 ? 5.895 -1.986 -18.873 1.00 91.06 341 SER A N 1
ATOM 2680 C CA . SER A 1 341 ? 5.174 -1.074 -19.777 1.00 91.06 341 SER A CA 1
ATOM 2681 C C . SER A 1 341 ? 3.696 -0.927 -19.415 1.00 91.06 341 SER A C 1
ATOM 2683 O O . SER A 1 341 ? 3.127 0.149 -19.602 1.00 91.06 341 SER A O 1
ATOM 2685 N N . ARG A 1 342 ? 3.065 -1.996 -18.914 1.00 90.75 342 ARG A N 1
ATOM 2686 C CA . ARG A 1 342 ? 1.685 -1.963 -18.430 1.00 90.75 342 ARG A CA 1
ATOM 2687 C C . ARG A 1 342 ? 1.590 -1.193 -17.114 1.00 90.75 342 ARG A C 1
ATOM 2689 O O . ARG A 1 342 ? 0.770 -0.287 -17.041 1.00 90.75 342 ARG A O 1
ATOM 2696 N N . GLU A 1 343 ? 2.464 -1.472 -16.151 1.00 88.00 343 GLU A N 1
ATOM 2697 C CA . GLU A 1 343 ? 2.499 -0.758 -14.867 1.00 88.00 343 GLU A CA 1
ATOM 2698 C C . GLU A 1 343 ? 2.660 0.759 -15.057 1.00 88.00 343 GLU A C 1
ATOM 2700 O O . GLU A 1 343 ? 1.826 1.527 -14.590 1.00 88.00 343 GLU A O 1
ATOM 2705 N N . PHE A 1 344 ? 3.651 1.216 -15.838 1.00 91.38 344 PHE A N 1
ATOM 2706 C CA . PHE A 1 344 ? 3.811 2.649 -16.136 1.00 91.38 344 PHE A CA 1
ATOM 2707 C C . PHE A 1 344 ? 2.599 3.251 -16.862 1.00 91.38 344 PHE A C 1
ATOM 2709 O O . PHE A 1 344 ? 2.307 4.434 -16.698 1.00 91.38 344 PHE A O 1
ATOM 2716 N N . THR A 1 345 ? 1.884 2.458 -17.661 1.00 92.31 345 THR A N 1
ATOM 2717 C CA . THR A 1 345 ? 0.656 2.912 -18.325 1.00 92.31 345 THR A CA 1
ATOM 2718 C C . THR A 1 345 ? -0.492 3.090 -17.328 1.00 92.31 345 THR A C 1
ATOM 2720 O O . THR A 1 345 ? -1.212 4.082 -17.410 1.00 92.31 345 THR A O 1
ATOM 2723 N N . GLU A 1 346 ? -0.657 2.161 -16.384 1.00 90.75 346 GLU A N 1
ATOM 2724 C CA . GLU A 1 346 ? -1.702 2.222 -15.354 1.00 90.75 346 GLU A CA 1
ATOM 2725 C C . GLU A 1 346 ? -1.394 3.321 -14.318 1.00 90.75 346 GLU A C 1
ATOM 2727 O O . GLU A 1 346 ? -2.287 4.099 -13.984 1.00 90.75 346 GLU A O 1
ATOM 2732 N N . MET A 1 347 ? -0.123 3.508 -13.934 1.00 87.06 347 MET A N 1
ATOM 2733 C CA . MET A 1 347 ? 0.336 4.654 -13.129 1.00 87.06 347 MET A CA 1
ATOM 2734 C C . MET A 1 347 ? 0.034 6.010 -13.786 1.00 87.06 347 MET A C 1
ATOM 2736 O O . MET A 1 347 ? -0.354 6.953 -13.104 1.00 87.06 347 MET A O 1
ATOM 2740 N N . MET A 1 348 ? 0.182 6.125 -15.112 1.00 90.81 348 MET A N 1
ATOM 2741 C CA . MET A 1 348 ? -0.150 7.346 -15.863 1.00 90.81 348 MET A CA 1
ATOM 2742 C C . MET A 1 348 ? -1.664 7.518 -16.130 1.00 90.81 348 MET A C 1
ATOM 2744 O O . MET A 1 348 ? -2.053 8.320 -16.983 1.00 90.81 348 MET A O 1
ATOM 2748 N N . GLY A 1 349 ? -2.536 6.773 -15.436 1.00 88.00 349 GLY A N 1
ATOM 2749 C CA . GLY A 1 349 ? -3.995 6.860 -15.586 1.00 88.00 349 GLY A CA 1
ATOM 2750 C C . GLY A 1 349 ? -4.509 6.371 -16.945 1.00 88.00 349 GLY A C 1
ATOM 2751 O O . GLY A 1 349 ? -5.552 6.824 -17.422 1.00 88.00 349 GLY A O 1
ATOM 2752 N N . GLY A 1 350 ? -3.746 5.499 -17.607 1.00 91.31 350 GLY A N 1
ATOM 2753 C CA . GLY A 1 350 ? -4.009 5.008 -18.953 1.00 91.31 350 GLY A CA 1
ATOM 2754 C C . GLY A 1 350 ? -4.370 3.530 -19.031 1.00 91.31 350 GLY A C 1
ATOM 2755 O O . GLY A 1 350 ? -4.726 2.881 -18.050 1.00 91.31 350 GLY A O 1
ATOM 2756 N N . LYS A 1 351 ? -4.277 2.984 -20.247 1.00 93.81 351 LYS A N 1
ATOM 2757 C CA . LYS A 1 351 ? -4.552 1.573 -20.533 1.00 93.81 351 LYS A CA 1
ATOM 2758 C C . LYS A 1 351 ? -3.675 1.046 -21.666 1.00 93.81 351 LYS A C 1
ATOM 2760 O O . LYS A 1 351 ? -3.554 1.688 -22.707 1.00 93.81 351 LYS A O 1
ATOM 2765 N N . LEU A 1 352 ? -3.107 -0.146 -21.486 1.00 93.31 352 LEU A N 1
ATOM 2766 C CA . LEU A 1 352 ? -2.373 -0.873 -22.525 1.00 93.31 352 LEU A CA 1
ATOM 2767 C C . LEU A 1 352 ? -3.171 -2.116 -22.936 1.00 93.31 352 LEU A C 1
ATOM 2769 O O . LEU A 1 352 ? -3.516 -2.951 -22.101 1.00 93.31 352 LEU A O 1
ATOM 2773 N N . GLN A 1 353 ? -3.486 -2.234 -24.224 1.00 93.50 353 GLN A N 1
ATOM 2774 C CA . GLN A 1 353 ? -4.224 -3.359 -24.802 1.00 93.50 353 GLN A CA 1
ATOM 2775 C C . GLN A 1 353 ? -3.417 -4.043 -25.910 1.00 93.50 353 GLN A C 1
ATOM 2777 O O . GLN A 1 353 ? -2.499 -3.454 -26.478 1.00 93.50 353 GLN A O 1
ATOM 2782 N N . VAL A 1 354 ? -3.770 -5.294 -26.219 1.00 93.19 354 VAL A N 1
ATOM 2783 C CA . VAL A 1 354 ? -3.153 -6.075 -27.296 1.00 93.19 354 VAL A CA 1
ATOM 2784 C C . VAL A 1 354 ? -4.205 -6.864 -28.072 1.00 93.19 354 VAL A C 1
ATOM 2786 O O . VAL A 1 354 ? -5.020 -7.590 -27.497 1.00 93.19 354 VAL A O 1
ATOM 2789 N N . GLU A 1 355 ? -4.146 -6.751 -29.390 1.00 90.62 355 GLU A N 1
ATOM 2790 C CA . GLU A 1 355 ? -4.886 -7.558 -30.354 1.00 90.62 355 GLU A CA 1
ATOM 2791 C C . GLU A 1 355 ? -3.863 -8.310 -31.211 1.00 90.62 355 GLU A C 1
ATOM 2793 O O . GLU A 1 355 ? -2.837 -7.762 -31.601 1.00 90.62 355 GLU A O 1
ATOM 2798 N N . SER A 1 356 ? -4.067 -9.608 -31.422 1.00 86.94 356 SER A N 1
ATOM 2799 C CA . SER A 1 356 ? -3.124 -10.451 -32.164 1.00 86.94 356 SER A CA 1
ATOM 2800 C C . SER A 1 356 ? -3.759 -11.793 -32.492 1.00 86.94 356 SER A C 1
ATOM 2802 O O . SER A 1 356 ? -4.466 -12.361 -31.644 1.00 86.94 356 SER A O 1
ATOM 2804 N N . HIS A 1 357 ? -3.444 -12.302 -33.682 1.00 80.75 357 HIS A N 1
ATOM 2805 C CA . HIS A 1 357 ? -3.731 -13.661 -34.117 1.00 80.75 357 HIS A CA 1
ATOM 2806 C C . HIS A 1 357 ? -2.461 -14.288 -34.696 1.00 80.75 357 HIS A C 1
ATOM 2808 O O . HIS A 1 357 ? -1.681 -13.643 -35.396 1.00 80.75 357 HIS A O 1
ATOM 2814 N N . PHE A 1 358 ? -2.239 -15.560 -34.381 1.00 78.19 358 PHE A N 1
ATOM 2815 C CA . PHE A 1 358 ? -1.059 -16.296 -34.818 1.00 78.19 358 PHE A CA 1
ATOM 2816 C C . PHE A 1 358 ? -1.015 -16.420 -36.351 1.00 78.19 358 PHE A C 1
ATOM 2818 O O . PHE A 1 358 ? -1.909 -17.017 -36.947 1.00 78.19 358 PHE A O 1
ATOM 2825 N N . GLY A 1 359 ? 0.036 -15.872 -36.966 1.00 75.38 359 GLY A N 1
ATOM 2826 C CA . GLY A 1 359 ? 0.213 -15.789 -38.420 1.00 75.38 359 GLY A CA 1
ATOM 2827 C C . GLY A 1 359 ? -0.353 -14.532 -39.096 1.00 75.38 359 GLY A C 1
ATOM 2828 O O . GLY A 1 359 ? -0.161 -14.392 -40.300 1.00 75.38 359 GLY A O 1
ATOM 2829 N N . GLU A 1 360 ? -1.016 -13.629 -38.361 1.00 80.44 360 GLU A N 1
ATOM 2830 C CA . GLU A 1 360 ? -1.583 -12.370 -38.897 1.00 80.44 360 GLU A CA 1
ATOM 2831 C C . GLU A 1 360 ? -0.943 -11.101 -38.303 1.00 80.44 360 GLU A C 1
ATOM 2833 O O . GLU A 1 360 ? -1.278 -9.999 -38.729 1.00 80.44 360 GLU A O 1
ATOM 2838 N N . GLY A 1 361 ? -0.054 -11.237 -37.312 1.00 87.69 361 GLY A N 1
ATOM 2839 C CA . GLY A 1 361 ? 0.624 -10.111 -36.666 1.00 87.69 361 GLY A CA 1
ATOM 2840 C C . GLY A 1 361 ? 0.108 -9.726 -35.277 1.00 87.69 361 GLY A C 1
ATOM 2841 O O . GLY A 1 361 ? -0.597 -10.480 -34.590 1.00 87.69 361 GLY A O 1
ATOM 2842 N N . THR A 1 362 ? 0.520 -8.542 -34.827 1.00 92.50 362 THR A N 1
ATOM 2843 C CA . THR A 1 362 ? 0.217 -7.984 -33.500 1.00 92.50 362 THR A CA 1
ATOM 2844 C C . THR A 1 362 ? -0.127 -6.505 -33.612 1.00 92.50 362 THR A C 1
ATOM 2846 O O . THR A 1 362 ? 0.437 -5.779 -34.419 1.00 92.50 362 THR A O 1
ATOM 2849 N N . THR A 1 363 ? -1.039 -6.025 -32.775 1.00 95.75 363 THR A N 1
ATOM 2850 C CA . THR A 1 363 ? -1.293 -4.603 -32.552 1.00 95.75 363 THR A CA 1
ATOM 2851 C C . THR A 1 363 ? -1.384 -4.334 -31.056 1.00 95.75 363 THR A C 1
ATOM 2853 O O . THR A 1 363 ? -2.279 -4.833 -30.374 1.00 95.75 363 THR A O 1
ATOM 2856 N N . PHE A 1 364 ? -0.455 -3.536 -30.539 1.00 96.06 364 PHE A N 1
ATOM 2857 C CA . PHE A 1 364 ? -0.519 -2.971 -29.197 1.00 96.06 364 PHE A CA 1
ATOM 2858 C C . PHE A 1 364 ? -1.149 -1.583 -29.255 1.00 96.06 364 PHE A C 1
ATOM 2860 O O . PHE A 1 364 ? -0.695 -0.729 -30.012 1.00 96.06 364 PHE A O 1
ATOM 2867 N N . THR A 1 365 ? -2.151 -1.342 -28.414 1.00 95.69 365 THR A N 1
ATOM 2868 C CA . THR A 1 365 ? -2.836 -0.050 -28.309 1.00 95.69 365 THR A CA 1
ATOM 2869 C C . THR A 1 365 ? -2.617 0.509 -26.910 1.00 95.69 365 THR A C 1
ATOM 2871 O O . THR A 1 365 ? -3.217 0.040 -25.942 1.00 95.69 365 THR A O 1
ATOM 2874 N N . LEU A 1 366 ? -1.742 1.506 -26.808 1.00 96.25 366 LEU A N 1
ATOM 2875 C CA . LEU A 1 366 ? -1.566 2.344 -25.626 1.00 96.25 366 LEU A CA 1
ATOM 2876 C C . LEU A 1 366 ? -2.575 3.500 -25.680 1.00 96.25 366 LEU A C 1
ATOM 2878 O O . LEU A 1 366 ? -2.770 4.108 -26.733 1.00 96.25 366 LEU A O 1
ATOM 2882 N N . GLN A 1 367 ? -3.197 3.817 -24.550 1.00 94.88 367 GLN A N 1
ATOM 2883 C CA . GLN A 1 367 ? -4.089 4.960 -24.355 1.00 94.88 367 GLN A CA 1
ATOM 2884 C C . GLN A 1 367 ? -3.661 5.708 -23.091 1.00 94.88 367 GLN A C 1
ATOM 2886 O O . GLN A 1 367 ? -3.508 5.088 -22.041 1.00 94.88 367 GLN A O 1
ATOM 2891 N N . LEU A 1 368 ? -3.476 7.024 -23.187 1.00 93.50 368 LEU A N 1
ATOM 2892 C CA . LEU A 1 368 ? -3.085 7.904 -22.081 1.00 93.50 368 LEU A CA 1
ATOM 2893 C C . LEU A 1 368 ? -3.947 9.177 -22.081 1.00 93.50 368 LEU A C 1
ATOM 2895 O O . LEU A 1 368 ? -4.400 9.611 -23.148 1.00 93.50 368 LEU A O 1
ATOM 2899 N N . PRO A 1 369 ? -4.169 9.823 -20.926 1.00 91.25 369 PRO A N 1
ATOM 2900 C CA . PRO A 1 369 ? -4.659 11.196 -20.901 1.00 91.25 369 PRO A CA 1
ATOM 2901 C C . PRO A 1 369 ? -3.596 12.150 -21.478 1.00 91.25 369 PRO A C 1
ATOM 2903 O O . PRO A 1 369 ? -2.398 11.946 -21.303 1.00 91.25 369 PRO A O 1
ATOM 2906 N N . LEU A 1 370 ? -4.026 13.217 -22.159 1.00 87.50 370 LEU A N 1
ATOM 2907 C CA . LEU A 1 370 ? -3.122 14.241 -22.713 1.00 87.50 370 LEU A CA 1
ATOM 2908 C C . LEU A 1 370 ? -2.444 15.081 -21.609 1.00 87.50 370 LEU A C 1
ATOM 2910 O O . LEU A 1 370 ? -1.378 15.661 -21.816 1.00 87.50 370 LEU A O 1
ATOM 2914 N N . GLN A 1 371 ? -3.080 15.132 -20.438 1.00 88.44 371 GLN A N 1
ATOM 2915 C CA . GLN A 1 371 ? -2.500 15.591 -19.183 1.00 88.44 371 GLN A CA 1
ATOM 2916 C C . GLN A 1 371 ? -2.617 14.454 -18.170 1.00 88.44 371 GLN A C 1
ATOM 2918 O O . GLN A 1 371 ? -3.699 14.209 -17.634 1.00 88.44 371 GLN A O 1
ATOM 2923 N N . VAL A 1 372 ? -1.512 13.749 -17.940 1.00 86.50 372 VAL A N 1
ATOM 2924 C CA . VAL A 1 372 ? -1.364 12.847 -16.796 1.00 86.50 372 VAL A CA 1
ATOM 2925 C C . VAL A 1 372 ? -1.385 13.693 -15.524 1.00 86.50 372 VAL A C 1
ATOM 2927 O O . VAL A 1 372 ? -0.789 14.765 -15.475 1.00 86.50 372 VAL A O 1
ATOM 2930 N N . VAL A 1 373 ? -2.074 13.214 -14.494 1.00 81.62 373 VAL A N 1
ATOM 2931 C CA . VAL A 1 373 ? -2.035 13.784 -13.145 1.00 81.62 373 VAL A CA 1
ATOM 2932 C C . VAL A 1 373 ? -1.619 12.656 -12.214 1.00 81.62 373 VAL A C 1
ATOM 2934 O O . VAL A 1 373 ? -2.127 11.545 -12.346 1.00 81.62 373 VAL A O 1
ATOM 2937 N N . GLU A 1 374 ? -0.684 12.920 -11.304 1.00 65.38 374 GLU A N 1
ATOM 2938 C CA . GLU A 1 374 ? -0.224 11.919 -10.341 1.00 65.38 374 GLU A CA 1
ATOM 2939 C C . GLU A 1 374 ? -1.334 11.647 -9.313 1.00 65.38 374 GLU A C 1
ATOM 2941 O O . GLU A 1 374 ? -1.591 12.454 -8.413 1.00 65.38 374 GLU A O 1
ATOM 2946 N N . ASP A 1 375 ? -2.049 10.531 -9.484 1.00 53.00 375 ASP A N 1
ATOM 2947 C CA . ASP A 1 375 ? -3.145 10.153 -8.595 1.00 53.00 375 ASP A CA 1
ATOM 2948 C C . ASP A 1 375 ? -2.599 9.575 -7.283 1.00 53.00 375 ASP A C 1
ATOM 2950 O O . ASP A 1 375 ? -2.266 8.392 -7.169 1.00 53.00 375 ASP A O 1
ATOM 2954 N N . LYS A 1 376 ? -2.560 10.433 -6.259 1.00 44.22 376 LYS A N 1
ATOM 2955 C CA . LYS A 1 376 ? -2.113 10.110 -4.896 1.00 44.22 376 LYS A CA 1
ATOM 2956 C C . LYS A 1 376 ? -2.953 9.036 -4.178 1.00 44.22 376 LYS A C 1
ATOM 2958 O O . LYS A 1 376 ? -2.682 8.744 -3.020 1.00 44.22 376 LYS A O 1
ATOM 2963 N N . ASN A 1 377 ? -3.956 8.437 -4.827 1.00 38.19 377 ASN A N 1
ATOM 2964 C CA . ASN A 1 377 ? -4.755 7.333 -4.284 1.00 38.19 377 ASN A CA 1
ATOM 2965 C C . ASN A 1 377 ? -4.259 5.926 -4.686 1.00 38.19 377 ASN A C 1
ATOM 2967 O O . ASN A 1 377 ? -4.816 4.934 -4.203 1.00 38.19 377 ASN A O 1
ATOM 2971 N N . LEU A 1 378 ? -3.237 5.811 -5.549 1.00 37.59 378 LEU A N 1
ATOM 2972 C CA . LEU A 1 378 ? -2.789 4.529 -6.124 1.00 37.59 378 LEU A CA 1
ATOM 2973 C C . LEU A 1 378 ? -2.290 3.483 -5.104 1.00 37.59 378 LEU A C 1
ATOM 2975 O O . LEU A 1 378 ? -2.322 2.289 -5.406 1.00 37.59 378 LEU A O 1
ATOM 2979 N N . GLU A 1 379 ? -1.938 3.877 -3.875 1.00 33.00 379 GLU A N 1
ATOM 2980 C CA . GLU A 1 379 ? -1.559 2.952 -2.787 1.00 33.00 379 GLU A CA 1
ATOM 2981 C C . GLU A 1 379 ? -2.620 1.877 -2.474 1.00 33.00 379 GLU A C 1
ATOM 2983 O O . GLU A 1 379 ? -2.299 0.819 -1.933 1.00 33.00 379 GLU A O 1
ATOM 2988 N N . LYS A 1 380 ? -3.894 2.109 -2.818 1.00 32.81 380 LYS A N 1
ATOM 2989 C CA . LYS A 1 380 ? -4.996 1.182 -2.500 1.00 32.81 380 LYS A CA 1
ATOM 2990 C C . LYS A 1 380 ? -5.103 -0.040 -3.421 1.00 32.81 380 LYS A C 1
ATOM 2992 O O . LYS A 1 380 ? -5.856 -0.954 -3.094 1.00 32.81 380 LYS A O 1
ATOM 2997 N N . LEU A 1 381 ? -4.386 -0.087 -4.547 1.00 31.66 381 LEU A N 1
ATOM 2998 C CA . LEU A 1 381 ? -4.576 -1.119 -5.582 1.00 31.66 381 LEU A CA 1
ATOM 2999 C C . LEU A 1 381 ? -3.628 -2.331 -5.491 1.00 31.66 381 LEU A C 1
ATOM 3001 O O . LEU A 1 381 ? -3.938 -3.379 -6.052 1.00 31.66 381 LEU A O 1
ATOM 3005 N N . SER A 1 382 ? -2.523 -2.250 -4.744 1.00 27.56 382 SER A N 1
ATOM 3006 C CA . SER A 1 382 ? -1.499 -3.314 -4.678 1.00 27.56 382 SER A CA 1
ATOM 3007 C C . SER A 1 382 ? -1.834 -4.501 -3.755 1.00 27.56 382 SER A C 1
ATOM 3009 O O . SER A 1 382 ? -1.087 -5.477 -3.708 1.00 27.56 382 SER A O 1
ATOM 3011 N N . THR A 1 383 ? -2.950 -4.457 -3.018 1.00 29.05 383 THR A N 1
ATOM 3012 C CA . THR A 1 383 ? -3.273 -5.439 -1.958 1.00 29.05 383 THR A CA 1
ATOM 3013 C C . THR A 1 383 ? -4.198 -6.589 -2.386 1.00 29.05 383 THR A C 1
ATOM 3015 O O . THR A 1 383 ? -4.501 -7.465 -1.575 1.00 29.05 383 THR A O 1
ATOM 3018 N N . ALA A 1 384 ? -4.626 -6.641 -3.653 1.00 27.95 384 ALA A N 1
ATOM 3019 C CA . ALA A 1 384 ? -5.589 -7.627 -4.153 1.00 27.95 384 ALA A CA 1
ATOM 3020 C C . ALA A 1 384 ? -4.933 -8.791 -4.931 1.00 27.95 384 ALA A C 1
ATOM 3022 O O . ALA A 1 384 ? -4.807 -8.749 -6.156 1.00 27.95 384 ALA A O 1
ATOM 3023 N N . LEU A 1 385 ? -4.575 -9.877 -4.232 1.00 24.36 385 LEU A N 1
ATOM 3024 C CA . LEU A 1 385 ? -4.328 -11.180 -4.877 1.00 24.36 385 LEU A CA 1
ATOM 3025 C C . LEU A 1 385 ? -5.662 -11.902 -5.201 1.00 24.36 385 LEU A C 1
ATOM 3027 O O . LEU A 1 385 ? -6.675 -11.633 -4.555 1.00 24.36 385 LEU A O 1
ATOM 3031 N N . PRO A 1 386 ? -5.714 -12.775 -6.230 1.00 30.62 386 PRO A N 1
ATOM 3032 C CA . PRO A 1 386 ? -6.947 -12.962 -7.000 1.00 30.62 386 PRO A CA 1
ATOM 3033 C C . PRO A 1 386 ? -7.843 -14.133 -6.562 1.00 30.62 386 PRO A C 1
ATOM 3035 O O . PRO A 1 386 ? -7.463 -15.300 -6.672 1.00 30.62 386 PRO A O 1
ATOM 3038 N N . GLU A 1 387 ? -9.110 -13.844 -6.257 1.00 25.20 387 GLU A N 1
ATOM 3039 C CA . GLU A 1 387 ? -10.179 -14.851 -6.263 1.00 25.20 387 GLU A CA 1
ATOM 3040 C C . GLU A 1 387 ? -10.811 -14.975 -7.659 1.00 25.20 387 GLU A C 1
ATOM 3042 O O . GLU A 1 387 ? -11.458 -14.059 -8.160 1.00 25.20 387 GLU A O 1
ATOM 3047 N N . SER A 1 388 ? -10.638 -16.128 -8.315 1.00 27.03 388 SER A N 1
ATOM 3048 C CA . SER A 1 388 ? -11.338 -16.438 -9.578 1.00 27.03 388 SER A CA 1
ATOM 3049 C C . SER A 1 388 ? -11.588 -17.940 -9.792 1.00 27.03 388 SER A C 1
ATOM 3051 O O . SER A 1 388 ? -11.540 -18.448 -10.914 1.00 27.03 388 SER A O 1
ATOM 3053 N N . VAL A 1 389 ? -11.910 -18.667 -8.712 1.00 24.45 389 VAL A N 1
ATOM 3054 C CA . VAL A 1 389 ? -12.344 -20.077 -8.780 1.00 24.45 389 VAL A CA 1
ATOM 3055 C C . VAL A 1 389 ? -13.648 -20.313 -8.010 1.00 24.45 389 VAL A C 1
ATOM 3057 O O . VAL A 1 389 ? -13.689 -21.059 -7.038 1.00 24.45 389 VAL A O 1
ATOM 3060 N N . ASN A 1 390 ? -14.756 -19.784 -8.536 1.00 25.64 390 ASN A N 1
ATOM 3061 C CA . ASN A 1 390 ? -15.802 -20.702 -8.996 1.00 25.64 390 ASN A CA 1
ATOM 3062 C C . ASN A 1 390 ? -16.672 -20.106 -10.117 1.00 25.64 390 ASN A C 1
ATOM 3064 O O . ASN A 1 390 ? -16.675 -18.901 -10.354 1.00 25.64 390 ASN A O 1
ATOM 3068 N N . LYS A 1 391 ? -17.383 -20.974 -10.842 1.00 25.03 391 LYS A N 1
ATOM 3069 C CA . LYS A 1 391 ? -18.262 -20.631 -11.972 1.00 25.03 391 LYS A CA 1
ATOM 3070 C C . LYS A 1 391 ? -19.729 -20.969 -11.661 1.00 25.03 391 LYS A C 1
ATOM 3072 O O . LYS A 1 391 ? -20.012 -21.751 -10.766 1.00 25.03 391 LYS A O 1
ATOM 3077 N N . GLN A 1 392 ? -20.626 -20.467 -12.518 1.00 22.73 392 GLN A N 1
ATOM 3078 C CA . GLN A 1 392 ? -21.982 -20.995 -12.767 1.00 22.73 392 GLN A CA 1
ATOM 3079 C C . GLN A 1 392 ? -23.052 -20.804 -11.670 1.00 22.73 392 GLN A C 1
ATOM 3081 O O . GLN A 1 392 ? -23.624 -21.759 -11.157 1.00 22.73 392 GLN A O 1
ATOM 3086 N N . ALA A 1 393 ? -23.493 -19.554 -11.511 1.00 23.16 393 ALA A N 1
ATOM 3087 C CA . ALA A 1 393 ? -24.869 -19.195 -11.883 1.00 23.16 393 ALA A CA 1
ATOM 3088 C C . ALA A 1 393 ? -24.820 -17.797 -12.541 1.00 23.16 393 ALA A C 1
ATOM 3090 O O . ALA A 1 393 ? -24.239 -16.889 -11.966 1.00 23.16 393 ALA A O 1
ATOM 3091 N N . SER A 1 394 ? -25.228 -17.532 -13.787 1.00 24.36 394 SER A N 1
ATOM 3092 C CA . SER A 1 394 ? -26.344 -18.042 -14.606 1.00 24.36 394 SER A CA 1
ATOM 3093 C C . SER A 1 394 ? -27.723 -17.474 -14.259 1.00 24.36 394 SER A C 1
ATOM 3095 O O . SER A 1 394 ? -28.687 -18.229 -14.226 1.00 24.36 394 SER A O 1
ATOM 3097 N N . GLN A 1 395 ? -27.828 -16.148 -14.114 1.00 24.38 395 GLN A N 1
ATOM 3098 C CA . GLN A 1 395 ? -28.944 -15.360 -14.670 1.00 24.38 395 GLN A CA 1
ATOM 3099 C C . GLN A 1 395 ? -28.668 -13.854 -14.580 1.00 24.38 395 GLN A C 1
ATOM 3101 O O . GLN A 1 395 ? -28.326 -13.348 -13.519 1.00 24.38 395 GLN A O 1
ATOM 3106 N N . SER A 1 396 ? -28.873 -13.140 -15.686 1.00 24.33 396 SER A N 1
ATOM 3107 C CA . SER A 1 396 ? -29.201 -11.715 -15.661 1.00 24.33 396 SER A CA 1
ATOM 3108 C C . SER A 1 396 ? -30.713 -11.558 -15.819 1.00 24.33 396 SER A C 1
ATOM 3110 O O . SER A 1 396 ? -31.339 -12.231 -16.642 1.00 24.33 396 SER A O 1
ATOM 3112 N N . PRO A 1 397 ? -31.308 -10.667 -15.025 1.00 23.70 397 PRO A N 1
ATOM 3113 C CA . PRO A 1 397 ? -32.143 -9.620 -15.595 1.00 23.70 397 PRO A CA 1
ATOM 3114 C C . PRO A 1 397 ? -31.580 -8.230 -15.257 1.00 23.70 397 PRO A C 1
ATOM 3116 O O . PRO A 1 397 ? -30.577 -8.092 -14.564 1.00 23.70 397 PRO A O 1
ATOM 3119 N N . GLN A 1 398 ? -32.191 -7.196 -15.827 1.00 30.66 398 GLN A N 1
ATOM 3120 C CA . GLN A 1 398 ? -31.820 -5.794 -15.610 1.00 30.66 398 GLN A CA 1
ATOM 3121 C C . GLN A 1 398 ? -32.474 -5.240 -14.329 1.00 30.66 398 GLN A C 1
ATOM 3123 O O . GLN A 1 398 ? -33.497 -5.773 -13.906 1.00 30.66 398 GLN A O 1
ATOM 3128 N N . GLN A 1 399 ? -31.958 -4.093 -13.856 1.00 24.11 399 GLN A N 1
ATOM 3129 C CA . GLN A 1 399 ? -32.378 -3.269 -12.699 1.00 24.11 399 GLN A CA 1
ATOM 3130 C C . GLN A 1 399 ? -31.653 -3.559 -11.373 1.00 24.11 399 GLN A C 1
ATOM 3132 O O . GLN A 1 399 ? -31.596 -4.703 -10.938 1.00 24.11 399 GLN A O 1
ATOM 3137 N N . ASN A 1 400 ? -31.207 -2.460 -10.743 1.00 23.91 400 ASN A N 1
ATOM 3138 C CA . ASN A 1 400 ? -30.738 -2.303 -9.356 1.00 23.91 400 ASN A CA 1
ATOM 3139 C C . ASN A 1 400 ? -29.466 -3.103 -8.960 1.00 23.91 400 ASN A C 1
ATOM 3141 O O . ASN A 1 400 ? -29.170 -4.147 -9.525 1.00 23.91 400 ASN A O 1
ATOM 3145 N N . GLU A 1 401 ? -28.604 -2.657 -8.040 1.00 27.67 401 GLU A N 1
ATOM 3146 C CA . GLU A 1 401 ? -28.536 -1.417 -7.246 1.00 27.67 401 GLU A CA 1
ATOM 3147 C C . GLU A 1 401 ? -27.054 -1.013 -7.090 1.00 27.67 401 GLU A C 1
ATOM 3149 O O . GLU A 1 401 ? -26.254 -1.771 -6.545 1.00 27.67 401 GLU A O 1
ATOM 3154 N N . SER A 1 402 ? -26.681 0.196 -7.519 1.00 30.14 402 SER A N 1
ATOM 3155 C CA . SER A 1 402 ? -25.556 0.934 -6.928 1.00 30.14 402 SER A CA 1
ATOM 3156 C C . SER A 1 402 ? -26.186 2.006 -6.049 1.00 30.14 402 SER A C 1
ATOM 3158 O O . SER A 1 402 ? -26.722 2.981 -6.573 1.00 30.14 402 SER A O 1
ATOM 3160 N N . ASN A 1 403 ? -26.231 1.767 -4.737 1.00 36.28 403 ASN A N 1
ATOM 3161 C CA . ASN A 1 403 ? -27.125 2.489 -3.831 1.00 36.28 403 ASN A CA 1
ATOM 3162 C C . ASN A 1 403 ? -26.580 3.875 -3.425 1.00 36.28 403 ASN A C 1
ATOM 3164 O O . ASN A 1 403 ? -26.272 4.120 -2.260 1.00 36.28 403 ASN A O 1
ATOM 3168 N N . GLU A 1 404 ? -26.446 4.770 -4.406 1.00 45.56 404 GLU A N 1
ATOM 3169 C CA . GLU A 1 404 ? -26.324 6.214 -4.190 1.00 45.56 404 GLU A CA 1
ATOM 3170 C C . GLU A 1 404 ? -27.616 6.701 -3.521 1.00 45.56 404 GLU A C 1
ATOM 3172 O O . GLU A 1 404 ? -28.670 6.687 -4.157 1.00 45.56 404 GLU A O 1
ATOM 3177 N N . SER A 1 405 ? -27.563 7.103 -2.244 1.00 48.44 405 SER A N 1
ATOM 3178 C CA . SER A 1 405 ? -28.768 7.532 -1.522 1.00 48.44 405 SER A CA 1
ATOM 3179 C C . SER A 1 405 ? -29.457 8.684 -2.257 1.00 48.44 405 SER A C 1
ATOM 3181 O O . SER A 1 405 ? -28.870 9.755 -2.460 1.00 48.44 405 SER A O 1
ATOM 3183 N N . ILE A 1 406 ? -30.709 8.465 -2.658 1.00 50.84 406 ILE A N 1
ATOM 3184 C CA . ILE A 1 406 ? -31.480 9.407 -3.465 1.00 50.84 406 ILE A CA 1
ATOM 3185 C C . ILE A 1 406 ? -32.137 10.416 -2.525 1.00 50.84 406 ILE A C 1
ATOM 3187 O O . ILE A 1 406 ? -32.886 10.041 -1.622 1.00 50.84 406 ILE A O 1
ATOM 3191 N N . VAL A 1 407 ? -31.894 11.708 -2.748 1.00 57.28 407 VAL A N 1
ATOM 3192 C CA . VAL A 1 407 ? -32.388 12.787 -1.877 1.00 57.28 407 VAL A CA 1
ATOM 3193 C C . VAL A 1 407 ? -33.260 13.751 -2.673 1.00 57.28 407 VAL A C 1
ATOM 3195 O O . VAL A 1 407 ? -32.792 14.383 -3.619 1.00 57.28 407 VAL A O 1
ATOM 3198 N N . VAL A 1 408 ? -34.527 13.915 -2.284 1.00 66.38 408 VAL A N 1
ATOM 3199 C CA . VAL A 1 408 ? -35.392 14.948 -2.882 1.00 66.38 408 VAL A CA 1
ATOM 3200 C C . VAL A 1 408 ? -35.255 16.259 -2.113 1.00 66.38 408 VAL A C 1
ATOM 3202 O O . VAL A 1 408 ? -35.434 16.296 -0.899 1.00 66.38 408 VAL A O 1
ATOM 3205 N N . LEU A 1 409 ? -34.968 17.348 -2.828 1.00 67.69 409 LEU A N 1
ATOM 3206 C CA . LEU A 1 409 ? -34.849 18.700 -2.281 1.00 67.69 409 LEU A CA 1
ATOM 3207 C C . LEU A 1 409 ? -36.021 19.571 -2.756 1.00 67.69 409 LEU A C 1
ATOM 3209 O O . LEU A 1 409 ? -36.085 19.940 -3.930 1.00 67.69 409 LEU A O 1
ATOM 3213 N N . CYS A 1 410 ? -36.925 19.927 -1.845 1.00 72.00 410 CYS A N 1
ATOM 3214 C CA . CYS A 1 410 ? -38.107 20.749 -2.105 1.00 72.00 410 CYS A CA 1
ATOM 3215 C C . CYS A 1 410 ? -37.905 22.186 -1.613 1.00 72.00 410 CYS A C 1
ATOM 3217 O O . CYS A 1 410 ? -37.885 22.446 -0.409 1.00 72.00 410 CYS A O 1
ATOM 3219 N N . HIS A 1 411 ? -37.756 23.132 -2.539 1.00 70.00 411 HIS A N 1
ATOM 3220 C CA . HIS A 1 411 ? -37.476 24.522 -2.186 1.00 70.00 411 HIS A CA 1
ATOM 3221 C C . HIS A 1 411 ? -37.998 25.482 -3.257 1.00 70.00 411 HIS A C 1
ATOM 3223 O O . HIS A 1 411 ? -37.641 25.355 -4.427 1.00 70.00 411 HIS A O 1
ATOM 3229 N N . GLU A 1 412 ? -38.819 26.458 -2.876 1.00 65.31 412 GLU A N 1
ATOM 3230 C CA . GLU A 1 412 ? -39.460 27.350 -3.852 1.00 65.31 412 GLU A CA 1
ATOM 3231 C C . GLU A 1 412 ? -38.455 28.329 -4.478 1.00 65.31 412 GLU A C 1
ATOM 3233 O O . GLU A 1 412 ? -38.400 28.481 -5.699 1.00 65.31 412 GLU A O 1
ATOM 3238 N N . GLU A 1 413 ? -37.580 28.931 -3.665 1.00 55.16 413 GLU A N 1
ATOM 3239 C CA . GLU A 1 413 ? -36.582 29.882 -4.160 1.00 55.16 413 GLU A CA 1
ATOM 3240 C C . GLU A 1 413 ? -35.417 29.167 -4.872 1.00 55.16 413 GLU A C 1
ATOM 3242 O O . GLU A 1 413 ? -34.650 28.418 -4.260 1.00 55.16 413 GLU A O 1
ATOM 3247 N N . GLU A 1 414 ? -35.276 29.419 -6.177 1.00 58.16 414 GLU A N 1
ATOM 3248 C CA . GLU A 1 414 ? -34.338 28.739 -7.085 1.00 58.16 414 GLU A CA 1
ATOM 3249 C C . GLU A 1 414 ? -32.866 28.828 -6.638 1.00 58.16 414 GLU A C 1
ATOM 3251 O O . GLU A 1 414 ? -32.112 27.862 -6.771 1.00 58.16 414 GLU A O 1
ATOM 3256 N N . LYS A 1 415 ? -32.447 29.975 -6.087 1.00 51.88 415 LYS A N 1
ATOM 3257 C CA . LYS A 1 415 ? -31.042 30.237 -5.729 1.00 51.88 415 LYS A CA 1
ATOM 3258 C C . LYS A 1 415 ? -30.563 29.386 -4.554 1.00 51.88 415 LYS A C 1
ATOM 3260 O O . LYS A 1 415 ? -29.506 28.764 -4.649 1.00 51.88 415 LYS A O 1
ATOM 3265 N N . GLU A 1 416 ? -31.340 29.333 -3.472 1.00 50.19 416 GLU A N 1
ATOM 3266 C CA . GLU A 1 416 ? -31.026 28.483 -2.316 1.00 50.19 416 GLU A CA 1
ATOM 3267 C C . GLU A 1 416 ? -31.148 26.996 -2.695 1.00 50.19 416 GLU A C 1
ATOM 3269 O O . GLU A 1 416 ? -30.274 26.200 -2.344 1.00 50.19 416 GLU A O 1
ATOM 3274 N N . ARG A 1 417 ? -32.147 26.634 -3.520 1.00 63.88 417 ARG A N 1
ATOM 3275 C CA . ARG A 1 417 ? -32.306 25.273 -4.060 1.00 63.88 417 ARG A CA 1
ATOM 3276 C C . ARG A 1 417 ? -31.067 24.800 -4.822 1.00 63.88 417 ARG A C 1
ATOM 3278 O O . ARG A 1 417 ? -30.592 23.692 -4.586 1.00 63.88 417 ARG A O 1
ATOM 3285 N N . LYS A 1 418 ? -30.529 25.632 -5.719 1.00 51.75 418 LYS A N 1
ATOM 3286 C CA . LYS A 1 418 ? -29.355 25.283 -6.530 1.00 51.75 418 LYS A CA 1
ATOM 3287 C C . LYS A 1 418 ? -28.084 25.141 -5.688 1.00 51.75 418 LYS A C 1
ATOM 3289 O O . LYS A 1 418 ? -27.354 24.171 -5.859 1.00 51.75 418 LYS A O 1
ATOM 3294 N N . LEU A 1 419 ? -27.866 26.045 -4.730 1.00 47.72 419 LEU A N 1
ATOM 3295 C CA . LEU A 1 419 ? -26.722 25.980 -3.812 1.00 47.72 419 LEU A CA 1
ATOM 3296 C C . LEU A 1 419 ? -26.706 24.682 -2.984 1.00 47.72 419 LEU A C 1
ATOM 3298 O O . LEU A 1 419 ? -25.643 24.108 -2.746 1.00 47.72 419 LEU A O 1
ATOM 3302 N N . LEU A 1 420 ? -27.879 24.214 -2.549 1.00 47.78 420 LEU A N 1
ATOM 3303 C CA . LEU A 1 420 ? -28.024 22.952 -1.821 1.00 47.78 420 LEU A CA 1
ATOM 3304 C C . LEU A 1 420 ? -27.877 21.730 -2.742 1.00 47.78 420 LEU A C 1
ATOM 3306 O O . LEU A 1 420 ? -27.216 20.769 -2.352 1.00 47.78 420 LEU A O 1
ATOM 3310 N N . TYR A 1 421 ? -28.417 21.781 -3.966 1.00 52.47 421 TYR A N 1
ATOM 3311 C CA . TYR A 1 421 ? -28.232 20.740 -4.984 1.00 52.47 421 TYR A CA 1
ATOM 3312 C C . TYR A 1 421 ? -26.752 20.499 -5.299 1.00 52.47 421 TYR A C 1
ATOM 3314 O O . TYR A 1 421 ? -26.288 19.362 -5.199 1.00 52.47 421 TYR A O 1
ATOM 3322 N N . ASP A 1 422 ? -26.001 21.558 -5.623 1.00 47.28 422 ASP A N 1
ATOM 3323 C CA . ASP A 1 422 ? -24.584 21.454 -5.992 1.00 47.28 422 ASP A CA 1
ATOM 3324 C C . ASP A 1 422 ? -23.766 20.847 -4.835 1.00 47.28 422 ASP A C 1
ATOM 3326 O O . ASP A 1 422 ? -22.918 19.979 -5.043 1.00 47.28 422 ASP A O 1
ATOM 3330 N N . LYS A 1 423 ? -24.069 21.252 -3.595 1.00 43.91 423 LYS A N 1
ATOM 3331 C CA . LYS A 1 423 ? -23.347 20.833 -2.386 1.00 43.91 423 LYS A CA 1
ATOM 3332 C C . LYS A 1 423 ? -23.648 19.397 -1.944 1.00 43.91 423 LYS A C 1
ATOM 3334 O O . LYS A 1 423 ? -22.741 18.719 -1.471 1.00 43.91 423 LYS A O 1
ATOM 3339 N N . LEU A 1 424 ? -24.887 18.929 -2.101 1.00 46.09 424 LEU A N 1
ATOM 3340 C CA . LEU A 1 424 ? -25.258 17.533 -1.837 1.00 46.09 424 LEU A CA 1
ATOM 3341 C C . LEU A 1 424 ? -24.743 16.601 -2.947 1.00 46.09 424 LEU A C 1
ATOM 3343 O O . LEU A 1 424 ? -24.210 15.535 -2.648 1.00 46.09 424 LEU A O 1
ATOM 3347 N N . SER A 1 425 ? -24.793 17.037 -4.210 1.00 47.59 425 SER A N 1
ATOM 3348 C CA . SER A 1 425 ? -24.235 16.279 -5.343 1.00 47.59 425 SER A CA 1
ATOM 3349 C C . SER A 1 425 ? -22.716 16.090 -5.206 1.00 47.59 425 SER A C 1
ATOM 3351 O O . SER A 1 425 ? -22.200 15.003 -5.445 1.00 47.59 425 SER A O 1
ATOM 3353 N N . GLN A 1 426 ? -21.990 17.114 -4.734 1.00 43.22 426 GLN A N 1
ATOM 3354 C CA . GLN A 1 426 ? -20.555 17.016 -4.412 1.00 43.22 426 GLN A CA 1
ATOM 3355 C C . GLN A 1 426 ? -20.230 16.046 -3.261 1.00 43.22 426 GLN A C 1
ATOM 3357 O O . GLN A 1 426 ? -19.075 15.657 -3.114 1.00 43.22 426 GLN A O 1
ATOM 3362 N N . GLN A 1 427 ? -21.219 15.649 -2.455 1.00 41.91 427 GLN A N 1
ATOM 3363 C CA . GLN A 1 427 ? -21.070 14.649 -1.391 1.00 41.91 427 GLN A CA 1
ATOM 3364 C C . GLN A 1 427 ? -21.539 13.242 -1.811 1.00 41.91 427 GLN A C 1
ATOM 3366 O O . GLN A 1 427 ? -21.614 12.356 -0.966 1.00 41.91 427 GLN A O 1
ATOM 3371 N N . GLY A 1 428 ? -21.819 13.019 -3.103 1.00 41.41 428 GLY A N 1
ATOM 3372 C CA . GLY A 1 428 ? -22.170 11.701 -3.647 1.00 41.41 428 GLY A CA 1
ATOM 3373 C C . GLY A 1 428 ? -23.645 11.310 -3.508 1.00 41.41 428 GLY A C 1
ATOM 3374 O O . GLY A 1 428 ? -23.981 10.148 -3.716 1.00 41.41 428 GLY A O 1
ATOM 3375 N N . TYR A 1 429 ? -24.529 12.252 -3.164 1.00 45.53 429 TYR A N 1
ATOM 3376 C CA . TYR A 1 429 ? -25.974 12.010 -3.124 1.00 45.53 429 TYR A CA 1
ATOM 3377 C C . TYR A 1 429 ? -26.614 12.207 -4.502 1.00 45.53 429 TYR A C 1
ATOM 3379 O O . TYR A 1 429 ? -26.342 13.196 -5.187 1.00 45.53 429 TYR A O 1
ATOM 3387 N N . ALA A 1 430 ? -27.542 11.325 -4.872 1.00 49.62 430 ALA A N 1
ATOM 3388 C CA . ALA A 1 430 ? -28.337 11.464 -6.088 1.00 49.62 430 ALA A CA 1
ATOM 3389 C C . ALA A 1 430 ? -29.505 12.442 -5.843 1.00 49.62 430 ALA A C 1
ATOM 3391 O O . ALA A 1 430 ? -30.596 12.056 -5.417 1.00 49.62 430 ALA A O 1
ATOM 3392 N N . VAL A 1 431 ? -29.264 13.741 -6.053 1.00 57.56 431 VAL A N 1
ATOM 3393 C CA . VAL A 1 431 ? -30.223 14.803 -5.697 1.00 57.56 431 VAL A CA 1
ATOM 3394 C C . VAL A 1 431 ? -31.284 15.023 -6.782 1.00 57.56 431 VAL A C 1
ATOM 3396 O O . VAL A 1 431 ? -30.965 15.212 -7.954 1.00 57.56 431 VAL A O 1
ATOM 3399 N N . ALA A 1 432 ? -32.556 15.105 -6.388 1.00 65.31 432 ALA A N 1
ATOM 3400 C CA . ALA A 1 432 ? -33.667 15.484 -7.262 1.00 65.31 432 ALA A CA 1
ATOM 3401 C C . ALA A 1 432 ? -34.394 16.736 -6.734 1.00 65.31 432 ALA A C 1
ATOM 3403 O O . ALA A 1 432 ? -34.983 16.727 -5.655 1.00 65.31 432 ALA A O 1
ATOM 3404 N N . CYS A 1 433 ? -34.375 17.829 -7.500 1.00 72.44 433 CYS A N 1
ATOM 3405 C CA . CYS A 1 433 ? -34.999 19.093 -7.101 1.00 72.44 433 CYS A CA 1
ATOM 3406 C C . CYS A 1 433 ? -36.494 19.176 -7.434 1.00 72.44 433 CYS A C 1
ATOM 3408 O O . CYS A 1 433 ? -36.916 18.846 -8.541 1.00 72.44 433 CYS A O 1
ATOM 3410 N N . ALA A 1 434 ? -37.265 19.731 -6.499 1.00 75.75 434 ALA A N 1
ATOM 3411 C CA . ALA A 1 434 ? -38.656 20.131 -6.667 1.00 75.75 434 ALA A CA 1
ATOM 3412 C C . ALA A 1 434 ? -38.836 21.622 -6.344 1.00 75.75 434 ALA A C 1
ATOM 3414 O O . ALA A 1 434 ? -38.201 22.156 -5.432 1.00 75.75 434 ALA A O 1
ATOM 3415 N N . GLU A 1 435 ? -39.716 22.287 -7.094 1.00 69.56 435 GLU A N 1
ATOM 3416 C CA . GLU A 1 435 ? -39.943 23.738 -6.995 1.00 69.56 435 GLU A CA 1
ATOM 3417 C C . GLU A 1 435 ? -41.163 24.103 -6.145 1.00 69.56 435 GLU A C 1
ATOM 3419 O O . GLU A 1 435 ? -41.346 25.262 -5.799 1.00 69.56 435 GLU A O 1
ATOM 3424 N N . ASN A 1 436 ? -42.019 23.125 -5.849 1.00 72.50 436 ASN A N 1
ATOM 3425 C CA . ASN A 1 436 ? -43.231 23.275 -5.049 1.00 72.50 436 ASN A CA 1
ATOM 3426 C C . ASN A 1 436 ? -43.694 21.906 -4.526 1.00 72.50 436 ASN A C 1
ATOM 3428 O O . ASN A 1 436 ? -43.238 20.851 -4.980 1.00 72.50 436 ASN A O 1
ATOM 3432 N N . GLU A 1 437 ? -44.652 21.916 -3.603 1.00 75.62 437 GLU A N 1
ATOM 3433 C CA . GLU A 1 437 ? -45.159 20.711 -2.939 1.00 75.62 437 GLU A CA 1
ATOM 3434 C C . GLU A 1 437 ? -45.726 19.652 -3.902 1.00 75.62 437 GLU A C 1
ATOM 3436 O O . GLU A 1 437 ? -45.542 18.448 -3.702 1.00 75.62 437 GLU A O 1
ATOM 3441 N N . GLU A 1 438 ? -46.394 20.072 -4.980 1.00 74.38 438 GLU A N 1
ATOM 3442 C CA . GLU A 1 438 ? -47.034 19.135 -5.908 1.00 74.38 438 GLU A CA 1
ATOM 3443 C C . GLU A 1 438 ? -46.011 18.428 -6.815 1.00 74.38 438 GLU A C 1
ATOM 3445 O O . GLU A 1 438 ? -46.142 17.230 -7.085 1.00 74.38 438 GLU A O 1
ATOM 3450 N N . THR A 1 439 ? -44.960 19.134 -7.253 1.00 72.88 439 THR A N 1
ATOM 3451 C CA . THR A 1 439 ? -43.824 18.519 -7.965 1.00 72.88 439 THR A CA 1
ATOM 3452 C C . THR A 1 439 ? -42.996 17.636 -7.035 1.00 72.88 439 THR A C 1
ATOM 3454 O O . THR A 1 439 ? -42.620 16.535 -7.435 1.00 72.88 439 THR A O 1
ATOM 3457 N N . CYS A 1 440 ? -42.806 18.047 -5.779 1.00 74.38 440 CYS A N 1
ATOM 3458 C CA . CYS A 1 440 ? -42.149 17.264 -4.732 1.00 74.38 440 CYS A CA 1
ATOM 3459 C C . CYS A 1 440 ? -42.845 15.916 -4.490 1.00 74.38 440 CYS A C 1
ATOM 3461 O O . CYS A 1 440 ? -42.204 14.861 -4.544 1.00 74.38 440 CYS A O 1
ATOM 3463 N N . TRP A 1 441 ? -44.172 15.929 -4.323 1.00 76.19 441 TRP A N 1
ATOM 3464 C CA . TRP A 1 441 ? -44.979 14.715 -4.192 1.00 76.19 441 TRP A CA 1
ATOM 3465 C C . TRP A 1 441 ? -44.861 13.798 -5.419 1.00 76.19 441 TRP A C 1
ATOM 3467 O O . TRP A 1 441 ? -44.656 12.589 -5.284 1.00 76.19 441 TRP A O 1
ATOM 3477 N N . LYS A 1 442 ? -44.960 14.367 -6.631 1.00 73.25 442 LYS A N 1
ATOM 3478 C CA . LYS A 1 442 ? -44.868 13.618 -7.898 1.00 73.25 442 LYS A CA 1
ATOM 3479 C C . LYS A 1 442 ? -43.483 12.996 -8.116 1.00 73.25 442 LYS A C 1
ATOM 3481 O O . LYS A 1 442 ? -43.410 11.872 -8.608 1.00 73.25 442 LYS A O 1
ATOM 3486 N N . LEU A 1 443 ? -42.406 13.693 -7.749 1.00 66.31 443 LEU A N 1
ATOM 3487 C CA . LEU A 1 443 ? -41.032 13.193 -7.847 1.00 66.31 443 LEU A CA 1
ATOM 3488 C C . LEU A 1 443 ? -40.760 12.099 -6.815 1.00 66.31 443 LEU A C 1
ATOM 3490 O O . LEU A 1 443 ? -40.360 11.001 -7.192 1.00 66.31 443 LEU A O 1
ATOM 3494 N N . SER A 1 444 ? -41.055 12.347 -5.539 1.00 71.56 444 SER A N 1
ATOM 3495 C CA . SER A 1 444 ? -40.779 11.391 -4.457 1.00 71.56 444 SER A CA 1
ATOM 3496 C C . SER A 1 444 ? -41.555 10.081 -4.627 1.00 71.56 444 SER A C 1
ATOM 3498 O O . SER A 1 444 ? -40.992 9.002 -4.474 1.00 71.56 444 SER A O 1
ATOM 3500 N N . ASN A 1 445 ? -42.820 10.141 -5.056 1.00 72.25 445 ASN A N 1
ATOM 3501 C CA . ASN A 1 445 ? -43.623 8.942 -5.327 1.00 72.25 445 ASN A CA 1
ATOM 3502 C C . ASN A 1 445 ? -43.241 8.215 -6.640 1.00 72.25 445 ASN A C 1
ATOM 3504 O O . ASN A 1 445 ? -43.723 7.109 -6.890 1.00 72.25 445 ASN A O 1
ATOM 3508 N N . LYS A 1 446 ? -42.383 8.814 -7.482 1.00 66.44 446 LYS A N 1
ATOM 3509 C CA . LYS A 1 446 ? -41.816 8.193 -8.694 1.00 66.44 446 LYS A CA 1
ATOM 3510 C C . LYS A 1 446 ? -40.417 7.612 -8.455 1.00 66.44 446 LYS A C 1
ATOM 3512 O O . LYS A 1 446 ? -40.119 6.555 -8.999 1.00 66.44 446 LYS A O 1
ATOM 3517 N N . LEU A 1 447 ? -39.579 8.315 -7.692 1.00 62.97 447 LEU A N 1
ATOM 3518 C CA . LEU A 1 447 ? -38.165 7.987 -7.465 1.00 62.97 447 LEU A CA 1
ATOM 3519 C C . LEU A 1 447 ? -37.924 7.177 -6.183 1.00 62.97 447 LEU A C 1
ATOM 3521 O O . LEU A 1 447 ? -36.914 6.496 -6.101 1.00 62.97 447 LEU A O 1
ATOM 3525 N N . ASN A 1 448 ? -38.861 7.209 -5.227 1.00 66.06 448 ASN A N 1
ATOM 3526 C CA . ASN A 1 448 ? -38.803 6.483 -3.952 1.00 66.06 448 ASN A CA 1
ATOM 3527 C C . ASN A 1 448 ? -37.522 6.771 -3.120 1.00 66.06 448 ASN A C 1
ATOM 3529 O O . ASN A 1 448 ? -36.812 5.826 -2.779 1.00 66.06 448 ASN A O 1
ATOM 3533 N N . PRO A 1 449 ? -37.222 8.052 -2.817 1.00 66.06 449 PRO A N 1
ATOM 3534 C CA . PRO A 1 449 ? -35.953 8.486 -2.225 1.00 66.06 449 PRO A CA 1
ATOM 3535 C C . PRO A 1 449 ? -35.740 8.029 -0.773 1.00 66.06 449 PRO A C 1
ATOM 3537 O O . PRO A 1 449 ? -36.696 7.772 -0.042 1.00 66.06 449 PRO A O 1
ATOM 3540 N N . ASP A 1 450 ? -34.474 8.013 -0.352 1.00 50.56 450 ASP A N 1
ATOM 3541 C CA . ASP A 1 450 ? -34.026 7.685 1.006 1.00 50.56 450 ASP A CA 1
ATOM 3542 C C . ASP A 1 450 ? -34.246 8.832 2.001 1.00 50.56 450 ASP A C 1
ATOM 3544 O O . ASP A 1 450 ? -34.414 8.588 3.192 1.00 50.56 450 ASP A O 1
ATOM 3548 N N . ALA A 1 451 ? -34.249 10.085 1.534 1.00 55.88 451 ALA A N 1
ATOM 3549 C CA . ALA A 1 451 ? -34.519 11.259 2.363 1.00 55.88 451 ALA A CA 1
ATOM 3550 C C . ALA A 1 451 ? -35.169 12.397 1.565 1.00 55.88 451 ALA A C 1
ATOM 3552 O O . ALA A 1 451 ? -34.965 12.537 0.354 1.00 55.88 451 ALA A O 1
ATOM 3553 N N . LEU A 1 452 ? -35.918 13.257 2.261 1.00 62.75 452 LEU A N 1
ATOM 3554 C CA . LEU A 1 452 ? -36.536 14.445 1.675 1.00 62.75 452 LEU A CA 1
ATOM 3555 C C . LEU A 1 452 ? -36.230 15.683 2.520 1.00 62.75 452 LEU A C 1
ATOM 3557 O O . LEU A 1 452 ? -36.638 15.775 3.677 1.00 62.75 452 LEU A O 1
ATOM 3561 N N . ILE A 1 453 ? -35.522 16.637 1.918 1.00 60.75 453 ILE A N 1
ATOM 3562 C CA . ILE A 1 453 ? -35.120 17.910 2.522 1.00 60.75 453 ILE A CA 1
ATOM 3563 C C . ILE A 1 453 ? -36.039 19.019 1.994 1.00 60.75 453 ILE A C 1
ATOM 3565 O O . ILE A 1 453 ? -36.237 19.135 0.784 1.00 60.75 453 ILE A O 1
ATOM 3569 N N . PHE A 1 454 ? -36.602 19.847 2.873 1.00 65.25 454 PHE A N 1
ATOM 3570 C CA . PHE A 1 454 ? -37.561 20.893 2.502 1.00 65.25 454 PHE A CA 1
ATOM 3571 C C . PHE A 1 454 ? -37.461 22.126 3.405 1.00 65.25 454 PHE A C 1
ATOM 3573 O O . PHE A 1 454 ? -37.047 21.998 4.546 1.00 65.25 454 PHE A O 1
ATOM 3580 N N . LYS A 1 455 ? -37.848 23.319 2.933 1.00 62.06 455 LYS A N 1
ATOM 3581 C CA . LYS A 1 455 ? -37.900 24.539 3.781 1.00 62.06 455 LYS A CA 1
ATOM 3582 C C . LYS A 1 455 ? -39.269 24.790 4.405 1.00 62.06 455 LYS A C 1
ATOM 3584 O O . LYS A 1 455 ? -39.361 25.199 5.552 1.00 62.06 455 LYS A O 1
ATOM 3589 N N . SER A 1 456 ? -40.331 24.497 3.663 1.00 58.00 456 SER A N 1
ATOM 3590 C CA . SER A 1 456 ? -41.680 24.387 4.204 1.00 58.00 456 SER A CA 1
ATOM 3591 C C . SER A 1 456 ? -42.434 23.306 3.435 1.00 58.00 456 SER A C 1
ATOM 3593 O O . SER A 1 456 ? -42.207 23.120 2.237 1.00 58.00 456 SER A O 1
ATOM 3595 N N . LEU A 1 457 ? -43.272 22.555 4.144 1.00 63.97 457 LEU A N 1
ATOM 3596 C CA . LEU A 1 457 ? -44.237 21.612 3.585 1.00 63.97 457 LEU A CA 1
ATOM 3597 C C . LEU A 1 457 ? -45.513 21.704 4.412 1.00 63.97 457 LEU A C 1
ATOM 3599 O O . LEU A 1 457 ? -45.470 21.531 5.634 1.00 63.97 457 LEU A O 1
ATOM 3603 N N . SER A 1 458 ? -46.643 21.908 3.744 1.00 66.81 458 SER A N 1
ATOM 3604 C CA . SER A 1 458 ? -47.965 21.924 4.354 1.00 66.81 458 SER A CA 1
ATOM 3605 C C . SER A 1 458 ? -48.224 20.653 5.168 1.00 66.81 458 SER A C 1
ATOM 3607 O O . SER A 1 458 ? -47.813 19.544 4.806 1.00 66.81 458 SER A O 1
ATOM 3609 N N . ALA A 1 459 ? -48.943 20.806 6.282 1.00 61.47 459 ALA A N 1
ATOM 3610 C CA . ALA A 1 459 ? -49.259 19.689 7.169 1.00 61.47 459 ALA A CA 1
ATOM 3611 C C . ALA A 1 459 ? -50.008 18.557 6.435 1.00 61.47 459 ALA A C 1
ATOM 3613 O O . ALA A 1 459 ? -49.742 17.386 6.696 1.00 61.47 459 ALA A O 1
ATOM 3614 N N . GLU A 1 460 ? -50.869 18.893 5.465 1.00 66.19 460 GLU A N 1
ATOM 3615 C CA . GLU A 1 460 ? -51.544 17.910 4.607 1.00 66.19 460 GLU A CA 1
ATOM 3616 C C . GLU A 1 460 ? -50.555 17.089 3.768 1.00 66.19 460 GLU A C 1
ATOM 3618 O O . GLU A 1 460 ? -50.717 15.874 3.642 1.00 66.19 460 GLU A O 1
ATOM 3623 N N . LEU A 1 461 ? -49.522 17.711 3.187 1.00 67.62 461 LEU A N 1
ATOM 3624 C CA . LEU A 1 461 ? -48.567 16.989 2.347 1.00 67.62 461 LEU A CA 1
ATOM 3625 C C . LEU A 1 461 ? -47.564 16.174 3.178 1.00 67.62 461 LEU A C 1
ATOM 3627 O O . LEU A 1 461 ? -47.220 15.054 2.792 1.00 67.62 461 LEU A O 1
ATOM 3631 N N . GLN A 1 462 ? -47.163 16.672 4.354 1.00 61.56 462 GLN A N 1
ATOM 3632 C CA . GLN A 1 462 ? -46.384 15.890 5.320 1.00 61.56 462 GLN A CA 1
ATOM 3633 C C . GLN A 1 462 ? -47.148 14.647 5.803 1.00 61.56 462 GLN A C 1
ATOM 3635 O O . GLN A 1 462 ? -46.574 13.558 5.877 1.00 61.56 462 GLN A O 1
ATOM 3640 N N . ASP A 1 463 ? -48.439 14.780 6.121 1.00 66.38 463 ASP A N 1
ATOM 3641 C CA . ASP A 1 463 ? -49.255 13.651 6.579 1.00 66.38 463 ASP A CA 1
ATOM 3642 C C . ASP A 1 463 ? -49.550 12.657 5.443 1.00 66.38 463 ASP A C 1
ATOM 3644 O O . ASP A 1 463 ? -49.521 11.442 5.643 1.00 66.38 463 ASP A O 1
ATOM 3648 N N . ARG A 1 464 ? -49.688 13.139 4.200 1.00 73.25 464 ARG A N 1
ATOM 3649 C CA . ARG A 1 464 ? -49.727 12.281 3.002 1.00 73.25 464 ARG A CA 1
ATOM 3650 C C . ARG A 1 464 ? -48.445 11.469 2.799 1.00 73.25 464 ARG A C 1
ATOM 3652 O O . ARG A 1 464 ? -48.538 10.322 2.366 1.00 73.25 464 ARG A O 1
ATOM 3659 N N . PHE A 1 465 ? -47.263 12.002 3.123 1.00 65.44 465 PHE A N 1
ATOM 3660 C CA . PHE A 1 465 ? -46.030 11.200 3.120 1.00 65.44 465 PHE A CA 1
ATOM 3661 C C . PHE A 1 465 ? -46.060 10.128 4.220 1.00 65.44 465 PHE A C 1
ATOM 3663 O O . PHE A 1 465 ? -45.805 8.958 3.935 1.00 65.44 465 PHE A O 1
ATOM 3670 N N . LYS A 1 466 ? -46.464 10.494 5.444 1.00 60.62 466 LYS A N 1
ATOM 3671 C CA . LYS A 1 466 ? -46.551 9.582 6.603 1.00 60.62 466 LYS A CA 1
ATOM 3672 C C . LYS A 1 466 ? -47.598 8.471 6.435 1.00 60.62 466 LYS A C 1
ATOM 3674 O O . LYS A 1 4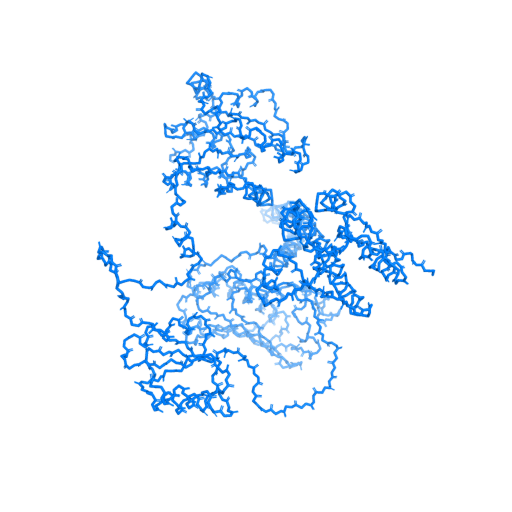66 ? -47.394 7.371 6.937 1.00 60.62 466 LYS A O 1
ATOM 3679 N N . THR A 1 467 ? -48.683 8.723 5.702 1.00 59.47 467 THR A N 1
ATOM 3680 C CA . THR A 1 467 ? -49.764 7.752 5.427 1.00 59.47 467 THR A CA 1
ATOM 3681 C C . THR A 1 467 ? -49.584 6.963 4.119 1.00 59.47 467 THR A C 1
ATOM 3683 O O . THR A 1 467 ? -50.329 6.014 3.857 1.00 59.47 467 THR A O 1
ATOM 3686 N N . SER A 1 468 ? -48.589 7.300 3.291 1.00 63.97 468 SER A N 1
ATOM 3687 C CA . SER A 1 468 ? -48.312 6.598 2.032 1.00 63.97 468 SER A CA 1
ATOM 3688 C C . SER A 1 468 ? -47.663 5.235 2.263 1.00 63.97 468 SER A C 1
ATOM 3690 O O . SER A 1 468 ? -46.507 5.164 2.667 1.00 63.97 468 SER A O 1
ATOM 3692 N N . LYS A 1 469 ? -48.338 4.147 1.862 1.00 57.72 469 LYS A N 1
ATOM 3693 C CA . LYS A 1 469 ? -47.835 2.755 1.942 1.00 57.72 469 LYS A CA 1
ATOM 3694 C C . LYS A 1 469 ? -46.462 2.482 1.294 1.00 57.72 469 LYS A C 1
ATOM 3696 O O . LYS A 1 469 ? -45.951 1.379 1.457 1.00 57.72 469 LYS A O 1
ATOM 3701 N N . LYS A 1 470 ? -45.901 3.423 0.524 1.00 52.94 470 LYS A N 1
ATOM 3702 C CA . LYS A 1 470 ? -44.549 3.331 -0.058 1.00 52.94 470 LYS A CA 1
ATOM 3703 C C . LYS A 1 470 ? -43.501 4.224 0.614 1.00 52.94 470 LYS A C 1
ATOM 3705 O O . LYS A 1 470 ? -42.322 3.925 0.491 1.00 52.94 470 LYS A O 1
ATOM 3710 N N . LEU A 1 471 ? -43.914 5.315 1.262 1.00 54.44 471 LEU A N 1
ATOM 3711 C CA . LEU A 1 471 ? -43.015 6.371 1.760 1.00 54.44 471 LEU A CA 1
ATOM 3712 C C . LEU A 1 471 ? -43.133 6.595 3.281 1.00 54.44 471 LEU A C 1
ATOM 3714 O O . LEU A 1 471 ? -42.366 7.368 3.853 1.00 54.44 471 LEU A O 1
ATOM 3718 N N . SER A 1 472 ? -44.056 5.895 3.949 1.00 49.25 472 SER A N 1
ATOM 3719 C CA . SER A 1 472 ? -44.254 5.899 5.400 1.00 49.25 472 SER A CA 1
ATOM 3720 C C . SER A 1 472 ? -43.057 5.269 6.129 1.00 49.25 472 SER A C 1
ATOM 3722 O O . SER A 1 472 ? -43.055 4.073 6.422 1.00 49.25 472 SER A O 1
ATOM 3724 N N . GLY A 1 473 ? -42.029 6.076 6.392 1.00 49.84 473 GLY A N 1
ATOM 3725 C CA . GLY A 1 473 ? -40.770 5.661 7.023 1.00 49.84 473 GLY A CA 1
ATOM 3726 C C . GLY A 1 473 ? -39.546 6.452 6.547 1.00 49.84 473 GLY A C 1
ATOM 3727 O O . GLY A 1 473 ? -38.537 6.476 7.243 1.00 49.84 473 GLY A O 1
ATOM 3728 N N . MET A 1 474 ? -39.646 7.136 5.403 1.00 56.41 474 MET A N 1
ATOM 3729 C CA . MET A 1 474 ? -38.594 8.006 4.871 1.00 56.41 474 MET A CA 1
ATOM 3730 C C . MET A 1 474 ? -38.382 9.245 5.774 1.00 56.41 474 MET A C 1
ATOM 3732 O O . MET A 1 474 ? -39.366 9.923 6.097 1.00 56.41 474 MET A O 1
ATOM 3736 N N . PRO A 1 475 ? -37.138 9.588 6.167 1.00 48.06 475 PRO A N 1
ATOM 3737 C CA . PRO A 1 475 ? -36.836 10.804 6.915 1.00 48.06 475 PRO A CA 1
ATOM 3738 C C . PRO A 1 475 ? -37.186 12.085 6.142 1.00 48.06 475 PRO A C 1
ATOM 3740 O O . PRO A 1 475 ? -36.837 12.271 4.974 1.00 48.06 475 PRO A O 1
ATOM 3743 N N . LEU A 1 476 ? -37.858 12.986 6.856 1.00 50.78 476 LEU A N 1
ATOM 3744 C CA . LEU A 1 476 ? -38.301 14.308 6.420 1.00 50.78 476 LEU A CA 1
ATOM 3745 C C . LEU A 1 476 ? -37.498 15.357 7.205 1.00 50.78 476 LEU A C 1
ATOM 3747 O O . LEU A 1 476 ? -37.593 15.409 8.430 1.00 50.78 476 LEU A O 1
ATOM 3751 N N . LEU A 1 477 ? -36.691 16.155 6.504 1.00 51.53 477 LEU A N 1
ATOM 3752 C CA . LEU A 1 477 ? -35.701 17.077 7.071 1.00 51.53 477 LEU A CA 1
ATOM 3753 C C . LEU A 1 477 ? -36.048 18.531 6.724 1.00 51.53 477 LEU A C 1
ATOM 3755 O O . LEU A 1 477 ? -35.960 18.937 5.565 1.00 51.53 477 LEU A O 1
ATOM 3759 N N . GLU A 1 478 ? -36.424 19.317 7.731 1.00 47.34 478 GLU A N 1
ATOM 3760 C CA . GLU A 1 478 ? -36.840 20.714 7.566 1.00 47.34 478 GLU A CA 1
ATOM 3761 C C . GLU A 1 478 ? -35.646 21.687 7.670 1.00 47.34 478 GLU A C 1
ATOM 3763 O O . GLU A 1 478 ? -34.810 21.579 8.570 1.00 47.34 478 GLU A O 1
ATOM 3768 N N . ILE A 1 479 ? -35.555 22.644 6.742 1.00 52.72 479 ILE A N 1
ATOM 3769 C CA . ILE A 1 479 ? -34.570 23.732 6.717 1.00 52.72 479 ILE A CA 1
ATOM 3770 C C . ILE A 1 479 ? -35.181 24.918 7.483 1.00 52.72 479 ILE A C 1
ATOM 3772 O O . ILE A 1 479 ? -36.141 25.507 6.991 1.00 52.72 479 ILE A O 1
ATOM 3776 N N . PRO A 1 480 ? -34.656 25.301 8.661 1.00 45.38 480 PRO A N 1
ATOM 3777 C CA . PRO A 1 480 ? -35.353 26.224 9.553 1.00 45.38 480 PRO A CA 1
ATOM 3778 C C . PRO A 1 480 ? -35.334 27.684 9.076 1.00 45.38 480 PRO A C 1
ATOM 3780 O O . PRO A 1 480 ? -34.272 28.269 8.835 1.00 45.38 480 PRO A O 1
ATOM 3783 N N . ASP A 1 481 ? -36.514 28.308 9.061 1.00 42.16 481 ASP A N 1
ATOM 3784 C CA . ASP A 1 481 ? -36.655 29.765 9.005 1.00 42.16 481 ASP A CA 1
ATOM 3785 C C . ASP A 1 481 ? -36.139 30.433 10.299 1.00 42.16 481 ASP A C 1
ATOM 3787 O O . ASP A 1 481 ? -36.071 29.831 11.374 1.00 42.16 481 ASP A O 1
ATOM 3791 N N . LYS A 1 482 ? -35.666 31.681 10.185 1.00 40.22 482 LYS A N 1
ATOM 3792 C CA . LYS A 1 482 ? -34.658 32.223 11.117 1.00 40.22 482 LYS A CA 1
ATOM 3793 C C . LYS A 1 482 ? -35.176 32.567 12.527 1.00 40.22 482 LYS A C 1
ATOM 3795 O O . LYS A 1 482 ? -36.223 33.176 12.719 1.00 40.22 482 LYS A O 1
ATOM 3800 N N . VAL A 1 483 ? -34.327 32.201 13.491 1.00 40.00 483 VAL A N 1
ATOM 3801 C CA . VAL A 1 483 ? -34.466 32.200 14.961 1.00 40.00 483 VAL A CA 1
ATOM 3802 C C . VAL A 1 483 ? -35.145 33.428 15.586 1.00 40.00 483 VAL A C 1
ATOM 3804 O O . VAL A 1 483 ? -34.769 34.567 15.319 1.00 40.00 483 VAL A O 1
ATOM 3807 N N . SER A 1 484 ? -36.043 33.175 16.546 1.00 30.83 484 SER A N 1
ATOM 3808 C CA . SER A 1 484 ? -36.512 34.133 17.561 1.00 30.83 484 SER A CA 1
ATOM 3809 C C . SER A 1 484 ? -37.054 33.356 18.796 1.00 30.83 484 SER A C 1
ATOM 3811 O O . SER A 1 484 ? -37.388 32.184 18.654 1.00 30.83 484 SER A O 1
ATOM 3813 N N . ASN A 1 485 ? -37.154 33.884 20.026 1.00 29.25 485 ASN A N 1
ATOM 3814 C CA . ASN A 1 485 ? -36.816 35.230 20.501 1.00 29.25 485 ASN A CA 1
ATOM 3815 C C . ASN A 1 485 ? -36.602 35.282 22.038 1.00 29.25 485 ASN A C 1
ATOM 3817 O O . ASN A 1 485 ? -37.536 34.970 22.769 1.00 29.25 485 ASN A O 1
ATOM 3821 N N . HIS A 1 486 ? -35.433 35.729 22.522 1.00 24.78 486 HIS A N 1
ATOM 3822 C CA . HIS A 1 486 ? -35.226 36.471 23.789 1.00 24.78 486 HIS A CA 1
ATOM 3823 C C . HIS A 1 486 ? -33.722 36.731 24.027 1.00 24.78 486 HIS A C 1
ATOM 3825 O O . HIS A 1 486 ? -32.909 35.826 23.873 1.00 24.78 486 HIS A O 1
ATOM 3831 N N . GLY A 1 487 ? -33.367 37.946 24.469 1.00 22.92 487 GLY A N 1
ATOM 3832 C CA . GLY A 1 487 ? -31.984 38.358 24.768 1.00 22.92 487 GLY A CA 1
ATOM 3833 C C . GLY A 1 487 ? -31.332 39.174 23.634 1.00 22.92 487 GLY A C 1
ATOM 3834 O O . GLY A 1 487 ? -31.162 38.642 22.540 1.00 22.92 487 GLY A O 1
ATOM 3835 N N . PRO A 1 488 ? -30.978 40.458 23.847 1.00 32.44 488 PRO A N 1
ATOM 3836 C CA . PRO A 1 488 ? -30.511 41.329 22.770 1.00 32.44 488 PRO A CA 1
ATOM 3837 C C . PRO A 1 488 ? -28.982 41.305 22.604 1.00 32.44 488 PRO A C 1
ATOM 3839 O O . PRO A 1 488 ? -28.264 41.902 23.402 1.00 32.44 488 PRO A O 1
ATOM 3842 N N . ASN A 1 489 ? -28.496 40.664 21.538 1.00 24.84 489 ASN A N 1
ATOM 3843 C CA . ASN A 1 489 ? -27.311 41.119 20.796 1.00 24.84 489 ASN A CA 1
ATOM 3844 C C . ASN A 1 489 ? -27.265 40.484 19.394 1.00 24.84 489 ASN A C 1
ATOM 3846 O O . ASN A 1 489 ? -26.674 39.433 19.161 1.00 24.84 489 ASN A O 1
ATOM 3850 N N . ASP A 1 490 ? -27.967 41.160 18.493 1.00 27.86 490 ASP A N 1
ATOM 3851 C CA . ASP A 1 490 ? -27.795 41.239 17.044 1.00 27.86 490 ASP A CA 1
ATOM 3852 C C . ASP A 1 490 ? -26.682 40.419 16.356 1.00 27.86 490 ASP A C 1
ATOM 3854 O O . ASP A 1 490 ? -25.523 40.815 16.346 1.00 27.86 490 ASP A O 1
ATOM 3858 N N . THR A 1 491 ? -27.132 39.470 15.520 1.00 26.73 491 THR A N 1
ATOM 3859 C CA . THR A 1 491 ? -26.693 39.276 14.113 1.00 26.73 491 THR A CA 1
ATOM 3860 C C . THR A 1 491 ? -25.229 38.834 13.822 1.00 26.73 491 THR A C 1
ATOM 3862 O O . THR A 1 491 ? -24.304 39.098 14.567 1.00 26.73 491 THR A O 1
ATOM 3865 N N . GLN A 1 492 ? -24.905 38.134 12.723 1.00 27.22 492 GLN A N 1
ATOM 3866 C CA . GLN A 1 492 ? -25.637 37.994 11.459 1.00 27.22 492 GLN A CA 1
ATOM 3867 C C . GLN A 1 492 ? -25.308 36.679 10.706 1.00 27.22 492 GLN A C 1
ATOM 3869 O O . GLN A 1 492 ? -24.160 36.380 10.404 1.00 27.22 492 GLN A O 1
ATOM 3874 N N . CYS A 1 493 ? -26.355 35.937 10.331 1.00 26.73 493 CYS A N 1
ATOM 3875 C CA . CYS A 1 493 ? -26.490 35.189 9.069 1.00 26.73 493 CYS A CA 1
ATOM 3876 C C . CYS A 1 493 ? -25.301 34.352 8.508 1.00 26.73 493 CYS A C 1
ATOM 3878 O O . CYS A 1 493 ? -24.831 34.625 7.407 1.00 26.73 493 CYS A O 1
ATOM 3880 N N . HIS A 1 494 ? -24.941 33.232 9.149 1.00 22.59 494 HIS A N 1
ATOM 3881 C CA . HIS A 1 494 ? -24.249 32.106 8.488 1.00 22.59 494 HIS A CA 1
ATOM 3882 C C . HIS A 1 494 ? -24.717 30.751 9.050 1.00 22.59 494 HIS A C 1
ATOM 3884 O O . HIS A 1 494 ? -24.766 30.574 10.263 1.00 22.59 494 HIS A O 1
ATOM 3890 N N . LEU A 1 495 ? -24.973 29.770 8.175 1.00 24.58 495 LEU A N 1
ATOM 3891 C CA . LEU A 1 495 ? -24.993 28.342 8.521 1.00 24.58 495 LEU A CA 1
ATOM 3892 C C . LEU A 1 495 ? -23.869 27.656 7.735 1.00 24.58 495 LEU A C 1
ATOM 3894 O O . LEU A 1 495 ? -23.873 27.638 6.502 1.00 24.58 495 LEU A O 1
ATOM 3898 N N . LYS A 1 496 ? -22.854 27.174 8.458 1.00 22.78 496 LYS A N 1
ATOM 3899 C CA . LYS A 1 496 ? -21.664 26.523 7.889 1.00 22.78 496 LYS A CA 1
ATOM 3900 C C . LYS A 1 496 ? -22.034 25.094 7.426 1.00 22.78 496 LYS A C 1
ATOM 3902 O O . LYS A 1 496 ? -23.066 24.574 7.852 1.00 22.78 496 LYS A O 1
ATOM 3907 N N . PRO A 1 497 ? -21.238 24.407 6.578 1.00 24.48 497 PRO A N 1
ATOM 3908 C CA . PRO A 1 497 ? -21.236 22.943 6.647 1.00 24.48 497 PRO A CA 1
ATOM 3909 C C . PRO A 1 497 ? -20.924 22.514 8.090 1.00 24.48 497 PRO A C 1
ATOM 3911 O O . PRO A 1 497 ? -20.086 23.148 8.731 1.00 24.48 497 PRO A O 1
ATOM 3914 N N . ILE A 1 498 ? -21.549 21.441 8.584 1.00 30.17 498 ILE A N 1
ATOM 3915 C CA . ILE A 1 498 ? -21.183 20.855 9.884 1.00 30.17 498 ILE A CA 1
ATOM 3916 C C . ILE A 1 498 ? -19.889 20.052 9.699 1.00 30.17 498 ILE A C 1
ATOM 3918 O O . ILE A 1 498 ? -19.873 18.825 9.662 1.00 30.17 498 ILE A O 1
ATOM 3922 N N . THR A 1 499 ? -18.785 20.773 9.521 1.00 31.64 499 THR A N 1
ATOM 3923 C CA . THR A 1 499 ? -17.436 20.236 9.682 1.00 31.64 499 THR A CA 1
ATOM 3924 C C . THR A 1 499 ? -17.201 19.949 11.164 1.00 31.64 499 THR A C 1
ATOM 3926 O O . THR A 1 499 ? -17.772 20.612 12.030 1.00 31.64 499 THR A O 1
ATOM 3929 N N . GLN A 1 500 ? -16.286 19.033 11.477 1.00 32.69 500 GLN A N 1
ATOM 3930 C CA . GLN A 1 500 ? -15.927 18.664 12.855 1.00 32.69 500 GLN A CA 1
ATOM 3931 C C . GLN A 1 500 ? -15.549 19.885 13.732 1.00 32.69 500 GLN A C 1
ATOM 3933 O O . GLN A 1 500 ? -15.852 19.918 14.923 1.00 32.69 500 GLN A O 1
ATOM 3938 N N . GLN A 1 501 ? -15.007 20.947 13.116 1.00 27.47 501 GLN A N 1
ATOM 3939 C CA . GLN A 1 501 ? -14.705 22.234 13.758 1.00 27.47 501 GLN A CA 1
ATOM 3940 C C . GLN A 1 501 ? -15.931 23.007 14.297 1.00 27.47 501 GLN A C 1
ATOM 3942 O O . GLN A 1 501 ? -15.794 23.741 15.277 1.00 27.47 501 GLN A O 1
ATOM 3947 N N . GLN A 1 502 ? -17.135 22.838 13.732 1.00 29.98 502 GLN A N 1
ATOM 3948 C CA . GLN A 1 502 ? -18.347 23.462 14.288 1.00 29.98 502 GLN A CA 1
ATOM 3949 C C . GLN A 1 502 ? -18.742 22.851 15.631 1.00 29.98 502 GLN A C 1
ATOM 3951 O O . GLN A 1 502 ? -19.181 23.569 16.529 1.00 29.98 502 GLN A O 1
ATOM 3956 N N . LEU A 1 503 ? -18.555 21.540 15.797 1.00 28.92 503 LEU A N 1
ATOM 3957 C CA . LEU A 1 503 ? -18.872 20.873 17.056 1.00 28.92 503 LEU A CA 1
ATOM 3958 C C . LEU A 1 503 ? -17.927 21.343 18.178 1.00 28.92 503 LEU A C 1
ATOM 3960 O O . LEU A 1 503 ? -18.370 21.560 19.303 1.00 28.92 503 LEU A O 1
ATOM 3964 N N . SER A 1 504 ? -16.657 21.627 17.856 1.00 30.50 504 SER A N 1
ATOM 3965 C CA . SER A 1 504 ? -15.718 22.257 18.798 1.00 30.50 504 SER A CA 1
ATOM 3966 C C . SER A 1 504 ? -16.024 23.727 19.130 1.00 30.50 504 SER A C 1
ATOM 3968 O O . SER A 1 504 ? -15.638 24.189 20.201 1.00 30.50 504 SER A O 1
ATOM 3970 N N . GLU A 1 505 ? -16.745 24.471 18.282 1.00 28.73 505 GLU A N 1
ATOM 3971 C CA . GLU A 1 505 ? -17.211 25.827 18.630 1.00 28.73 505 GLU A CA 1
ATOM 3972 C C . GLU A 1 505 ? -18.375 25.798 19.633 1.00 28.73 505 GLU A C 1
ATOM 3974 O O . GLU A 1 505 ? -18.406 26.624 20.546 1.00 28.73 505 GLU A O 1
ATOM 3979 N N . VAL A 1 506 ? -19.284 24.817 19.541 1.00 28.86 506 VAL A N 1
ATOM 3980 C CA . VAL A 1 506 ? -20.358 24.627 20.540 1.00 28.86 506 VAL A CA 1
ATOM 3981 C C . VAL A 1 506 ? -19.772 24.337 21.930 1.00 28.86 506 VAL A C 1
ATOM 3983 O O . VAL A 1 506 ? -20.274 24.848 22.932 1.00 28.86 506 VAL A O 1
ATOM 3986 N N . LEU A 1 507 ? -18.658 23.598 22.000 1.00 29.50 507 LEU A N 1
ATOM 3987 C CA . LEU A 1 507 ? -17.952 23.306 23.255 1.00 29.50 507 LEU A CA 1
ATOM 3988 C C . LEU A 1 507 ? -17.311 24.544 23.915 1.00 29.50 507 LEU A C 1
ATOM 3990 O O . LEU A 1 507 ? -17.168 24.566 25.137 1.00 29.50 507 LEU A O 1
ATOM 3994 N N . ARG A 1 508 ? -16.981 25.604 23.158 1.00 29.88 508 ARG A N 1
ATOM 3995 C CA . ARG A 1 508 ? -16.491 26.874 23.736 1.00 29.88 508 ARG A CA 1
ATOM 3996 C C . ARG A 1 508 ? -17.598 27.681 24.417 1.00 29.88 508 ARG A C 1
ATOM 3998 O O . ARG A 1 508 ? -17.343 28.351 25.417 1.00 29.88 508 ARG A O 1
ATOM 4005 N N . GLN A 1 509 ? -18.832 27.623 23.909 1.00 27.53 509 GLN A N 1
ATOM 4006 C CA . GLN A 1 509 ? -19.891 28.559 24.313 1.00 27.53 509 GLN A CA 1
ATOM 4007 C C . GLN A 1 509 ? -20.487 28.296 25.713 1.00 27.53 509 GLN A C 1
ATOM 4009 O O . GLN A 1 509 ? -21.220 29.137 26.228 1.00 27.53 509 GLN A O 1
ATOM 4014 N N . TYR A 1 510 ? -20.103 27.192 26.368 1.00 27.44 510 TYR A N 1
ATOM 4015 C CA . TYR A 1 510 ? -20.391 26.906 27.782 1.00 27.44 510 TYR A CA 1
ATOM 4016 C C . TYR A 1 510 ? -19.286 27.361 28.761 1.00 27.44 510 TYR A C 1
ATOM 4018 O O . TYR A 1 510 ? -19.297 26.976 29.929 1.00 27.44 510 TYR A O 1
ATOM 4026 N N . GLY A 1 511 ? -18.353 28.216 28.325 1.00 24.50 511 GLY A N 1
ATOM 4027 C CA . GLY A 1 511 ? -17.404 28.890 29.222 1.00 24.50 511 GLY A CA 1
ATOM 4028 C C . GLY A 1 511 ? -16.139 28.093 29.554 1.00 24.50 511 GLY A C 1
ATOM 4029 O O . GLY A 1 511 ? -15.502 28.358 30.571 1.00 24.50 511 GLY A O 1
ATOM 4030 N N . LEU A 1 512 ? -15.755 27.142 28.699 1.00 28.86 512 LEU A N 1
ATOM 4031 C CA . LEU A 1 512 ? -14.490 26.408 28.797 1.00 28.86 512 LEU A CA 1
ATOM 4032 C C . LEU A 1 512 ? -13.449 27.006 27.836 1.00 28.86 512 LEU A C 1
ATOM 4034 O O . LEU A 1 512 ? -13.124 26.430 26.800 1.00 28.86 512 LEU A O 1
ATOM 4038 N N . GLU A 1 513 ? -12.926 28.185 28.184 1.00 24.84 513 GLU A N 1
ATOM 4039 C CA . GLU A 1 513 ? -11.848 28.853 27.444 1.00 24.84 513 GLU A CA 1
ATOM 4040 C C . GLU A 1 513 ? -10.704 29.344 28.351 1.00 24.84 513 GLU A C 1
ATOM 4042 O O . GLU A 1 513 ? -10.926 30.012 29.355 1.00 24.84 513 GLU A O 1
ATOM 4047 N N . HIS A 1 514 ? -9.474 29.084 27.893 1.00 23.31 514 HIS A N 1
ATOM 4048 C CA . HIS A 1 514 ? -8.220 29.775 28.221 1.00 23.31 514 HIS A CA 1
ATOM 4049 C C . HIS A 1 514 ? -7.768 29.911 29.694 1.00 23.31 514 HIS A C 1
ATOM 4051 O O . HIS A 1 514 ? -8.030 30.909 30.366 1.00 23.31 514 HIS A O 1
ATOM 4057 N N . SER A 1 515 ? -6.791 29.081 30.071 1.00 24.34 515 SER A N 1
ATOM 4058 C CA . SER A 1 515 ? -5.480 29.630 30.466 1.00 24.34 515 SER A CA 1
ATOM 4059 C C . SER A 1 515 ? -4.590 29.791 29.212 1.00 24.34 515 SER A C 1
ATOM 4061 O O . SER A 1 515 ? -4.900 29.239 28.156 1.00 24.34 515 SER A O 1
ATOM 4063 N N . LYS A 1 516 ? -3.561 30.651 29.259 1.00 23.56 516 LYS A N 1
ATOM 4064 C CA . LYS A 1 516 ? -2.887 31.196 28.058 1.00 23.56 516 LYS A CA 1
ATOM 4065 C C . LYS A 1 516 ? -1.439 30.721 27.873 1.00 23.56 516 LYS A C 1
ATOM 4067 O O . LYS A 1 516 ? -0.729 30.563 28.858 1.00 23.56 516 LYS A O 1
ATOM 4072 N N . ALA A 1 517 ? -1.021 30.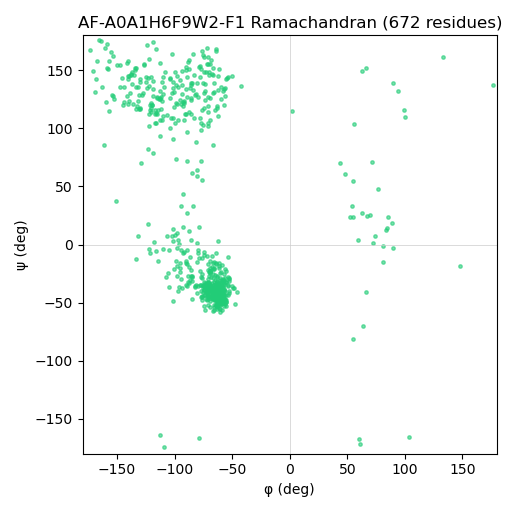776 26.602 1.00 26.09 517 ALA A N 1
ATOM 4073 C CA . ALA A 1 517 ? 0.345 30.819 26.054 1.00 26.09 517 ALA A CA 1
ATOM 4074 C C . ALA A 1 517 ? 1.041 29.476 25.750 1.00 26.09 517 ALA A C 1
ATOM 4076 O O . ALA A 1 517 ? 0.986 28.542 26.538 1.00 26.09 517 ALA A O 1
ATOM 4077 N N . GLY A 1 518 ? 1.736 29.446 24.602 1.00 33.91 518 GLY A N 1
ATOM 4078 C CA . GLY A 1 518 ? 2.546 28.322 24.114 1.00 33.91 518 GLY A CA 1
ATOM 4079 C C . GLY A 1 518 ? 1.845 27.461 23.056 1.00 33.91 518 GLY A C 1
ATOM 4080 O O . GLY A 1 518 ? 0.916 26.725 23.367 1.00 33.91 518 GLY A O 1
ATOM 4081 N N . GLN A 1 519 ? 2.311 27.528 21.804 1.00 45.12 519 GLN A N 1
ATOM 4082 C CA . GLN A 1 519 ? 2.131 26.430 20.851 1.00 45.12 519 GLN A CA 1
ATOM 4083 C C . GLN A 1 519 ? 3.344 25.518 20.984 1.00 45.12 519 GLN A C 1
ATOM 4085 O O . GLN A 1 519 ? 4.450 25.904 20.610 1.00 45.12 519 GLN A O 1
ATOM 4090 N N . ASN A 1 520 ? 3.138 24.308 21.491 1.00 52.03 520 ASN A N 1
ATOM 4091 C CA . ASN A 1 520 ? 4.190 23.305 21.592 1.00 52.03 520 ASN A CA 1
ATOM 4092 C C . ASN A 1 520 ? 4.310 22.528 20.272 1.00 52.03 520 ASN A C 1
ATOM 4094 O O . ASN A 1 520 ? 4.075 21.323 20.201 1.00 52.03 520 ASN A O 1
ATOM 4098 N N . THR A 1 521 ? 4.642 23.261 19.207 1.00 60.56 521 THR A N 1
ATOM 4099 C CA . THR A 1 521 ? 4.994 22.682 17.909 1.00 60.56 521 THR A CA 1
ATOM 4100 C C . THR A 1 521 ? 6.440 22.193 17.964 1.00 60.56 521 THR A C 1
ATOM 4102 O O . THR A 1 521 ? 7.326 22.961 18.326 1.00 60.56 521 THR A O 1
ATOM 4105 N N . LEU A 1 522 ? 6.696 20.936 17.620 1.00 70.19 522 LEU A N 1
ATOM 4106 C CA . LEU A 1 522 ? 8.009 20.291 17.675 1.00 70.19 522 LEU A CA 1
ATOM 4107 C C . LEU A 1 522 ? 8.470 20.000 16.241 1.00 70.19 522 LEU A C 1
ATOM 4109 O O . LEU A 1 522 ? 7.687 19.499 15.443 1.00 70.19 522 LEU A O 1
ATOM 4113 N N . MET A 1 523 ? 9.708 20.334 15.878 1.00 77.19 523 MET A N 1
ATOM 4114 C CA . MET A 1 523 ? 10.247 20.025 14.548 1.00 77.19 523 MET A CA 1
ATOM 4115 C C . MET A 1 523 ? 11.077 18.738 14.583 1.00 77.19 523 MET A C 1
ATOM 4117 O O . MET A 1 523 ? 11.890 18.571 15.485 1.00 77.19 523 MET A O 1
ATOM 4121 N N . VAL A 1 524 ? 10.906 17.852 13.603 1.00 79.62 524 VAL A N 1
ATOM 4122 C CA . VAL A 1 524 ? 11.690 16.618 13.425 1.00 79.62 524 VAL A CA 1
ATOM 4123 C C . VAL A 1 524 ? 12.399 16.684 12.077 1.00 79.62 524 VAL A C 1
ATOM 4125 O O . VAL A 1 524 ? 11.744 16.796 11.040 1.00 79.62 524 VAL A O 1
ATOM 4128 N N . VAL A 1 525 ? 13.730 16.631 12.094 1.00 83.56 525 VAL A N 1
ATOM 4129 C CA . VAL A 1 525 ? 14.585 16.680 10.901 1.00 83.56 525 VAL A CA 1
ATOM 4130 C C . VAL A 1 525 ? 15.333 15.350 10.779 1.00 83.56 525 VAL A C 1
ATOM 4132 O O . VAL A 1 525 ? 16.251 15.074 11.551 1.00 83.56 525 VAL A O 1
ATOM 4135 N N . GLU A 1 526 ? 14.877 14.515 9.845 1.00 81.31 526 GLU A N 1
ATOM 4136 C CA . GLU A 1 526 ? 15.250 13.101 9.699 1.00 81.31 526 GLU A CA 1
ATOM 4137 C C . GLU A 1 526 ? 15.072 12.681 8.228 1.00 81.31 526 GLU A C 1
ATOM 4139 O O . GLU A 1 526 ? 14.004 12.889 7.640 1.00 81.31 526 GLU A O 1
ATOM 4144 N N . ASP A 1 527 ? 16.095 12.088 7.616 1.00 80.88 527 ASP A N 1
ATOM 4145 C CA . ASP A 1 527 ? 16.064 11.686 6.206 1.00 80.88 527 ASP A CA 1
ATOM 4146 C C . ASP A 1 527 ? 15.504 10.271 5.985 1.00 80.88 527 ASP A C 1
ATOM 4148 O O . ASP A 1 527 ? 14.811 10.040 4.989 1.00 80.88 527 ASP A O 1
ATOM 4152 N N . ASP A 1 528 ? 15.711 9.341 6.926 1.00 74.44 528 ASP A N 1
ATOM 4153 C CA . ASP A 1 528 ? 15.035 8.042 6.896 1.00 74.44 528 ASP A CA 1
ATOM 4154 C C . ASP A 1 528 ? 13.536 8.218 7.180 1.00 74.44 528 ASP A C 1
ATOM 4156 O O . ASP A 1 528 ? 13.096 8.459 8.305 1.00 74.44 528 ASP A O 1
ATOM 4160 N N . MET A 1 529 ? 12.734 8.063 6.127 1.00 76.12 529 MET A N 1
ATOM 4161 C CA . MET A 1 529 ? 11.276 8.167 6.172 1.00 76.12 529 MET A CA 1
ATOM 4162 C C . MET A 1 529 ? 10.636 7.258 7.237 1.00 76.12 529 MET A C 1
ATOM 4164 O O . MET A 1 529 ? 9.656 7.653 7.852 1.00 76.12 529 MET A O 1
ATOM 4168 N N . ILE A 1 530 ? 11.164 6.055 7.488 1.00 65.31 530 ILE A N 1
ATOM 4169 C CA . ILE A 1 530 ? 10.568 5.113 8.449 1.00 65.31 530 ILE A CA 1
ATOM 4170 C C . ILE A 1 530 ? 10.851 5.571 9.882 1.00 65.31 530 ILE A C 1
ATOM 4172 O O . ILE A 1 530 ? 9.944 5.550 10.712 1.00 65.31 530 ILE A O 1
ATOM 4176 N N . LEU A 1 531 ? 12.079 6.011 10.175 1.00 61.72 531 LEU A N 1
ATOM 4177 C CA . LEU A 1 531 ? 12.414 6.598 11.476 1.00 61.72 531 LEU A CA 1
ATOM 4178 C C . LEU A 1 531 ? 11.679 7.922 11.704 1.00 61.72 531 LEU A C 1
ATOM 4180 O O . LEU A 1 531 ? 11.260 8.196 12.831 1.00 61.72 531 LEU A O 1
ATOM 4184 N N . ARG A 1 532 ? 11.475 8.714 10.645 1.00 79.12 532 ARG A N 1
ATOM 4185 C CA . ARG A 1 532 ? 10.756 9.987 10.706 1.00 79.12 532 ARG A CA 1
ATOM 4186 C C . ARG A 1 532 ? 9.281 9.793 11.031 1.00 79.12 532 ARG A C 1
ATOM 4188 O O . ARG A 1 532 ? 8.847 10.327 12.045 1.00 79.12 532 ARG A O 1
ATOM 4195 N N . GLU A 1 533 ? 8.539 9.016 10.238 1.00 73.88 533 GLU A N 1
ATOM 4196 C CA . GLU A 1 533 ? 7.109 8.774 10.495 1.00 73.88 533 GLU A CA 1
ATOM 4197 C C . GLU A 1 533 ? 6.903 8.117 11.870 1.00 73.88 533 GLU A C 1
ATOM 4199 O O . GLU A 1 533 ? 6.071 8.575 12.644 1.00 73.88 533 GLU A O 1
ATOM 4204 N N . LEU A 1 534 ? 7.743 7.147 12.256 1.00 59.78 534 LEU A N 1
ATOM 4205 C CA . LEU A 1 534 ? 7.686 6.533 13.589 1.00 59.78 534 LEU A CA 1
ATOM 4206 C C . LEU A 1 534 ? 7.939 7.546 14.725 1.00 59.78 534 LEU A C 1
ATOM 4208 O O . LEU A 1 534 ? 7.333 7.440 15.790 1.00 59.78 534 LEU A O 1
ATOM 4212 N N . THR A 1 535 ? 8.805 8.542 14.512 1.00 59.06 535 THR A N 1
ATOM 4213 C CA . THR A 1 535 ? 9.041 9.626 15.483 1.00 59.06 535 THR A CA 1
ATOM 4214 C C . THR A 1 535 ? 7.888 10.636 15.504 1.00 59.06 535 THR A C 1
ATOM 4216 O O . THR A 1 535 ? 7.588 11.177 16.567 1.00 59.06 535 THR A O 1
ATOM 4219 N N . ILE A 1 536 ? 7.221 10.877 14.369 1.00 69.81 536 ILE A N 1
ATOM 4220 C CA . ILE A 1 536 ? 6.009 11.707 14.282 1.00 69.81 536 ILE A CA 1
ATOM 4221 C C . ILE A 1 536 ? 4.863 11.030 15.041 1.00 69.81 536 ILE A C 1
ATOM 4223 O O . ILE A 1 536 ? 4.368 11.627 15.993 1.00 69.81 536 ILE A O 1
ATOM 4227 N N . ASP A 1 537 ? 4.522 9.781 14.698 1.00 62.91 537 ASP A N 1
ATOM 4228 C CA . ASP A 1 537 ? 3.472 8.977 15.347 1.00 62.91 537 ASP A CA 1
ATOM 4229 C C . ASP A 1 537 ? 3.612 9.024 16.879 1.00 62.91 537 ASP A C 1
ATOM 4231 O O . ASP A 1 537 ? 2.676 9.374 17.595 1.00 62.91 537 ASP A O 1
ATOM 4235 N N . MET A 1 538 ? 4.819 8.746 17.388 1.00 56.12 538 MET A N 1
ATOM 4236 C CA . MET A 1 538 ? 5.114 8.748 18.825 1.00 56.12 538 MET A CA 1
ATOM 4237 C C . MET A 1 538 ? 4.951 10.127 19.487 1.00 56.12 538 MET A C 1
ATOM 4239 O O . MET A 1 538 ? 4.583 10.206 20.659 1.00 56.12 538 MET A O 1
ATOM 4243 N N . LEU A 1 539 ? 5.241 11.221 18.779 1.00 60.12 539 LEU A N 1
ATOM 4244 C CA . LEU A 1 539 ? 5.082 12.581 19.303 1.00 60.12 539 LEU A CA 1
ATOM 4245 C C . LEU A 1 539 ? 3.622 13.060 19.241 1.00 60.12 539 LEU A C 1
ATOM 4247 O O . LEU A 1 539 ? 3.175 13.739 20.171 1.00 60.12 539 LEU A O 1
ATOM 4251 N N . GLU A 1 540 ? 2.865 12.680 18.211 1.00 65.94 540 GLU A N 1
ATOM 4252 C CA . GLU A 1 540 ? 1.434 12.994 18.107 1.00 65.94 540 GLU A CA 1
ATOM 4253 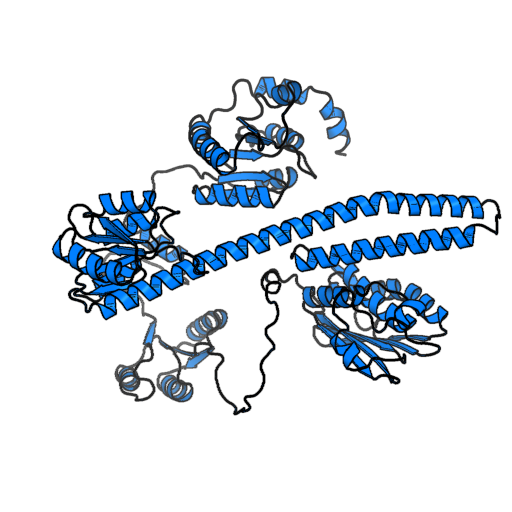C C . GLU A 1 540 ? 0.595 12.177 19.109 1.00 65.94 540 GLU A C 1
ATOM 4255 O O . GLU A 1 540 ? -0.254 12.758 19.790 1.00 65.94 540 GLU A O 1
ATOM 4260 N N . ASP A 1 541 ? 0.920 10.895 19.339 1.00 54.91 541 ASP A N 1
ATOM 4261 C CA . ASP A 1 541 ? 0.377 10.080 20.450 1.00 54.91 541 ASP A CA 1
ATOM 4262 C C . ASP A 1 541 ? 0.624 10.739 21.827 1.00 54.91 541 ASP A C 1
ATOM 4264 O O . ASP A 1 541 ? -0.161 10.585 22.767 1.00 54.91 541 ASP A O 1
ATOM 4268 N N . ALA A 1 542 ? 1.700 11.524 21.954 1.00 48.47 542 ALA A N 1
ATOM 4269 C CA . ALA A 1 542 ? 2.033 12.302 23.146 1.00 48.47 542 ALA A CA 1
ATOM 4270 C C . ALA A 1 542 ? 1.395 13.716 23.183 1.00 48.47 542 ALA A C 1
ATOM 4272 O O . ALA A 1 542 ? 1.748 14.514 24.055 1.00 48.47 542 ALA A O 1
ATOM 4273 N N . ASN A 1 543 ? 0.438 14.017 22.293 1.00 55.38 543 ASN A N 1
ATOM 4274 C CA . ASN A 1 543 ? -0.249 15.309 22.109 1.00 55.38 543 ASN A CA 1
ATOM 4275 C C . ASN A 1 543 ? 0.649 16.495 21.680 1.00 55.38 543 ASN A C 1
ATOM 4277 O O . ASN A 1 543 ? 0.310 17.653 21.951 1.00 55.38 543 ASN A O 1
ATOM 4281 N N . TRP A 1 544 ? 1.773 16.251 20.999 1.00 57.09 544 TRP A N 1
ATOM 4282 C CA . TRP A 1 544 ? 2.570 17.318 20.377 1.00 57.09 544 TRP A CA 1
ATOM 4283 C C . TRP A 1 544 ? 2.103 17.571 18.942 1.00 57.09 544 TRP A C 1
ATOM 4285 O O . TRP A 1 544 ? 1.631 16.669 18.262 1.00 57.09 544 TRP A O 1
ATOM 4295 N N . SER A 1 545 ? 2.242 18.809 18.465 1.00 66.19 545 SER A N 1
ATOM 4296 C CA . SER A 1 545 ? 2.036 19.139 17.049 1.00 66.19 545 SER A CA 1
ATOM 4297 C C . SER A 1 545 ? 3.383 19.062 16.341 1.00 66.19 545 SER A C 1
ATOM 4299 O O . SER A 1 545 ? 4.306 19.763 16.754 1.00 66.19 545 SER A O 1
ATOM 4301 N N . VAL A 1 546 ? 3.526 18.236 15.303 1.00 72.31 546 VAL A N 1
ATOM 4302 C CA . VAL A 1 546 ? 4.837 17.986 14.680 1.00 72.31 546 VAL A CA 1
ATOM 4303 C C . VAL A 1 546 ? 4.997 18.722 13.341 1.00 72.31 546 VAL A C 1
ATOM 4305 O O . VAL A 1 546 ? 4.055 18.867 12.566 1.00 72.31 546 VAL A O 1
ATOM 4308 N N . LEU A 1 547 ? 6.211 19.209 13.064 1.00 82.12 547 LEU A N 1
ATOM 4309 C CA . LEU A 1 547 ? 6.664 19.689 11.755 1.00 82.12 547 LEU A CA 1
ATOM 4310 C C . LEU A 1 547 ? 7.816 18.805 11.267 1.00 82.12 547 LEU A C 1
ATOM 4312 O O . LEU A 1 547 ? 8.885 18.790 11.869 1.00 82.12 547 LEU A O 1
ATOM 4316 N N . SER A 1 548 ? 7.620 18.091 10.166 1.00 86.75 548 SER A N 1
ATOM 4317 C CA . SER A 1 548 ? 8.599 17.158 9.599 1.00 86.75 548 SER A CA 1
ATOM 4318 C C . SER A 1 548 ? 9.458 17.798 8.503 1.00 86.75 548 SER A C 1
ATOM 4320 O O . SER A 1 548 ? 8.930 18.511 7.651 1.00 86.75 548 SER A O 1
ATOM 4322 N N . ALA A 1 549 ? 10.752 17.478 8.451 1.00 86.44 549 ALA A N 1
ATOM 4323 C CA . ALA A 1 549 ? 11.649 17.856 7.359 1.00 86.44 549 ALA A CA 1
ATOM 4324 C C . ALA A 1 549 ? 12.622 16.718 7.006 1.00 86.44 549 ALA A C 1
ATOM 4326 O O . ALA A 1 549 ? 13.137 16.040 7.889 1.00 86.44 549 ALA A O 1
ATOM 4327 N N . GLU A 1 550 ? 12.910 16.540 5.714 1.00 85.06 550 GLU A N 1
ATOM 4328 C CA . GLU A 1 550 ? 13.725 15.414 5.216 1.00 85.06 550 GLU A CA 1
ATOM 4329 C C . GLU A 1 550 ? 15.238 15.699 5.170 1.00 85.06 550 GLU A C 1
ATOM 4331 O O . GLU A 1 550 ? 16.020 14.854 4.749 1.00 85.06 550 GLU A O 1
ATOM 4336 N N . ASN A 1 551 ? 15.648 16.932 5.480 1.00 82.50 551 ASN A N 1
ATOM 4337 C CA . ASN A 1 551 ? 17.034 17.413 5.469 1.00 82.50 551 ASN A CA 1
ATOM 4338 C C . ASN A 1 551 ? 17.103 18.836 6.052 1.00 82.50 551 ASN A C 1
ATOM 4340 O O . ASN A 1 551 ? 16.089 19.540 6.143 1.00 82.50 551 ASN A O 1
ATOM 4344 N N . GLY A 1 552 ? 18.317 19.308 6.357 1.00 80.75 552 GLY A N 1
ATOM 4345 C CA . GLY A 1 552 ? 18.537 20.644 6.917 1.00 80.75 552 GLY A CA 1
ATOM 4346 C C . GLY A 1 552 ? 18.026 21.801 6.043 1.00 80.75 552 GLY A C 1
ATOM 4347 O O . GLY A 1 552 ? 17.575 22.820 6.569 1.00 80.75 552 GLY A O 1
ATOM 4348 N N . ARG A 1 553 ? 18.021 21.662 4.707 1.00 82.56 553 ARG A N 1
ATOM 4349 C CA . ARG A 1 553 ? 17.541 22.729 3.809 1.00 82.56 553 ARG A CA 1
ATOM 4350 C C . ARG A 1 553 ? 16.029 22.917 3.933 1.00 82.56 553 ARG A C 1
ATOM 4352 O O . ARG A 1 553 ? 15.578 24.055 4.048 1.00 82.56 553 ARG A O 1
ATOM 4359 N N . MET A 1 554 ? 15.266 21.824 3.937 1.00 83.69 554 MET A N 1
ATOM 4360 C CA . MET A 1 554 ? 13.810 21.867 4.121 1.00 83.69 554 MET A CA 1
ATOM 4361 C C . MET A 1 554 ? 13.436 22.367 5.520 1.00 83.69 554 MET A C 1
ATOM 4363 O O . MET A 1 554 ? 12.536 23.192 5.646 1.00 83.69 554 MET A O 1
ATOM 4367 N N . ALA A 1 555 ? 14.181 21.973 6.558 1.00 84.31 555 ALA A N 1
ATOM 4368 C CA . ALA A 1 555 ? 13.978 22.493 7.910 1.00 84.31 555 ALA A CA 1
ATOM 4369 C C . ALA A 1 555 ? 14.148 24.024 7.977 1.00 84.31 555 ALA A C 1
ATOM 4371 O O . ALA A 1 555 ? 13.274 24.720 8.492 1.00 84.31 555 ALA A O 1
ATOM 4372 N N . LEU A 1 556 ? 15.215 24.579 7.383 1.00 85.25 556 LEU A N 1
ATOM 4373 C CA . LEU A 1 556 ? 15.413 26.036 7.304 1.00 85.25 556 LEU A CA 1
ATOM 4374 C C . LEU A 1 556 ? 14.330 26.741 6.473 1.00 85.25 556 LEU A C 1
ATOM 4376 O O . LEU A 1 556 ? 13.950 27.862 6.806 1.00 85.25 556 LEU A O 1
ATOM 4380 N N . GLN A 1 557 ? 13.816 26.102 5.416 1.00 83.75 557 GLN A N 1
ATOM 4381 C CA . GLN A 1 557 ? 12.702 26.642 4.634 1.00 83.75 557 GLN A CA 1
ATOM 4382 C C . GLN A 1 557 ? 11.417 26.710 5.475 1.00 83.75 557 GLN A C 1
ATOM 4384 O O . GLN A 1 557 ? 10.798 27.771 5.555 1.00 83.75 557 GLN A O 1
ATOM 4389 N N . HIS A 1 558 ? 11.065 25.642 6.196 1.00 81.75 558 HIS A N 1
ATOM 4390 C CA . HIS A 1 558 ? 9.913 25.645 7.102 1.00 81.75 558 HIS A CA 1
ATOM 4391 C C . HIS A 1 558 ? 10.061 26.665 8.244 1.00 81.75 558 HIS A C 1
ATOM 4393 O O . HIS A 1 558 ? 9.087 27.341 8.574 1.00 81.75 558 HIS A O 1
ATOM 4399 N N . LEU A 1 559 ? 11.264 26.856 8.801 1.00 81.75 559 LEU A N 1
ATOM 4400 C CA . LEU A 1 559 ? 11.549 27.914 9.786 1.00 81.75 559 LEU A CA 1
ATOM 4401 C C . LEU A 1 559 ? 11.444 29.344 9.218 1.00 81.75 559 LEU A C 1
ATOM 4403 O O . LEU A 1 559 ? 11.278 30.290 9.988 1.00 81.75 559 LEU A O 1
ATOM 4407 N N . HIS A 1 560 ? 11.540 29.517 7.896 1.00 80.06 560 HIS A N 1
ATOM 4408 C CA . HIS A 1 560 ? 11.384 30.809 7.220 1.00 80.06 560 HIS A CA 1
ATOM 4409 C C . HIS A 1 560 ? 9.931 31.096 6.807 1.00 80.06 560 HIS A C 1
ATOM 4411 O O . HIS A 1 560 ? 9.487 32.242 6.855 1.00 80.06 560 HIS A O 1
ATOM 4417 N N . GLU A 1 561 ? 9.179 30.064 6.421 1.00 74.00 561 GLU A N 1
ATOM 4418 C CA . GLU A 1 561 ? 7.786 30.178 5.966 1.00 74.00 561 GLU A CA 1
ATOM 4419 C C . GLU A 1 561 ? 6.766 30.158 7.122 1.00 74.00 561 GLU A C 1
ATOM 4421 O O . GLU A 1 561 ? 5.682 30.743 7.013 1.00 74.00 561 GLU A O 1
ATOM 4426 N N . THR A 1 562 ? 7.095 29.516 8.249 1.00 67.75 562 THR A N 1
ATOM 4427 C CA . THR A 1 562 ? 6.164 29.338 9.374 1.00 67.75 562 THR A CA 1
ATOM 4428 C C . THR A 1 562 ? 6.173 30.545 10.315 1.00 67.75 562 THR A C 1
ATOM 4430 O O . THR A 1 562 ? 7.203 30.936 10.856 1.00 67.75 562 THR A O 1
ATOM 4433 N N . LYS A 1 563 ? 4.991 31.119 10.580 1.00 58.69 563 LYS A N 1
ATOM 4434 C CA . LYS A 1 563 ? 4.827 32.302 11.455 1.00 58.69 563 LYS A CA 1
ATOM 4435 C C . LYS A 1 563 ? 5.040 32.041 12.951 1.00 58.69 563 LYS A C 1
ATOM 4437 O O . LYS A 1 563 ? 5.201 32.996 13.705 1.00 58.69 563 LYS A O 1
ATOM 4442 N N . ASN A 1 564 ? 5.013 30.777 13.364 1.00 61.25 564 ASN A N 1
ATOM 4443 C CA . ASN A 1 564 ? 5.223 30.334 14.737 1.00 61.25 564 ASN A CA 1
ATOM 4444 C C . ASN A 1 564 ? 6.443 29.407 14.724 1.00 61.25 564 ASN A C 1
ATOM 4446 O O . ASN A 1 564 ? 6.434 28.406 14.010 1.00 61.25 564 ASN A O 1
ATOM 4450 N N . LEU A 1 565 ? 7.495 29.752 15.466 1.00 67.50 565 LEU A N 1
ATOM 4451 C CA . LEU A 1 565 ? 8.696 28.918 15.555 1.00 67.50 565 LEU A CA 1
ATOM 4452 C C . LEU A 1 565 ? 8.424 27.680 16.431 1.00 67.50 565 LEU A C 1
ATOM 4454 O O . LEU A 1 565 ? 7.630 27.779 17.371 1.00 67.50 565 LEU A O 1
ATOM 4458 N N . PRO A 1 566 ? 9.066 26.530 16.157 1.00 72.06 566 PRO A N 1
ATOM 4459 C CA . PRO A 1 566 ? 8.916 25.340 16.983 1.00 72.06 566 PRO A CA 1
ATOM 4460 C C . PRO A 1 566 ? 9.534 25.545 18.373 1.00 72.06 566 PRO A C 1
ATOM 4462 O O . PRO A 1 566 ? 10.555 26.214 18.525 1.00 72.06 566 PRO A O 1
ATOM 4465 N N . ALA A 1 567 ? 8.933 24.925 19.386 1.00 58.34 567 ALA A N 1
ATOM 4466 C CA . ALA A 1 567 ? 9.402 24.929 20.768 1.00 58.34 567 ALA A CA 1
ATOM 4467 C C . ALA A 1 567 ? 10.675 24.085 20.976 1.00 58.34 567 ALA A C 1
ATOM 4469 O O . ALA A 1 567 ? 11.394 24.312 21.944 1.00 58.34 567 ALA A O 1
ATOM 4470 N N . LEU A 1 568 ? 10.950 23.125 20.084 1.00 64.31 568 LEU A N 1
ATOM 4471 C CA . LEU A 1 568 ? 12.162 22.298 20.047 1.00 64.31 568 LEU A CA 1
ATOM 4472 C C . LEU A 1 568 ? 12.367 21.720 18.638 1.00 64.31 568 LEU A C 1
ATOM 4474 O O . LEU A 1 568 ? 11.393 21.492 17.918 1.00 64.31 568 LEU A O 1
ATOM 4478 N N . ILE A 1 569 ? 13.621 21.450 18.269 1.00 76.00 569 ILE A N 1
ATOM 4479 C CA . ILE A 1 569 ? 13.996 20.698 17.063 1.00 76.00 569 ILE A CA 1
ATOM 4480 C C . ILE A 1 569 ? 14.689 19.380 17.459 1.00 76.00 569 ILE A C 1
ATOM 4482 O O . ILE A 1 569 ? 15.668 19.405 18.203 1.00 76.00 569 ILE A O 1
ATOM 4486 N N . LEU A 1 570 ? 14.215 18.242 16.946 1.00 72.69 570 LEU A N 1
ATOM 4487 C CA . LEU A 1 570 ? 14.938 16.966 16.909 1.00 72.69 570 LEU A CA 1
ATOM 4488 C C . LEU A 1 570 ? 15.674 16.841 15.568 1.00 72.69 570 LEU A C 1
ATOM 4490 O O . LEU A 1 570 ? 15.110 17.191 14.531 1.00 72.69 570 LEU A O 1
ATOM 4494 N N . LEU A 1 571 ? 16.922 16.371 15.587 1.00 80.44 571 LEU A N 1
ATOM 4495 C CA . LEU A 1 571 ? 17.841 16.462 14.445 1.00 80.44 571 LEU A CA 1
ATOM 4496 C C . LEU A 1 571 ? 18.764 15.233 14.344 1.00 80.44 571 LEU A C 1
ATOM 4498 O O . LEU A 1 571 ? 19.564 15.023 15.257 1.00 80.44 571 LEU A O 1
ATOM 4502 N N . ASP A 1 572 ? 18.743 14.468 13.244 1.00 82.69 572 ASP A N 1
ATOM 4503 C CA . ASP A 1 572 ? 19.906 13.623 12.896 1.00 82.69 572 ASP A CA 1
ATOM 4504 C C . ASP A 1 572 ? 21.021 14.499 12.293 1.00 82.69 572 ASP A C 1
ATOM 4506 O O . ASP A 1 572 ? 20.794 15.552 11.696 1.00 82.69 572 ASP A O 1
ATOM 4510 N N . LEU A 1 573 ? 22.264 14.068 12.471 1.00 77.25 573 LEU A N 1
ATOM 4511 C CA . LEU A 1 573 ? 23.443 14.685 11.879 1.00 77.25 573 LEU A CA 1
ATOM 4512 C C . LEU A 1 573 ? 23.715 14.172 10.457 1.00 77.25 573 LEU A C 1
ATOM 4514 O O . LEU A 1 573 ? 24.294 14.901 9.659 1.00 77.25 573 LEU A O 1
ATOM 4518 N N . SER A 1 574 ? 23.303 12.946 10.129 1.00 75.56 574 SER A N 1
ATOM 4519 C CA . SER A 1 574 ? 23.828 12.146 9.008 1.00 75.56 574 SER A CA 1
ATOM 4520 C C . SER A 1 574 ? 23.019 12.265 7.703 1.00 75.56 574 SER A C 1
ATOM 4522 O O . SER A 1 574 ? 22.918 11.297 6.953 1.00 75.56 574 SER A O 1
ATOM 4524 N N . MET A 1 575 ? 22.440 13.437 7.433 1.00 82.12 575 MET A N 1
ATOM 4525 C CA . MET A 1 575 ? 21.434 13.640 6.377 1.00 82.12 575 MET A CA 1
ATOM 4526 C C . MET A 1 575 ? 22.026 14.101 5.025 1.00 82.12 575 MET A C 1
ATOM 4528 O O . MET A 1 575 ? 23.008 14.849 5.001 1.00 82.12 575 MET A O 1
ATOM 4532 N N . PRO A 1 576 ? 21.410 13.745 3.879 1.00 64.06 576 PRO A N 1
ATOM 4533 C CA . PRO A 1 576 ? 21.795 14.224 2.553 1.00 64.06 576 PRO A CA 1
ATOM 4534 C C . PRO A 1 576 ? 21.342 15.672 2.286 1.00 64.06 576 PRO A C 1
ATOM 4536 O O . PRO A 1 576 ? 20.476 16.221 2.962 1.00 64.06 576 PRO A O 1
ATOM 4539 N N . VAL A 1 577 ? 21.892 16.284 1.226 1.00 82.69 577 VAL A N 1
ATOM 4540 C CA . VAL A 1 577 ? 21.628 17.664 0.736 1.00 82.69 577 VAL A CA 1
ATOM 4541 C C . VAL A 1 577 ? 22.084 18.792 1.674 1.00 82.69 577 VAL A C 1
ATOM 4543 O O . VAL A 1 577 ? 22.608 19.794 1.187 1.00 82.69 577 VAL A O 1
ATOM 4546 N N . MET A 1 578 ? 21.881 18.646 2.982 1.00 75.44 578 MET A N 1
ATOM 4547 C CA . MET A 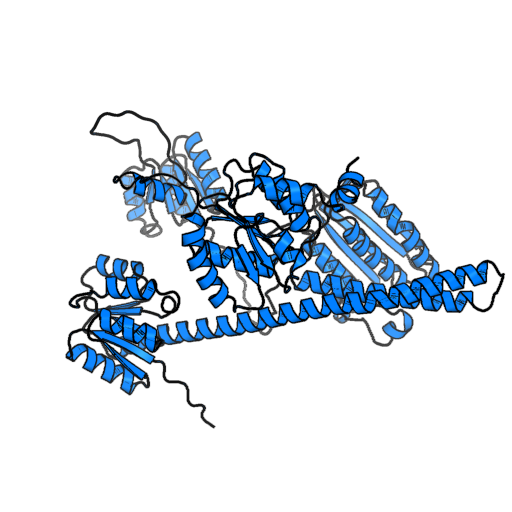1 578 ? 22.418 19.486 4.052 1.00 75.44 578 MET A CA 1
ATOM 4548 C C . MET A 1 578 ? 22.422 18.659 5.338 1.00 75.44 578 MET A C 1
ATOM 4550 O O . MET A 1 578 ? 21.350 18.305 5.839 1.00 75.44 578 MET A O 1
ATOM 4554 N N . ASP A 1 579 ? 23.617 18.376 5.852 1.00 74.50 579 ASP A N 1
ATOM 4555 C CA . ASP A 1 579 ? 23.810 17.623 7.089 1.00 74.50 579 ASP A CA 1
ATOM 4556 C C . ASP A 1 579 ? 23.407 18.438 8.337 1.00 74.50 579 ASP A C 1
ATOM 4558 O O . ASP A 1 579 ? 23.142 19.647 8.275 1.00 74.50 579 ASP A O 1
ATOM 4562 N N . GLY A 1 580 ? 23.332 17.773 9.493 1.00 78.19 580 GLY A N 1
ATOM 4563 C CA . GLY A 1 580 ? 22.898 18.423 10.731 1.00 78.19 580 GLY A CA 1
ATOM 4564 C C . GLY A 1 580 ? 23.893 19.452 11.286 1.00 78.19 580 GLY A C 1
ATOM 4565 O O . GLY A 1 580 ? 23.477 20.368 11.997 1.00 78.19 580 GLY A O 1
ATOM 4566 N N . TYR A 1 581 ? 25.181 19.372 10.935 1.00 78.62 581 TYR A N 1
ATOM 4567 C CA . TYR A 1 581 ? 26.177 20.367 11.339 1.00 78.62 581 TYR A CA 1
ATOM 4568 C C . TYR A 1 581 ? 26.042 21.648 10.502 1.00 78.62 581 TYR A C 1
ATOM 4570 O O . TYR A 1 581 ? 26.017 22.745 11.062 1.00 78.62 581 TYR A O 1
ATOM 4578 N N . GLU A 1 582 ? 25.872 21.534 9.180 1.00 75.44 582 GLU A N 1
ATOM 4579 C CA . GLU A 1 582 ? 25.585 22.679 8.308 1.00 75.44 582 GLU A CA 1
ATOM 4580 C C . GLU A 1 582 ? 24.243 23.341 8.672 1.00 75.44 582 GLU A C 1
ATOM 4582 O O . GLU A 1 582 ? 24.143 24.575 8.703 1.00 75.44 582 GLU A O 1
ATOM 4587 N N . PHE A 1 583 ? 23.230 22.540 9.019 1.00 85.00 583 PHE A N 1
ATOM 4588 C CA . PHE A 1 583 ? 21.972 23.041 9.570 1.00 85.00 583 PHE A CA 1
ATOM 4589 C C . PHE A 1 583 ? 22.194 23.853 10.855 1.00 85.00 583 PHE A C 1
ATOM 4591 O O . PHE A 1 583 ? 21.730 24.992 10.935 1.00 85.00 583 PHE A O 1
ATOM 4598 N N . LEU A 1 584 ? 22.946 23.324 11.830 1.00 79.69 584 LEU A N 1
ATOM 4599 C CA . LEU A 1 584 ? 23.244 24.017 13.090 1.00 79.69 584 LEU A CA 1
ATOM 4600 C C . LEU A 1 584 ? 24.003 25.336 12.879 1.00 79.69 584 LEU A C 1
ATOM 4602 O O . LEU A 1 584 ? 23.631 26.340 13.488 1.00 79.69 584 LEU A O 1
ATOM 4606 N N . ILE A 1 585 ? 24.994 25.379 11.977 1.00 75.62 585 ILE A N 1
ATOM 4607 C CA . ILE A 1 585 ? 25.694 26.623 11.598 1.00 75.62 585 ILE A CA 1
ATOM 4608 C C . ILE A 1 585 ? 24.686 27.677 11.123 1.00 75.62 585 ILE A C 1
ATOM 4610 O O . ILE A 1 585 ? 24.693 28.813 11.601 1.00 75.62 585 ILE A O 1
ATOM 4614 N N . ARG A 1 586 ? 23.786 27.307 10.206 1.00 77.81 586 ARG A N 1
ATOM 4615 C CA . ARG A 1 586 ? 22.803 28.226 9.608 1.00 77.81 586 ARG A CA 1
ATOM 4616 C C . ARG A 1 586 ? 21.691 28.627 10.587 1.00 77.81 586 ARG A C 1
ATOM 4618 O O . ARG A 1 586 ? 21.233 29.768 10.543 1.00 77.81 586 ARG A O 1
ATOM 4625 N N . LEU A 1 587 ? 21.297 27.731 11.493 1.00 81.94 587 LEU A N 1
ATOM 4626 C CA . LEU A 1 587 ? 20.332 27.990 12.564 1.00 81.94 587 LEU A CA 1
ATOM 4627 C C . LEU A 1 587 ? 20.886 28.996 13.587 1.00 81.94 587 LEU A C 1
ATOM 4629 O O . LEU A 1 587 ? 20.208 29.962 13.934 1.00 81.94 587 LEU A O 1
ATOM 4633 N N . ARG A 1 588 ? 22.133 28.800 14.039 1.00 78.75 588 ARG A N 1
ATOM 4634 C CA . ARG A 1 588 ? 22.800 29.672 15.021 1.00 78.75 588 ARG A CA 1
ATOM 4635 C C . ARG A 1 588 ? 23.281 30.997 14.418 1.00 78.75 588 ARG A C 1
ATOM 4637 O O . ARG A 1 588 ? 23.326 31.990 15.134 1.00 78.75 588 ARG A O 1
ATOM 4644 N N . ALA A 1 589 ? 23.542 31.055 13.108 1.00 74.19 589 ALA A N 1
ATOM 4645 C CA . ALA A 1 589 ? 23.842 32.301 12.394 1.00 74.19 589 ALA A CA 1
ATOM 4646 C C . ALA A 1 589 ? 22.657 33.288 12.314 1.00 74.19 589 ALA A C 1
ATOM 4648 O O . ALA A 1 589 ? 22.876 34.475 12.074 1.00 74.19 589 ALA A O 1
ATOM 4649 N N . ASN A 1 590 ? 21.406 32.830 12.469 1.00 72.81 590 ASN A N 1
ATOM 4650 C CA . ASN A 1 590 ? 20.229 33.696 12.387 1.00 72.81 590 ASN A CA 1
ATOM 4651 C C . ASN A 1 590 ? 19.819 34.211 13.785 1.00 72.81 590 ASN A C 1
ATOM 4653 O O . ASN A 1 590 ? 19.390 33.406 14.617 1.00 72.81 590 ASN A O 1
ATOM 4657 N N . PRO A 1 591 ? 19.821 35.538 14.043 1.00 70.88 591 PRO A N 1
ATOM 4658 C CA . PRO A 1 591 ? 19.428 36.103 15.337 1.00 70.88 591 PRO A CA 1
ATOM 4659 C C . PRO A 1 591 ? 18.019 35.731 15.827 1.00 70.88 591 PRO A C 1
ATOM 4661 O O . PRO A 1 591 ? 17.757 35.818 17.026 1.00 70.88 591 PRO A O 1
ATOM 4664 N N . GLN A 1 592 ? 17.116 35.325 14.925 1.00 69.12 592 GLN A N 1
ATOM 4665 C CA . GLN A 1 592 ? 15.755 34.879 15.256 1.00 69.12 592 GLN A CA 1
ATOM 4666 C C . GLN A 1 592 ? 15.668 33.390 15.630 1.00 69.12 592 GLN A C 1
ATOM 4668 O O . GLN A 1 592 ? 14.715 32.993 16.295 1.00 69.12 592 GLN A O 1
ATOM 4673 N N . TRP A 1 593 ? 16.639 32.568 15.218 1.00 76.69 593 TRP A N 1
ATOM 4674 C CA . TRP A 1 593 ? 16.628 31.112 15.424 1.00 76.69 593 TRP A CA 1
ATOM 4675 C C . TRP A 1 593 ? 17.741 30.617 16.359 1.00 76.69 593 TRP A C 1
ATOM 4677 O O . TRP A 1 593 ? 17.659 29.505 16.878 1.00 76.69 593 TRP A O 1
ATOM 4687 N N . GLN A 1 594 ? 18.741 31.456 16.653 1.00 68.25 594 GLN A N 1
ATOM 4688 C CA . GLN A 1 594 ? 19.857 31.140 17.551 1.00 68.25 594 GLN A CA 1
ATOM 4689 C C . GLN A 1 594 ? 19.425 30.629 18.938 1.00 68.25 594 GLN A C 1
ATOM 4691 O O . GLN A 1 594 ? 20.143 29.827 19.525 1.00 68.25 594 GLN A O 1
ATOM 4696 N N . ILE A 1 595 ? 18.247 31.041 19.426 1.00 62.69 595 ILE A N 1
ATOM 4697 C CA . ILE A 1 595 ? 17.683 30.644 20.727 1.00 62.69 595 ILE A CA 1
ATOM 4698 C C . ILE A 1 595 ? 16.866 29.343 20.698 1.00 62.69 595 ILE A C 1
ATOM 4700 O O . ILE A 1 595 ? 16.501 28.852 21.761 1.00 62.69 595 ILE A O 1
ATOM 4704 N N . LEU A 1 596 ? 16.537 28.795 19.521 1.00 69.50 596 LEU A N 1
ATOM 4705 C CA . LEU A 1 596 ? 15.687 27.602 19.434 1.00 69.50 596 LEU A CA 1
ATOM 4706 C C . LEU A 1 596 ? 16.443 26.384 19.978 1.00 69.50 596 LEU A C 1
ATOM 4708 O O . LEU A 1 596 ? 17.558 26.116 19.506 1.00 69.50 596 LEU A O 1
ATOM 4712 N N . PRO A 1 597 ? 15.887 25.636 20.945 1.00 60.69 597 PRO A N 1
ATOM 4713 C CA . PRO A 1 597 ? 16.583 24.482 21.474 1.00 60.69 597 PRO A CA 1
ATOM 4714 C C . PRO A 1 597 ? 16.633 23.366 20.425 1.00 60.69 597 PRO A C 1
ATOM 4716 O O . PRO A 1 597 ? 15.738 23.228 19.586 1.00 60.69 597 PRO A O 1
ATOM 4719 N N . VAL A 1 598 ? 17.702 22.573 20.465 1.00 69.31 598 VAL A N 1
ATOM 4720 C CA . VAL A 1 598 ? 17.918 21.440 19.551 1.00 69.31 598 VAL A CA 1
ATOM 4721 C C . VAL A 1 598 ? 18.368 20.225 20.353 1.00 69.31 598 VAL A C 1
ATOM 4723 O O . VAL A 1 598 ? 19.249 20.348 21.203 1.00 69.31 598 VAL A O 1
ATOM 4726 N N . VAL A 1 599 ? 17.802 19.055 20.068 1.00 64.88 599 VAL A N 1
ATOM 4727 C CA . VAL A 1 599 ? 18.267 17.757 20.575 1.00 64.88 599 VAL A CA 1
ATOM 4728 C C . VAL A 1 599 ? 18.679 16.885 19.394 1.00 64.88 599 VAL A C 1
ATOM 4730 O O . VAL A 1 599 ? 17.923 16.704 18.441 1.00 64.88 599 VAL A O 1
ATOM 4733 N N . VAL A 1 600 ? 19.893 16.345 19.451 1.00 70.06 600 VAL A N 1
ATOM 4734 C CA . VAL A 1 600 ? 20.441 15.489 18.394 1.00 70.06 600 VAL A CA 1
ATOM 4735 C C . VAL A 1 600 ? 20.031 14.034 18.611 1.00 70.06 600 VAL A C 1
ATOM 4737 O O . VAL A 1 600 ? 20.170 13.520 19.718 1.00 70.06 600 VAL A O 1
ATOM 4740 N N . LEU A 1 601 ? 19.597 13.356 17.548 1.00 66.31 601 LEU A N 1
ATOM 4741 C CA . LEU A 1 601 ? 19.311 11.922 17.497 1.00 66.31 601 LEU A CA 1
ATOM 4742 C C . LEU A 1 601 ? 20.334 11.244 16.567 1.00 66.31 601 LEU A C 1
ATOM 4744 O O . LEU A 1 601 ? 20.126 11.190 15.361 1.00 66.31 601 LEU A O 1
ATOM 4748 N N . THR A 1 602 ? 21.446 10.727 17.096 1.00 65.12 602 THR A N 1
ATOM 4749 C CA . THR A 1 602 ? 22.518 10.129 16.271 1.00 65.12 602 THR A CA 1
ATOM 4750 C C . THR A 1 602 ? 22.477 8.601 16.258 1.00 65.12 602 THR A C 1
ATOM 4752 O O . THR A 1 602 ? 22.401 7.953 17.302 1.00 65.12 602 THR A O 1
ATOM 4755 N N . SER A 1 603 ? 22.617 8.001 15.074 1.00 58.16 603 SER A N 1
ATOM 4756 C CA . SER A 1 603 ? 22.849 6.557 14.924 1.00 58.16 603 SER A CA 1
ATOM 4757 C C . SER A 1 603 ? 24.282 6.117 15.242 1.00 58.16 603 SER A C 1
ATOM 4759 O O . SER A 1 603 ? 24.530 4.916 15.340 1.00 58.16 603 SER A O 1
ATOM 4761 N N . ASN A 1 604 ? 25.248 7.030 15.388 1.00 57.97 604 ASN A N 1
ATOM 4762 C CA . ASN A 1 604 ? 26.668 6.697 15.548 1.00 57.97 604 ASN A CA 1
ATOM 4763 C C . ASN A 1 604 ? 27.292 7.302 16.820 1.00 57.97 604 ASN A C 1
ATOM 4765 O O . ASN A 1 604 ? 26.943 8.421 17.209 1.00 57.97 604 ASN A O 1
ATOM 4769 N N . PRO A 1 605 ? 28.225 6.580 17.478 1.00 56.72 605 PRO A N 1
ATOM 4770 C CA . PRO A 1 605 ? 28.883 7.060 18.685 1.00 56.72 605 PRO A CA 1
ATOM 4771 C C . PRO A 1 605 ? 29.849 8.200 18.345 1.00 56.72 605 PRO A C 1
ATOM 4773 O O . PRO A 1 605 ? 30.932 7.969 17.814 1.00 56.72 605 PRO A O 1
ATOM 4776 N N . LEU A 1 606 ? 29.443 9.426 18.673 1.00 65.31 606 LEU A N 1
ATOM 4777 C CA . LEU A 1 606 ? 30.230 10.639 18.452 1.00 65.31 606 LEU A CA 1
ATOM 4778 C C . LEU A 1 606 ? 31.576 10.574 19.186 1.00 65.31 606 LEU A C 1
ATOM 4780 O O . LEU A 1 606 ? 31.638 10.218 20.372 1.00 65.31 606 LEU A O 1
ATOM 4784 N N . THR A 1 607 ? 32.635 10.967 18.484 1.00 69.56 607 THR A N 1
ATOM 4785 C CA . THR A 1 607 ? 33.978 11.163 19.038 1.00 69.56 607 THR A CA 1
ATOM 4786 C C . THR A 1 607 ? 33.996 12.291 20.076 1.00 69.56 607 THR A C 1
ATOM 4788 O O . THR A 1 607 ? 33.058 13.081 20.180 1.00 69.56 607 THR A O 1
ATOM 4791 N N . ALA A 1 608 ? 35.076 12.388 20.860 1.00 59.62 608 ALA A N 1
ATOM 4792 C CA . ALA A 1 608 ? 35.248 13.494 21.806 1.00 59.62 608 ALA A CA 1
ATOM 4793 C C . ALA A 1 608 ? 35.203 14.862 21.097 1.00 59.62 608 ALA A C 1
ATOM 4795 O O . ALA A 1 608 ? 34.481 15.747 21.532 1.00 59.62 608 ALA A O 1
ATOM 4796 N N . GLU A 1 609 ? 35.876 14.989 19.950 1.00 57.81 609 GLU A N 1
ATOM 4797 C CA . GLU A 1 609 ? 35.932 16.235 19.178 1.00 57.81 609 GLU A CA 1
ATOM 4798 C C . GLU A 1 609 ? 34.560 16.641 18.603 1.00 57.81 609 GLU A C 1
ATOM 4800 O O . GLU A 1 609 ? 34.226 17.822 18.571 1.00 57.81 609 GLU A O 1
ATOM 4805 N N . GLU A 1 610 ? 33.731 15.680 18.182 1.00 62.94 610 GLU A N 1
ATOM 4806 C CA . GLU A 1 610 ? 32.354 15.950 17.738 1.00 62.94 610 GLU A CA 1
ATOM 4807 C C . GLU A 1 610 ? 31.421 16.301 18.905 1.00 62.94 610 GLU A C 1
ATOM 4809 O O . GLU A 1 610 ? 30.532 17.135 18.748 1.00 62.94 610 GLU A O 1
ATOM 4814 N N . LYS A 1 611 ? 31.632 15.712 20.090 1.00 61.94 611 LYS A N 1
ATOM 4815 C CA . LYS A 1 611 ? 30.888 16.084 21.304 1.00 61.94 611 LYS A CA 1
ATOM 4816 C C . LYS A 1 611 ? 31.239 17.496 21.759 1.00 61.94 611 LYS A C 1
ATOM 4818 O O . LYS A 1 611 ? 30.322 18.280 21.988 1.00 61.94 611 LYS A O 1
ATOM 4823 N N . ASP A 1 612 ? 32.522 17.847 21.789 1.00 62.03 612 ASP A N 1
ATOM 4824 C CA . ASP A 1 612 ? 32.985 19.198 22.122 1.00 62.03 612 ASP A CA 1
ATOM 4825 C C . ASP A 1 612 ? 32.447 20.244 21.122 1.00 62.03 612 ASP A C 1
ATOM 4827 O O . ASP A 1 612 ? 32.069 21.340 21.526 1.00 62.03 612 ASP A O 1
ATOM 4831 N N . LYS A 1 613 ? 32.315 19.895 19.831 1.00 62.16 613 LYS A N 1
ATOM 4832 C CA . LYS A 1 613 ? 31.687 20.746 18.795 1.00 62.16 613 LYS A CA 1
ATOM 4833 C C . LYS A 1 613 ? 30.170 20.922 18.946 1.00 62.16 613 LYS A C 1
ATOM 4835 O O . LYS A 1 613 ? 29.622 21.883 18.411 1.00 62.16 613 LYS A O 1
ATOM 4840 N N . LEU A 1 614 ? 29.481 20.002 19.624 1.00 63.81 614 LEU A N 1
ATOM 4841 C CA . LEU A 1 614 ? 28.034 20.069 19.866 1.00 63.81 614 LEU A CA 1
ATOM 4842 C C . LEU A 1 614 ? 27.699 20.705 21.225 1.00 63.81 614 LEU A C 1
ATOM 4844 O O . LEU A 1 614 ? 26.657 21.354 21.358 1.00 63.81 614 LEU A O 1
ATOM 4848 N N . MET A 1 615 ? 28.575 20.561 22.223 1.00 54.22 615 MET A N 1
ATOM 4849 C CA . MET A 1 615 ? 28.426 21.184 23.539 1.00 54.22 615 MET A CA 1
ATOM 4850 C C . MET A 1 615 ? 28.285 22.709 23.419 1.00 54.22 615 MET A C 1
ATOM 4852 O O . MET A 1 615 ? 29.062 23.382 22.750 1.00 54.22 615 MET A O 1
ATOM 4856 N N . GLY A 1 616 ? 27.238 23.261 24.039 1.00 55.16 616 GLY A N 1
ATOM 4857 C CA . GLY A 1 616 ? 26.894 24.685 23.950 1.00 55.16 616 GLY A CA 1
ATOM 4858 C C . GLY A 1 616 ? 26.129 25.099 22.682 1.00 55.16 616 GLY A C 1
ATOM 4859 O O . GLY A 1 616 ? 25.518 26.165 22.683 1.00 55.16 616 GLY A O 1
ATOM 4860 N N . CYS A 1 617 ? 26.087 24.265 21.635 1.00 57.16 617 CYS A N 1
ATOM 4861 C CA . CYS A 1 617 ? 25.273 24.502 20.433 1.00 57.16 617 CYS A CA 1
ATOM 4862 C C . CYS A 1 617 ? 23.928 23.755 20.450 1.00 57.16 617 CYS A C 1
ATOM 4864 O O . CYS A 1 617 ? 22.967 24.228 19.832 1.00 57.16 617 CYS A O 1
ATOM 4866 N N . VAL A 1 618 ? 23.842 22.621 21.156 1.00 59.97 618 VAL A N 1
ATOM 4867 C CA . VAL A 1 618 ? 22.624 21.803 21.322 1.00 59.97 618 VAL A CA 1
ATOM 4868 C C . VAL A 1 618 ? 22.316 21.556 22.804 1.00 59.97 618 VAL A C 1
ATOM 4870 O O . VAL A 1 618 ? 23.207 21.587 23.650 1.00 59.97 618 VAL A O 1
ATOM 4873 N N . ASN A 1 619 ? 21.044 21.312 23.118 1.00 56.34 619 ASN A N 1
ATOM 4874 C CA . ASN A 1 619 ? 20.521 21.146 24.478 1.00 56.34 619 ASN A CA 1
ATOM 4875 C C . ASN A 1 619 ? 20.557 19.686 24.957 1.00 56.34 619 ASN A C 1
ATOM 4877 O O . ASN A 1 619 ? 20.430 19.425 26.149 1.00 56.34 619 ASN A O 1
ATOM 4881 N N . GLY A 1 620 ? 20.731 18.733 24.040 1.00 57.94 620 GLY A N 1
ATOM 4882 C CA . GLY A 1 620 ? 20.873 17.315 24.355 1.00 57.94 620 GLY A CA 1
ATOM 4883 C C . GLY A 1 620 ? 21.367 16.511 23.157 1.00 57.94 620 GLY A C 1
ATOM 4884 O O . GLY A 1 620 ? 21.220 16.926 22.007 1.00 57.94 620 GLY A O 1
ATOM 4885 N N . VAL A 1 621 ? 21.959 15.350 23.431 1.00 59.22 621 VAL A N 1
ATOM 4886 C CA . VAL A 1 621 ? 22.433 14.403 22.417 1.00 59.22 621 VAL A CA 1
ATOM 4887 C C . VAL A 1 621 ? 22.024 13.000 22.847 1.00 59.22 621 VAL A C 1
ATOM 4889 O O . VAL A 1 621 ? 22.406 12.539 23.921 1.00 59.22 621 VAL A O 1
ATOM 4892 N N . LEU A 1 622 ? 21.250 12.328 22.003 1.00 58.84 622 LEU A N 1
ATOM 4893 C CA . LEU A 1 622 ? 20.699 10.999 22.223 1.00 58.84 622 LEU A CA 1
ATOM 4894 C C . LEU A 1 622 ? 21.220 10.036 21.154 1.00 58.84 622 LEU A C 1
ATOM 4896 O O . LEU A 1 622 ? 21.341 10.378 19.977 1.00 58.84 622 LEU A O 1
ATOM 4900 N N . SER A 1 623 ? 21.529 8.814 21.577 1.00 58.00 623 SER A N 1
ATOM 4901 C CA . SER A 1 623 ? 22.050 7.749 20.722 1.00 58.00 623 SER A CA 1
ATOM 4902 C C . SER A 1 623 ? 20.928 6.781 20.358 1.00 58.00 623 SER A C 1
ATOM 4904 O O . SER A 1 623 ? 20.382 6.111 21.233 1.00 58.00 623 SER A O 1
ATOM 4906 N N . LYS A 1 624 ? 20.612 6.656 19.064 1.00 59.91 624 LYS A N 1
ATOM 4907 C CA . LYS A 1 624 ? 19.583 5.737 18.538 1.00 59.91 624 LYS A CA 1
ATOM 4908 C C . LYS A 1 624 ? 19.914 4.247 18.775 1.00 59.91 624 LYS A C 1
ATOM 4910 O O . LYS A 1 624 ? 19.082 3.395 18.489 1.00 59.91 624 LYS A O 1
ATOM 4915 N N . LYS A 1 625 ? 21.118 3.915 19.270 1.00 46.94 625 LYS A N 1
ATOM 4916 C CA . LYS A 1 625 ? 21.582 2.536 19.535 1.00 46.94 625 LYS A CA 1
ATOM 4917 C C . LYS A 1 625 ? 21.448 2.080 20.991 1.00 46.94 625 LYS A C 1
ATOM 4919 O O . LYS A 1 625 ? 21.486 0.877 21.230 1.00 46.94 625 LYS A O 1
ATOM 4924 N N . ASP A 1 626 ? 21.302 3.001 21.944 1.00 42.00 626 ASP A N 1
ATOM 4925 C CA . ASP A 1 626 ? 21.367 2.689 23.384 1.00 42.00 626 ASP A CA 1
ATOM 4926 C C . ASP A 1 626 ? 19.982 2.492 24.044 1.00 42.00 626 ASP A C 1
ATOM 4928 O O . ASP A 1 626 ? 19.891 2.268 25.249 1.00 42.00 626 ASP A O 1
ATOM 4932 N N . TYR A 1 627 ? 18.905 2.541 23.252 1.00 47.69 627 TYR A N 1
ATOM 4933 C CA . TYR A 1 627 ? 17.507 2.456 23.689 1.00 47.69 627 TYR A CA 1
ATOM 4934 C C . TYR A 1 627 ? 16.689 1.594 22.714 1.00 47.69 627 TYR A C 1
ATOM 4936 O O . TYR A 1 627 ? 16.896 1.682 21.503 1.00 47.69 627 TYR A O 1
ATOM 4944 N N . ASN A 1 628 ? 15.699 0.827 23.191 1.00 48.34 628 ASN A N 1
ATOM 4945 C CA . ASN A 1 628 ? 14.615 0.377 22.306 1.00 48.34 628 ASN A CA 1
ATOM 4946 C C . ASN A 1 628 ? 13.669 1.562 22.028 1.00 48.34 628 ASN A C 1
ATOM 4948 O O . ASN A 1 628 ? 13.627 2.507 22.813 1.00 48.34 628 ASN A O 1
ATOM 4952 N N . HIS A 1 629 ? 12.841 1.500 20.977 1.00 49.44 629 HIS A N 1
ATOM 4953 C CA . HIS A 1 629 ? 11.890 2.580 20.644 1.00 49.44 629 HIS A CA 1
ATOM 4954 C C . HIS A 1 629 ? 11.018 3.034 21.837 1.00 49.44 629 HIS A C 1
ATOM 4956 O O . HIS A 1 629 ? 10.752 4.222 21.986 1.00 49.44 629 HIS A O 1
ATOM 4962 N N . HIS A 1 630 ? 10.619 2.109 22.718 1.00 46.16 630 HIS A N 1
ATOM 4963 C CA . HIS A 1 630 ? 9.834 2.419 23.919 1.00 46.16 630 HIS A CA 1
ATOM 4964 C C . HIS A 1 630 ? 10.664 3.068 25.046 1.00 46.16 630 HIS A C 1
ATOM 4966 O O . HIS A 1 630 ? 10.181 3.976 25.715 1.00 46.16 630 HIS A O 1
ATOM 4972 N N . ASP A 1 631 ? 11.929 2.668 25.217 1.00 44.41 631 ASP A N 1
ATOM 4973 C CA . ASP A 1 631 ? 12.823 3.267 26.220 1.00 44.41 631 ASP A CA 1
ATOM 4974 C C . ASP A 1 631 ? 13.252 4.682 25.794 1.00 44.41 631 ASP A C 1
ATOM 4976 O O . ASP A 1 631 ? 13.345 5.589 26.619 1.00 44.41 631 ASP A O 1
ATOM 4980 N N . LEU A 1 632 ? 13.464 4.881 24.485 1.00 49.66 632 LEU A N 1
ATOM 4981 C CA . LEU A 1 632 ? 13.740 6.188 23.889 1.00 49.66 632 LEU A CA 1
ATOM 4982 C C . LEU A 1 632 ? 12.540 7.127 24.064 1.00 49.66 632 LEU A C 1
ATOM 4984 O O . LEU A 1 632 ? 12.735 8.309 24.330 1.00 49.66 632 LEU A O 1
ATOM 4988 N N . PHE A 1 633 ? 11.314 6.602 23.955 1.00 51.09 633 PHE A N 1
ATOM 4989 C CA . PHE A 1 633 ? 10.085 7.362 24.179 1.00 51.09 633 PHE A CA 1
ATOM 4990 C C . PHE A 1 633 ? 9.952 7.858 25.617 1.00 51.09 633 PHE A C 1
ATOM 4992 O O . PHE A 1 633 ? 9.760 9.051 25.818 1.00 51.09 633 PHE A O 1
ATOM 4999 N N . GLU A 1 634 ? 10.091 6.978 26.614 1.00 48.72 634 GLU A N 1
ATOM 5000 C CA . GLU A 1 634 ? 10.054 7.376 28.028 1.00 48.72 634 GLU A CA 1
ATOM 5001 C C . GLU A 1 634 ? 11.158 8.391 28.347 1.00 48.72 634 GLU A C 1
ATOM 5003 O O . GLU A 1 634 ? 10.900 9.422 28.970 1.00 48.72 634 GLU A O 1
ATOM 5008 N N . HIS A 1 635 ? 12.379 8.162 27.853 1.00 49.12 635 HIS A N 1
ATOM 5009 C CA . HIS A 1 635 ? 13.486 9.088 28.074 1.00 49.12 635 HIS A CA 1
ATOM 5010 C C . HIS A 1 635 ? 13.262 10.444 27.383 1.00 49.12 635 HIS A C 1
ATOM 5012 O O . HIS A 1 635 ? 13.548 11.484 27.975 1.00 49.12 635 HIS A O 1
ATOM 5018 N N . LEU A 1 636 ? 12.698 10.473 26.171 1.00 51.78 636 LEU A N 1
ATOM 5019 C CA . LEU A 1 636 ? 12.257 11.714 25.531 1.00 51.78 636 LEU A CA 1
ATOM 5020 C C . LEU A 1 636 ? 11.144 12.377 26.351 1.00 51.78 636 LEU A C 1
ATOM 5022 O O . LEU A 1 636 ? 11.308 13.518 26.761 1.00 51.78 636 LEU A O 1
ATOM 5026 N N . HIS A 1 637 ? 10.045 11.688 26.652 1.00 51.09 637 HIS A N 1
ATOM 5027 C CA . HIS A 1 637 ? 8.887 12.274 27.331 1.00 51.09 637 HIS A CA 1
ATOM 5028 C C . HIS A 1 637 ? 9.240 12.864 28.707 1.00 51.09 637 HIS A C 1
ATOM 5030 O O . HIS A 1 637 ? 8.742 13.934 29.066 1.00 51.09 637 HIS A O 1
ATOM 5036 N N . GLN A 1 638 ? 10.132 12.214 29.459 1.00 49.12 638 GLN A N 1
ATOM 5037 C CA . GLN A 1 638 ? 10.620 12.719 30.743 1.00 49.12 638 GLN A CA 1
ATOM 5038 C C . GLN A 1 638 ? 11.515 13.961 30.551 1.00 49.12 638 GLN A C 1
ATOM 5040 O O . GLN A 1 638 ? 11.193 15.019 31.093 1.00 49.12 638 GLN A O 1
ATOM 5045 N N . ASN A 1 639 ? 12.561 13.889 29.714 1.00 45.56 639 ASN A N 1
ATOM 5046 C CA . ASN A 1 639 ? 13.483 15.017 29.498 1.00 45.56 639 ASN A CA 1
ATOM 5047 C C . ASN A 1 639 ? 12.824 16.222 28.801 1.00 45.56 639 ASN A C 1
ATOM 5049 O O . ASN A 1 639 ? 13.104 17.363 29.158 1.00 45.56 639 ASN A O 1
ATOM 5053 N N . LEU A 1 640 ? 11.941 16.008 27.817 1.00 50.72 640 LEU A N 1
ATOM 5054 C CA . LEU A 1 640 ? 11.236 17.072 27.081 1.00 50.72 640 LEU A CA 1
ATOM 5055 C C . LEU A 1 640 ? 10.439 17.973 28.031 1.00 50.72 640 LEU A C 1
ATOM 5057 O O . LEU A 1 640 ? 10.443 19.196 27.892 1.00 50.72 640 LEU A O 1
ATOM 5061 N N . ASN A 1 641 ? 9.801 17.371 29.036 1.00 47.50 641 ASN A N 1
ATOM 5062 C CA . ASN A 1 641 ? 9.046 18.082 30.060 1.00 47.50 641 ASN A CA 1
ATOM 5063 C C . ASN A 1 641 ? 9.927 18.856 31.060 1.00 47.50 641 ASN A C 1
ATOM 5065 O O . ASN A 1 641 ? 9.378 19.632 31.843 1.00 47.50 641 ASN A O 1
ATOM 5069 N N . GLU A 1 642 ? 11.248 18.673 31.064 1.00 47.22 642 GLU A N 1
ATOM 5070 C CA . GLU A 1 642 ? 12.201 19.479 31.844 1.00 47.22 642 GLU A CA 1
ATOM 5071 C C . GLU A 1 642 ? 12.891 20.519 30.949 1.00 47.22 642 GLU A C 1
ATOM 5073 O O . GLU A 1 642 ? 12.812 21.711 31.241 1.00 47.22 642 GLU A O 1
ATOM 5078 N N . LEU A 1 643 ? 13.405 20.108 29.783 1.00 46.62 643 LEU A N 1
ATOM 5079 C CA . LEU A 1 643 ? 14.013 20.966 28.752 1.00 46.62 643 LEU A CA 1
ATOM 5080 C C . LEU A 1 643 ? 13.120 22.138 28.305 1.00 46.62 643 LEU A C 1
ATOM 5082 O O . LEU A 1 643 ? 13.626 23.196 27.946 1.00 46.62 643 LEU A O 1
ATOM 5086 N N . ILE A 1 644 ? 11.795 21.963 28.316 1.00 48.62 644 ILE A N 1
ATOM 5087 C CA . ILE A 1 644 ? 10.828 23.003 27.915 1.00 48.62 644 ILE A CA 1
ATOM 5088 C C . ILE A 1 644 ? 10.391 23.884 29.106 1.00 48.62 644 ILE A C 1
ATOM 5090 O O . ILE A 1 644 ? 9.845 24.971 28.905 1.00 48.62 644 ILE A O 1
ATOM 5094 N N . LYS A 1 645 ? 10.672 23.469 30.352 1.00 41.97 645 LYS A N 1
ATOM 5095 C CA . LYS A 1 645 ? 10.511 24.312 31.554 1.00 41.97 645 LYS A CA 1
ATOM 5096 C C . LYS A 1 645 ? 11.745 25.177 31.789 1.00 41.97 645 LYS A C 1
ATOM 5098 O O . LYS A 1 645 ? 11.600 26.385 31.972 1.00 41.97 645 LYS A O 1
ATOM 5103 N N . ASP A 1 646 ? 12.935 24.586 31.708 1.00 43.31 646 ASP A N 1
ATOM 5104 C CA . ASP A 1 646 ? 14.221 25.286 31.788 1.00 43.31 646 ASP A CA 1
ATOM 5105 C C . ASP A 1 646 ? 14.570 25.926 30.438 1.00 43.31 646 ASP A C 1
ATOM 5107 O O . ASP A 1 646 ? 15.592 25.655 29.813 1.00 43.31 646 ASP A O 1
ATOM 5111 N N . ASN A 1 647 ? 13.675 26.812 29.991 1.00 43.44 647 ASN A N 1
ATOM 5112 C CA . ASN A 1 647 ? 13.701 27.502 28.704 1.00 43.44 647 ASN A CA 1
ATOM 5113 C C . ASN A 1 647 ? 14.738 28.648 28.696 1.00 43.44 647 ASN A C 1
ATOM 5115 O O . ASN A 1 647 ? 14.422 29.820 28.483 1.00 43.44 647 ASN A O 1
ATOM 5119 N N . GLN A 1 648 ? 15.982 28.296 29.021 1.00 41.00 648 GLN A N 1
ATOM 5120 C CA . GLN A 1 648 ? 17.155 29.159 29.037 1.00 41.00 648 GLN A CA 1
ATOM 5121 C C . GLN A 1 648 ? 18.073 28.759 27.876 1.00 41.00 648 GLN A C 1
ATOM 5123 O O . GLN A 1 648 ? 18.312 27.576 27.630 1.00 41.00 648 GLN A O 1
ATOM 5128 N N . ALA A 1 649 ? 18.600 29.747 27.150 1.00 44.84 649 ALA A N 1
ATOM 5129 C CA . ALA A 1 649 ? 19.658 29.490 26.176 1.00 44.84 649 ALA A CA 1
ATOM 5130 C C . ALA A 1 649 ? 20.899 28.935 26.906 1.00 44.84 649 ALA A C 1
ATOM 5132 O O . ALA A 1 649 ? 21.161 29.368 28.031 1.00 44.84 649 ALA A O 1
ATOM 5133 N N . PRO A 1 650 ? 21.669 28.009 26.300 1.00 45.09 650 PRO A N 1
ATOM 5134 C CA . PRO A 1 650 ? 22.829 27.420 26.960 1.00 45.09 650 PRO A CA 1
ATOM 5135 C C . PRO A 1 650 ? 23.821 28.511 27.375 1.00 45.09 650 PRO A C 1
ATOM 5137 O O . PRO A 1 650 ? 24.154 29.404 26.585 1.00 45.09 650 PRO A O 1
ATOM 5140 N N . GLU A 1 651 ? 24.283 28.445 28.625 1.00 42.62 651 GLU A N 1
ATOM 5141 C CA . GLU A 1 651 ? 25.247 29.405 29.156 1.00 42.62 651 GLU A CA 1
ATOM 5142 C C . GLU A 1 651 ? 26.500 29.432 28.258 1.00 42.62 651 GLU A C 1
ATOM 5144 O O . GLU A 1 651 ? 27.003 28.398 27.816 1.00 42.62 651 GLU A O 1
ATOM 5149 N N . ASN A 1 652 ? 26.976 30.642 27.951 1.00 42.22 652 ASN A N 1
ATOM 5150 C CA . ASN A 1 652 ? 28.080 30.934 27.023 1.00 42.22 652 ASN A CA 1
ATOM 5151 C C . ASN A 1 652 ? 27.810 30.681 25.520 1.00 42.22 652 ASN A C 1
ATOM 5153 O O . ASN A 1 652 ? 28.757 30.539 24.746 1.00 42.22 652 ASN A O 1
ATOM 5157 N N . LEU A 1 653 ? 26.548 30.729 25.059 1.00 38.81 653 LEU A N 1
ATOM 5158 C CA . LEU A 1 653 ? 26.191 30.672 23.624 1.00 38.81 653 LEU A CA 1
ATOM 5159 C C . LEU A 1 653 ? 27.057 31.595 22.731 1.00 38.81 653 LEU A C 1
ATOM 5161 O O . LEU A 1 653 ? 27.470 31.177 21.656 1.00 38.81 653 LEU A O 1
ATOM 5165 N N . ALA A 1 654 ? 27.368 32.823 23.166 1.00 35.81 654 ALA A N 1
ATOM 5166 C CA . ALA A 1 654 ? 28.158 33.781 22.379 1.00 35.81 654 ALA A CA 1
ATOM 5167 C C . ALA A 1 654 ? 29.643 33.384 22.221 1.00 35.81 654 ALA A C 1
ATOM 5169 O O . ALA A 1 654 ? 30.191 33.470 21.125 1.00 35.81 654 ALA A O 1
ATOM 5170 N N . GLU A 1 655 ? 30.279 32.909 23.295 1.00 38.06 655 GLU A N 1
ATOM 5171 C CA . GLU A 1 655 ? 31.687 32.478 23.297 1.00 38.06 655 GLU A CA 1
ATOM 5172 C C . GLU A 1 655 ? 31.864 31.176 22.495 1.00 38.06 655 GLU A C 1
ATOM 5174 O O . GLU A 1 655 ? 32.837 30.995 21.760 1.00 38.06 655 GLU A O 1
ATOM 5179 N N . ASN A 1 656 ? 30.871 30.285 22.571 1.00 41.47 656 ASN A N 1
ATOM 5180 C CA . ASN A 1 656 ? 30.827 29.061 21.774 1.00 41.47 656 ASN A CA 1
ATOM 5181 C C . ASN A 1 656 ? 30.544 29.353 20.292 1.00 41.47 656 ASN A C 1
ATOM 5183 O O . ASN A 1 656 ? 31.148 28.718 19.432 1.00 41.47 656 ASN A O 1
ATOM 5187 N N . ILE A 1 657 ? 29.717 30.358 19.976 1.00 38.00 657 ILE A N 1
ATOM 5188 C CA . ILE A 1 657 ? 29.545 30.872 18.610 1.00 38.00 657 ILE A CA 1
ATOM 5189 C C . ILE A 1 657 ? 30.890 31.362 18.050 1.00 38.00 657 ILE A C 1
ATOM 5191 O O . ILE A 1 657 ? 31.286 30.900 16.983 1.00 38.00 657 ILE A O 1
ATOM 5195 N N . GLU A 1 658 ? 31.655 32.205 18.751 1.00 38.53 658 GLU A N 1
ATOM 5196 C CA . GLU A 1 658 ? 32.958 32.659 18.227 1.00 38.53 658 GLU A CA 1
ATOM 5197 C C . GLU A 1 658 ? 33.970 31.508 18.043 1.00 38.53 658 GLU A C 1
ATOM 5199 O O . GLU A 1 658 ? 34.680 31.474 17.035 1.00 38.53 658 GLU A O 1
ATOM 5204 N N . ASN A 1 659 ? 33.987 30.508 18.932 1.00 41.88 659 ASN A N 1
ATOM 5205 C CA . ASN A 1 659 ? 34.807 29.297 18.762 1.00 41.88 659 ASN A CA 1
ATOM 5206 C C . ASN A 1 659 ? 34.345 28.398 17.593 1.00 41.88 659 ASN A C 1
ATOM 5208 O O . ASN A 1 659 ? 35.171 27.772 16.931 1.00 41.88 659 ASN A O 1
ATOM 5212 N N . PHE A 1 660 ? 33.043 28.346 17.304 1.00 37.00 660 PHE A N 1
ATOM 5213 C CA . PHE A 1 660 ? 32.470 27.559 16.205 1.00 37.00 660 PHE A CA 1
ATOM 5214 C C . PHE A 1 660 ? 32.686 28.243 14.842 1.00 37.00 660 PHE A C 1
ATOM 5216 O O . PHE A 1 660 ? 33.063 27.591 13.868 1.00 37.00 660 PHE A O 1
ATOM 5223 N N . PHE A 1 661 ? 32.545 29.573 14.779 1.00 36.84 661 PHE A N 1
ATOM 5224 C CA . PHE A 1 661 ? 32.752 30.367 13.559 1.00 36.84 661 PHE A CA 1
ATOM 5225 C C . PHE A 1 661 ? 34.229 30.666 13.228 1.00 36.84 661 PHE A C 1
ATOM 5227 O O . PHE A 1 661 ? 34.514 31.183 12.147 1.00 36.84 661 PHE A O 1
ATOM 5234 N N . SER A 1 662 ? 35.181 30.331 14.107 1.00 38.16 662 SER A N 1
ATOM 5235 C CA . SER A 1 662 ? 36.623 30.544 13.881 1.00 38.16 662 SER A CA 1
ATOM 5236 C C . SER A 1 662 ? 37.389 29.313 13.368 1.00 38.16 662 SER A C 1
ATOM 5238 O O . SER A 1 662 ? 38.578 29.421 13.059 1.00 38.16 662 SER A O 1
ATOM 5240 N N . GLN A 1 663 ? 36.736 28.153 13.217 1.00 42.72 663 GLN A N 1
ATOM 5241 C CA . GLN A 1 663 ? 37.368 26.926 12.711 1.00 42.72 663 GLN A CA 1
ATOM 5242 C C . GLN A 1 663 ? 37.344 26.806 11.168 1.00 42.72 663 GLN A C 1
ATOM 5244 O O . GLN A 1 663 ? 36.440 27.322 10.505 1.00 42.72 663 GLN A O 1
ATOM 5249 N N . PRO A 1 664 ? 38.335 26.121 10.553 1.00 40.19 664 PRO A N 1
ATOM 5250 C CA . PRO A 1 664 ? 38.644 26.273 9.126 1.00 40.19 664 PRO A CA 1
ATOM 5251 C C . PRO A 1 664 ? 37.580 25.781 8.129 1.00 40.19 664 PRO A C 1
ATOM 5253 O O . PRO A 1 664 ? 37.647 26.196 6.970 1.00 40.19 664 PRO A O 1
ATOM 5256 N N . LEU A 1 665 ? 36.587 24.972 8.533 1.00 37.56 665 LEU A N 1
ATOM 5257 C CA . LEU A 1 665 ? 35.525 24.486 7.628 1.00 37.56 665 LEU A CA 1
ATOM 5258 C C . LEU A 1 665 ? 34.778 25.622 6.907 1.00 37.56 665 LEU A C 1
ATOM 5260 O O . LEU A 1 665 ? 34.381 25.468 5.752 1.00 37.56 665 LEU A O 1
ATOM 5264 N N . LEU A 1 666 ? 34.630 26.789 7.543 1.00 35.59 666 LEU A N 1
ATOM 5265 C CA . LEU A 1 666 ? 33.970 27.945 6.928 1.00 35.59 666 LEU A CA 1
ATOM 5266 C C . LEU A 1 666 ? 34.667 28.446 5.655 1.00 35.59 666 LEU A C 1
ATOM 5268 O O . LEU A 1 666 ? 34.000 29.021 4.797 1.00 35.59 666 LEU A O 1
ATOM 5272 N N . SER A 1 667 ? 35.969 28.184 5.488 1.00 36.31 667 SER A N 1
ATOM 5273 C CA . SER A 1 667 ? 36.697 28.537 4.262 1.00 36.31 667 SER A CA 1
ATOM 5274 C C . SER A 1 667 ? 36.295 27.682 3.051 1.00 36.31 667 SER A C 1
ATOM 5276 O O . SER A 1 667 ? 36.217 28.207 1.941 1.00 36.31 667 SER A O 1
ATOM 5278 N N . GLU A 1 668 ? 35.947 26.406 3.251 1.00 36.34 668 GLU A N 1
ATOM 5279 C CA . GLU A 1 668 ? 35.445 25.531 2.182 1.00 36.34 668 GLU A CA 1
ATOM 5280 C C . GLU A 1 668 ? 33.948 25.730 1.911 1.00 36.34 668 GLU A C 1
ATOM 5282 O O . GLU A 1 668 ? 33.518 25.683 0.756 1.00 36.34 668 GLU A O 1
ATOM 5287 N N . VAL A 1 669 ? 33.147 25.976 2.956 1.00 33.41 669 VAL A N 1
ATOM 5288 C CA . VAL A 1 669 ? 31.689 26.148 2.825 1.00 33.41 669 VAL A CA 1
ATOM 5289 C C . VAL A 1 669 ? 31.341 27.493 2.176 1.00 33.41 669 VAL A C 1
ATOM 5291 O O . VAL A 1 669 ? 30.581 27.524 1.208 1.00 33.41 669 VAL A O 1
ATOM 5294 N N . LEU A 1 670 ? 31.941 28.606 2.623 1.00 32.69 670 LEU A N 1
ATOM 5295 C CA . LEU A 1 670 ? 31.718 29.919 1.995 1.00 32.69 670 LEU A CA 1
ATOM 5296 C C . LEU A 1 670 ? 32.333 30.009 0.588 1.00 32.69 670 LEU A C 1
ATOM 5298 O O . LEU A 1 670 ? 31.839 30.766 -0.246 1.00 32.69 670 LEU A O 1
ATOM 5302 N N . GLY A 1 671 ? 33.354 29.199 0.287 1.00 34.06 671 GLY A N 1
ATOM 5303 C CA . GLY A 1 671 ? 33.937 29.089 -1.053 1.00 34.06 671 GLY A CA 1
ATOM 5304 C C . GLY A 1 671 ? 32.982 28.537 -2.123 1.00 34.06 671 GLY A C 1
ATOM 5305 O O . GLY A 1 671 ? 33.238 28.727 -3.310 1.00 34.06 671 GLY A O 1
ATOM 5306 N N . LYS A 1 672 ? 31.875 27.892 -1.723 1.00 33.75 672 LYS A N 1
ATOM 5307 C CA . LYS A 1 672 ? 30.866 27.294 -2.620 1.00 33.75 672 LYS A CA 1
ATOM 5308 C C . LYS A 1 672 ? 29.588 28.132 -2.780 1.00 33.75 672 LYS A C 1
ATOM 5310 O O . LYS A 1 672 ? 28.642 27.668 -3.411 1.00 33.75 672 LYS A O 1
ATOM 5315 N N . VAL A 1 673 ? 29.544 29.354 -2.237 1.00 31.47 673 VAL A N 1
ATOM 5316 C CA . VAL A 1 673 ? 28.397 30.274 -2.375 1.00 31.47 673 VAL A CA 1
ATOM 5317 C C . VAL A 1 673 ? 28.831 31.555 -3.093 1.00 31.47 673 VAL A C 1
ATOM 5319 O O . VAL A 1 673 ? 29.058 32.595 -2.470 1.00 31.47 673 VAL A O 1
ATOM 5322 N N . LYS A 1 674 ? 28.955 31.468 -4.422 1.00 29.42 674 LYS A N 1
ATOM 5323 C CA . LYS A 1 674 ? 29.141 32.611 -5.323 1.00 29.42 674 LYS A CA 1
ATOM 5324 C C . LYS A 1 674 ? 28.649 32.315 -6.736 1.00 29.42 674 LYS A C 1
ATOM 5326 O O . LYS A 1 674 ? 28.736 31.134 -7.129 1.00 29.42 674 LYS A O 1
#

pLDDT: mean 70.1, std 21.44, range [22.59, 97.69]

Radius of gyration: 35.24 Å; Cα contacts (8 Å, |Δi|>4): 923; chains: 1; bounding box: 97×76×88 Å

Solvent-accessible surface area (backbone atoms only — not comparable to full-atom values): 38182 Å² total; per-residue (Å²): 132,85,75,81,75,78,56,55,31,35,35,40,31,38,62,51,68,66,60,49,50,51,54,46,55,58,40,46,76,71,58,34,39,76,44,81,23,57,33,33,73,49,37,48,59,47,40,79,73,64,64,42,50,30,34,42,32,27,45,92,37,70,101,36,31,28,62,58,31,39,44,52,42,56,64,40,79,91,44,44,78,42,46,30,30,37,48,36,74,67,90,51,72,66,58,55,50,55,44,47,76,39,63,30,79,48,74,44,54,60,90,65,56,73,67,56,57,50,53,54,51,53,51,51,38,50,52,45,55,50,52,55,50,54,54,54,52,50,56,52,52,52,54,51,52,52,54,53,48,53,51,54,56,51,50,46,53,68,51,46,56,61,43,53,49,53,38,52,53,32,46,54,54,34,52,62,26,60,81,63,73,45,77,82,52,50,66,56,32,51,50,51,37,51,53,45,54,51,51,52,49,51,48,49,52,53,48,51,51,52,25,52,79,66,65,71,59,84,80,68,69,43,77,44,52,44,53,56,59,52,52,71,45,44,61,62,43,46,55,50,16,48,79,38,60,25,47,76,49,78,42,50,58,85,78,47,66,67,38,30,35,36,63,69,59,52,48,53,35,54,47,53,53,48,49,48,42,32,69,52,27,68,66,30,53,33,37,40,44,38,49,77,56,103,62,34,35,34,47,34,44,34,24,59,18,55,41,37,51,75,73,48,61,78,42,57,57,40,72,64,43,73,91,44,88,70,53,48,80,76,72,59,83,76,29,36,69,56,24,52,37,40,52,59,29,48,64,41,70,30,44,69,47,78,50,59,41,63,72,69,3,39,33,37,40,38,38,32,42,41,63,42,63,88,62,90,66,60,79,74,66,82,78,75,80,87,88,83,87,83,82,89,83,91,80,84,81,86,81,88,80,83,85,54,55,27,33,35,38,30,33,68,57,63,68,64,41,48,59,50,46,57,56,42,41,75,70,62,33,46,65,45,82,20,59,42,72,69,52,33,53,58,47,43,79,71,68,68,44,63,33,38,39,28,57,76,74,56,70,68,58,53,48,50,40,60,69,30,96,88,47,53,82,51,53,77,45,77,48,81,78,84,87,84,90,84,84,94,76,82,84,80,95,82,84,76,80,90,46,76,68,52,60,58,51,60,58,40,76,78,72,66,73,80,86,84,85,83,72,63,30,35,32,42,33,37,53,54,62,70,64,34,53,55,52,46,54,59,39,44,78,69,75,38,46,76,45,81,21,58,21,31,60,50,41,54,48,50,67,69,74,43,93,68,74,50,64,32,34,39,32,36,50,89,32,64,103,29,27,33,63,62,32,48,53,58,38,54,69,32,91,88,43,48,70,55,47,32,34,36,48,29,84,64,88,72,50,72,70,57,46,61,70,38,58,55,76,43,78,44,80,44,57,64,76,84,43,55,78,67,55,46,45,53,55,45,61,57,48,52,66,45,59,68,68,62,75,62,70,54,80,60,42,68,64,47,46,56,60,62,75,69,44,74,66,56,62,62,59,58,69,72,70,125